Protein AF-0000000079856523 (afdb_homodimer)

Nearest PDB structures (foldseek):
  5llb-assembly1_A  TM=9.813E-01  e=6.167E-30  Francisella tularensis subsp. tularensis SCHU S4
  5llf-assembly2_C  TM=9.815E-01  e=6.923E-30  Francisella tularensis subsp. tularensis SCHU S4
  3czq-assembly1_A  TM=9.831E-01  e=1.255E-27  Sinorhizobium meliloti 1021
  4yeg-assembly1_A  TM=9.418E-01  e=3.550E-27  Francisella tularensis
  5lc9-assembly1_A  TM=9.599E-01  e=7.660E-18  Meiothermus ruber H328

Sequence (548 aa):
MSNEEKKENRKKEKKEKKKAYKKELKDLQVELLKMQYYVKKEGLKLLIIMEGRDAAGKGGTIKRITEHLNPRGCRVVALQKPSDIETTQWYFQRYVAHLPSAGEIVIFDRSWYNRAMVEPVMGFCTQEEHRDFLQEVPGFENLLSKSGIKIFKFFLSINKEAQAKRFKSRRTNPLKRFKISPVDDMAQDFWNKYSMAQGSMFLQTDTDINPWIVIDSNNKKQARLNTIKSILNKIDYEDKCSKDKLKVDTQKVRTAADELKVIEEAIKKIKVILMSNEEKKENRKKEKKEKKKAYKKELKDLQVELLKMQYYVKKEGLKLLIIMEGRDAAGKGGTIKRITEHLNPRGCRVVALQKPSDIETTQWYFQRYVAHLPSAGEIVIFDRSWYNRAMVEPVMGFCTQEEHRDFLQEVPGFENLLSKSGIKIFKFFLSINKEAQAKRFKSRRTNPLKRFKISPVDDMAQDFWNKYSMAQGSMFLQTDTDINPWIVIDSNNKKQARLNTIKSILNKIDYEDKCSKDKLKVDTQKVRTAADELKVIEEAIKKIKVIL

InterPro domains:
  IPR016898 Polyphosphate phosphotransferase [PIRSF028756] (5-252)
  IPR022486 Polyphosphate kinase 2, PA0141 [TIGR03707] (16-242)
  IPR022488 Polyphosphate kinase-2-related [PF03976] (17-240)
  IPR027417 P-loop containing nucleoside triphosphate hydrolase [G3DSA:3.40.50.300] (1-263)
  IPR027417 P-loop containing nucleoside triphosphate hydrolase [SSF52540] (47-235)

Foldseek 3Di:
DDPVVVVVVVVVVVVVVVVVLVVLLVVLLVLLQLQLVQQQVVQAFEEEEEAEAPPLQRVVLVCSSCVPHDCVAEDEDEDDDDDPVCVVDDLCVVVVVQGTTGSHHYYYPHHSCCLLAVCVLVVVDDPVSSVVCLQCVQVVVVVVVVVRYQYAAEYRDEDLVLLVVSLVVLVVPPVNVVSDDPCSVVCSVSVLVRLVSLLSNQVRRADPRHWYKYFHRSPVSLSSLQVSLVVSVVDDGPPRDDNVSSDHDDVGIDTSVVVSVVSVVVVVVVVVVD/DDPVVVVVVVVVVVVVVVVVLVVLLVVLLVLLQLQLVQQQVVQAFEEEEEAEAPPLQRVVLVCSSCVPHDCVAEDEDEDDDDDPVCVVDDLCVVVVVQGGTGSHHYYYPHHSCCLLAVCVLVVVDDPVSSVVCLQCVQVVVVVVVVVRYHYAAEYRDEDLVLLVVSLVVLVVPPVNVVSDDPCSVVCSVSVLVRLVSLLSNQVRRADPRHWYKYFHRSPVSLSSLQVSLVVSVVDDGPPRDDNVSSDHDDVGIDTSVVVSVVSVVVVVVVVVVD

Solvent-accessible surface area (backbone atoms only — not comparable to full-atom values): 29392 Å² total; per-residue (Å²): 126,50,72,64,50,51,52,50,50,50,50,51,49,50,51,50,51,50,50,50,51,53,51,52,49,50,54,50,46,51,50,50,42,42,39,49,52,36,27,41,74,70,42,38,18,33,36,37,38,40,40,56,55,83,81,21,44,60,68,63,34,52,48,61,67,49,66,78,46,60,64,92,43,36,49,76,44,66,79,70,84,72,51,79,63,54,69,48,28,54,83,61,41,78,57,49,73,62,59,41,32,48,21,21,36,26,34,25,63,43,56,85,57,42,50,46,33,59,23,57,67,74,59,73,46,54,71,65,56,36,52,50,46,49,67,44,47,48,58,54,52,48,57,45,40,74,64,56,35,46,62,43,38,36,34,28,44,54,52,72,66,57,36,52,52,47,52,53,46,25,75,69,33,81,92,36,44,85,72,63,50,88,54,58,69,45,48,66,75,38,43,66,51,44,50,50,26,46,45,54,41,42,72,53,43,52,37,92,88,48,43,45,40,29,31,43,19,73,48,58,69,59,26,38,53,37,52,53,25,56,54,55,70,73,48,94,42,69,90,60,76,61,67,79,81,41,62,58,56,70,92,40,46,39,44,46,70,58,48,44,51,53,51,49,54,52,49,50,53,47,58,71,70,100,126,50,74,64,48,52,51,48,51,49,51,51,50,50,51,49,52,49,50,50,49,53,49,51,49,50,54,52,48,52,50,50,42,41,40,49,52,37,27,40,74,70,42,37,20,33,36,37,36,41,42,57,56,81,81,22,45,60,68,64,34,52,47,61,68,50,68,79,46,58,65,92,40,37,48,78,44,67,79,68,85,71,49,79,62,55,69,47,28,54,83,60,41,78,56,50,72,62,59,41,31,48,20,22,37,27,34,24,62,43,56,84,57,42,52,47,33,60,23,58,66,74,59,73,45,52,72,64,56,35,51,51,46,48,65,44,48,48,59,55,51,48,56,44,40,74,65,56,36,46,62,43,37,36,33,28,43,55,51,72,66,55,36,52,54,48,53,53,44,25,74,69,34,80,94,36,43,85,72,62,50,88,54,57,69,46,48,67,74,39,41,64,53,43,52,52,28,47,45,54,39,41,73,53,45,52,37,93,89,47,43,43,41,30,29,43,19,71,48,59,70,60,27,38,51,39,51,52,25,56,55,56,70,73,49,93,42,70,90,60,76,61,68,80,82,43,62,61,56,71,91,40,44,38,45,46,69,58,48,44,51,52,51,50,53,52,50,50,54,47,52,69,70,96

pLDDT: mean 92.97, std 8.6, range [42.06, 98.94]

Radius of gyration: 29.91 Å; Cα contacts (8 Å, |Δi|>4): 770; chains: 2; bounding box: 55×118×59 Å

Structure (mmCIF, N/CA/C/O backbone):
data_AF-0000000079856523-model_v1
#
loop_
_entity.id
_entity.type
_entity.pdbx_description
1 polymer 'ADP/GDP-polyphosphate phosphotransferase'
#
loop_
_atom_site.group_PDB
_atom_site.id
_atom_site.type_symbol
_atom_site.label_atom_id
_atom_site.label_alt_id
_atom_site.label_comp_id
_atom_site.label_asym_id
_atom_site.label_entity_id
_atom_site.label_seq_id
_atom_site.pdbx_PDB_ins_code
_atom_site.Cartn_x
_atom_site.Cartn_y
_atom_site.Cartn_z
_atom_site.occupancy
_atom_site.B_iso_or_equiv
_atom_site.auth_seq_id
_atom_site.auth_comp_id
_atom_site.auth_asym_id
_atom_site.auth_atom_id
_atom_site.pdbx_PDB_model_num
ATOM 1 N N . MET A 1 1 ? 3.135 58.5 28.203 1 67.12 1 MET A N 1
ATOM 2 C CA . MET A 1 1 ? 3.1 57.25 28.922 1 67.12 1 MET A CA 1
ATOM 3 C C . MET A 1 1 ? 4.504 56.812 29.328 1 67.12 1 MET A C 1
ATOM 5 O O . MET A 1 1 ? 5.41 56.781 28.5 1 67.12 1 MET A O 1
ATOM 9 N N . SER A 1 2 ? 4.789 56.625 30.469 1 81.38 2 SER A N 1
ATOM 10 C CA . SER A 1 2 ? 6.113 56.25 30.953 1 81.38 2 SER A CA 1
ATOM 11 C C . SER A 1 2 ? 6.535 54.875 30.391 1 81.38 2 SER A C 1
ATOM 13 O O . SER A 1 2 ? 5.699 54.125 29.922 1 81.38 2 SER A O 1
ATOM 15 N N . ASN A 1 3 ? 7.809 54.75 30.203 1 85.75 3 ASN A N 1
ATOM 16 C CA . ASN A 1 3 ? 8.359 53.469 29.781 1 85.75 3 ASN A CA 1
ATOM 17 C C . ASN A 1 3 ? 7.758 52.312 30.578 1 85.75 3 ASN A C 1
ATOM 19 O O . ASN A 1 3 ? 7.539 51.25 30.047 1 85.75 3 ASN A O 1
ATOM 23 N N . GLU A 1 4 ? 7.512 52.688 31.766 1 85.75 4 GLU A N 1
ATOM 24 C CA . GLU A 1 4 ? 6.945 51.688 32.656 1 85.75 4 GLU A CA 1
ATOM 25 C C . GLU A 1 4 ? 5.492 51.375 32.281 1 85.75 4 GLU A C 1
ATOM 27 O O . GLU A 1 4 ? 5.066 50.219 32.312 1 85.75 4 GLU A O 1
ATOM 32 N N . GLU A 1 5 ? 4.875 52.438 31.922 1 82.81 5 GLU A N 1
ATOM 33 C CA . GLU A 1 5 ? 3.48 52.25 31.531 1 82.81 5 GLU A CA 1
ATOM 34 C C . GLU A 1 5 ? 3.369 51.5 30.219 1 82.81 5 GLU A C 1
ATOM 36 O O . GLU A 1 5 ? 2.465 50.688 30.047 1 82.81 5 GLU A O 1
ATOM 41 N N . LYS A 1 6 ? 4.297 51.844 29.406 1 78.56 6 LYS A N 1
ATOM 42 C CA . LYS A 1 6 ? 4.324 51.156 28.109 1 78.56 6 LYS A CA 1
ATOM 43 C C . LYS A 1 6 ? 4.617 49.688 28.297 1 78.56 6 LYS A C 1
ATOM 45 O O . LYS A 1 6 ? 4.031 48.844 27.609 1 78.56 6 LYS A O 1
ATOM 50 N N . LYS A 1 7 ? 5.473 49.438 29.141 1 78.56 7 LYS A N 1
ATOM 51 C CA . LYS A 1 7 ? 5.832 48.062 29.469 1 78.56 7 LYS A CA 1
ATOM 52 C C . LYS A 1 7 ? 4.656 47.312 30.094 1 78.56 7 LYS A C 1
ATOM 54 O O . LYS A 1 7 ? 4.422 46.156 29.797 1 78.56 7 LYS A O 1
ATOM 59 N N . GLU A 1 8 ? 4.004 48 30.938 1 84.31 8 GLU A N 1
ATOM 60 C CA . GLU A 1 8 ? 2.85 47.406 31.625 1 84.31 8 GLU A CA 1
ATOM 61 C C . GLU A 1 8 ? 1.7 47.188 30.656 1 84.31 8 GLU A C 1
ATOM 63 O O . GLU A 1 8 ? 1.017 46.156 30.734 1 84.31 8 GLU A O 1
ATOM 68 N N . ASN A 1 9 ? 1.463 48 29.812 1 84.69 9 ASN A N 1
ATOM 69 C CA . ASN A 1 9 ? 0.423 47.844 28.797 1 84.69 9 ASN A CA 1
ATOM 70 C C . ASN A 1 9 ? 0.73 46.719 27.844 1 84.69 9 ASN A C 1
ATOM 72 O O . ASN A 1 9 ? -0.172 45.969 27.438 1 84.69 9 ASN A O 1
ATOM 76 N N . ARG A 1 10 ? 1.867 46.594 27.453 1 84.19 10 ARG A N 1
ATOM 77 C CA . ARG A 1 10 ? 2.277 45.5 26.578 1 84.19 10 ARG A CA 1
ATOM 78 C C . ARG A 1 10 ? 2.096 44.156 27.281 1 84.19 10 ARG A C 1
ATOM 80 O O . ARG A 1 10 ? 1.672 43.156 26.656 1 84.19 10 ARG A O 1
ATOM 87 N N . LYS A 1 11 ? 2.531 44.188 28.438 1 85.69 11 LYS A N 1
ATOM 88 C CA . LYS A 1 11 ? 2.34 42.969 29.219 1 85.69 11 LYS A CA 1
ATOM 89 C C . LYS A 1 11 ? 0.86 42.594 29.328 1 85.69 11 LYS A C 1
ATOM 91 O O . LYS A 1 11 ? 0.493 41.438 29.219 1 85.69 11 LYS A O 1
ATOM 96 N N . LYS A 1 12 ? 0.08 43.5 29.609 1 86.44 12 LYS A N 1
ATOM 97 C CA . LYS A 1 12 ? -1.36 43.281 29.703 1 86.44 12 LYS A CA 1
ATOM 98 C C . LYS A 1 12 ? -1.924 42.844 28.359 1 86.44 12 LYS A C 1
ATOM 100 O O . LYS A 1 12 ? -2.758 41.938 28.297 1 86.44 12 LYS A O 1
ATOM 105 N N . GLU A 1 13 ? -1.603 43.344 27.328 1 86.94 13 GLU A N 1
ATOM 106 C CA . GLU A 1 13 ? -2.037 42.969 25.984 1 86.94 13 GLU A CA 1
ATOM 107 C C . GLU A 1 13 ? -1.616 41.531 25.656 1 86.94 13 GLU A C 1
ATOM 109 O O . GLU A 1 13 ? -2.395 40.75 25.094 1 86.94 13 GLU A O 1
ATOM 114 N N . LYS A 1 14 ? -0.405 41.281 25.969 1 86.5 14 LYS A N 1
ATOM 115 C CA . LYS A 1 14 ? 0.097 39.938 25.766 1 86.5 14 LYS A CA 1
ATOM 116 C C . LYS A 1 14 ? -0.72 38.906 26.547 1 86.5 14 LYS A C 1
ATOM 118 O O . LYS A 1 14 ? -1.017 37.844 26.047 1 86.5 14 LYS A O 1
ATOM 123 N N . LYS A 1 15 ? -0.995 39.281 27.719 1 87.94 15 LYS A N 1
ATOM 124 C CA . LYS A 1 15 ? -1.796 38.406 28.562 1 87.94 15 LYS A CA 1
ATOM 125 C C . LYS A 1 15 ? -3.191 38.188 27.969 1 87.94 15 LYS A C 1
ATOM 127 O O . LYS A 1 15 ? -3.732 37.094 28.016 1 87.94 15 LYS A O 1
ATOM 132 N N . GLU A 1 16 ? -3.752 39.188 27.531 1 87.38 16 GLU A N 1
ATOM 133 C CA . GLU A 1 16 ? -5.078 39.125 26.938 1 87.38 16 GLU A CA 1
ATOM 134 C C . GLU A 1 16 ? -5.059 38.281 25.656 1 87.38 16 GLU A C 1
ATOM 136 O O . GLU A 1 16 ? -5.977 37.5 25.406 1 87.38 16 GLU A O 1
ATOM 141 N N . LYS A 1 17 ? -4.109 38.469 24.859 1 89.06 17 LYS A N 1
ATOM 142 C CA . LYS A 1 17 ? -3.967 37.688 23.641 1 89.06 17 LYS A CA 1
ATOM 143 C C . LYS A 1 17 ? -3.787 36.219 23.953 1 89.06 17 LYS A C 1
ATOM 145 O O . LYS A 1 17 ? -4.352 35.344 23.281 1 89.06 17 LYS A O 1
ATOM 150 N N . LYS A 1 18 ? -3.045 36 24.969 1 91.75 18 LYS A N 1
ATO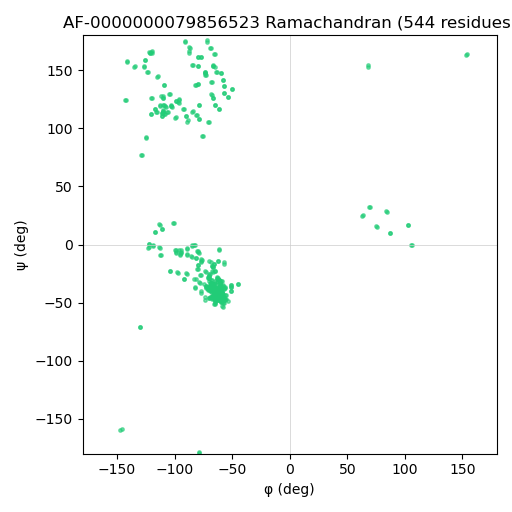M 151 C CA . LYS A 1 18 ? -2.836 34.625 25.391 1 91.75 18 LYS A CA 1
ATOM 152 C C . LYS A 1 18 ? -4.137 34 25.875 1 91.75 18 LYS A C 1
ATOM 154 O O . LYS A 1 18 ? -4.43 32.844 25.562 1 91.75 18 LYS A O 1
ATOM 159 N N . LYS A 1 19 ? -4.824 34.781 26.594 1 92.75 19 LYS A N 1
ATOM 160 C CA . LYS A 1 19 ? -6.113 34.281 27.078 1 92.75 19 LYS A CA 1
ATOM 161 C C . LYS A 1 19 ? -7.074 34.031 25.938 1 92.75 19 LYS A C 1
ATOM 163 O O . LYS A 1 19 ? -7.793 33 25.938 1 92.75 19 LYS A O 1
ATOM 168 N N . ALA A 1 20 ? -7.109 34.906 25 1 94.06 20 ALA A N 1
ATOM 169 C CA . ALA A 1 20 ? -7.969 34.719 23.828 1 94.06 20 ALA A CA 1
ATOM 170 C C . ALA A 1 20 ? -7.586 33.469 23.047 1 94.06 20 ALA A C 1
ATOM 172 O O . ALA A 1 20 ? -8.461 32.719 22.609 1 94.06 20 ALA A O 1
ATOM 173 N N . TYR A 1 21 ? -6.344 33.281 22.828 1 96.25 21 TYR A N 1
ATOM 174 C CA . TYR A 1 21 ? -5.852 32.094 22.141 1 96.25 21 TYR A CA 1
ATOM 175 C C . TYR A 1 21 ? -6.277 30.828 22.875 1 96.25 21 TYR A C 1
ATOM 177 O O . TYR A 1 21 ? -6.797 29.891 22.266 1 96.25 21 TYR A O 1
ATOM 185 N N . LYS A 1 22 ? -6.051 30.828 24.203 1 96.38 22 LYS A N 1
ATOM 186 C CA . LYS A 1 22 ? -6.375 29.656 24.984 1 96.38 22 LYS A CA 1
ATOM 187 C C . LYS A 1 22 ? -7.863 29.328 24.906 1 96.38 22 LYS A C 1
ATOM 189 O O . LYS A 1 22 ? -8.242 28.156 24.797 1 96.38 22 LYS A O 1
ATOM 194 N N . LYS A 1 23 ? -8.617 30.328 24.953 1 96.44 23 LYS A N 1
ATOM 195 C CA . LYS A 1 23 ? -10.062 30.141 24.859 1 96.44 23 LYS A CA 1
ATOM 196 C C . LYS A 1 23 ? -10.453 29.578 23.484 1 96.44 23 LYS A C 1
ATOM 198 O O . LYS A 1 23 ? -11.211 28.609 23.391 1 96.44 23 LYS A O 1
ATOM 203 N N . GLU A 1 24 ? -9.977 30.188 22.453 1 97.38 24 GLU A N 1
ATOM 204 C CA . GLU A 1 24 ? -10.289 29.734 21.109 1 97.38 24 GLU A CA 1
ATOM 205 C C . GLU A 1 24 ? -9.805 28.297 20.891 1 97.38 24 GLU A C 1
ATOM 207 O O . GLU A 1 24 ? -10.508 27.484 20.281 1 97.38 24 GLU A O 1
ATOM 212 N N . LEU A 1 25 ? -8.617 28.031 21.344 1 97.88 25 LEU A N 1
ATOM 213 C CA . LEU A 1 25 ? -8.07 26.688 21.219 1 97.88 25 LEU A CA 1
ATOM 214 C C . LEU A 1 25 ? -8.969 25.656 21.906 1 97.88 25 LEU A C 1
ATOM 216 O O . LEU A 1 25 ? -9.266 24.609 21.344 1 97.88 25 LEU A O 1
ATOM 220 N N . LYS A 1 26 ? -9.367 25.984 23.062 1 97.31 26 LYS A N 1
ATOM 221 C CA . LYS A 1 26 ? -10.234 25.078 23.812 1 97.31 26 LYS A CA 1
ATOM 222 C C . LYS A 1 26 ? -11.539 24.828 23.062 1 97.31 26 LYS A C 1
ATOM 224 O O . LYS A 1 26 ? -12.016 23.688 23 1 97.31 26 LYS A O 1
ATOM 229 N N . ASP A 1 27 ? -12.07 25.859 22.547 1 97.81 27 ASP A N 1
ATOM 230 C CA . ASP A 1 27 ? -13.297 25.734 21.781 1 97.81 27 ASP A CA 1
ATOM 231 C C . ASP A 1 27 ? -13.086 24.812 20.578 1 97.81 27 ASP A C 1
ATOM 233 O O . ASP A 1 27 ? -13.938 23.969 20.281 1 97.81 27 ASP A O 1
ATOM 237 N N . LEU A 1 28 ? -12.039 24.984 19.875 1 98.5 28 LEU A N 1
ATOM 238 C CA . LEU A 1 28 ? -11.727 24.172 18.703 1 98.5 28 LEU A CA 1
ATOM 239 C C . LEU A 1 28 ? -11.445 22.734 19.109 1 98.5 28 LEU A C 1
ATOM 241 O O . LEU A 1 28 ? -11.773 21.812 18.359 1 98.5 28 LEU A O 1
ATOM 245 N N . GLN A 1 29 ? -10.859 22.531 20.25 1 98.19 29 GLN A N 1
ATOM 246 C CA . GLN A 1 29 ? -10.57 21.188 20.719 1 98.19 29 GLN A CA 1
ATOM 247 C C . GLN A 1 29 ? -11.852 20.438 21.094 1 98.19 29 GLN A C 1
ATOM 249 O O . GLN A 1 29 ? -11.945 19.219 20.906 1 98.19 29 GLN A O 1
ATOM 254 N N . VAL A 1 30 ? -12.828 21.188 21.562 1 97.94 30 VAL A N 1
ATOM 255 C CA . VAL A 1 30 ? -14.148 20.594 21.766 1 97.94 30 VAL A CA 1
ATOM 256 C C . VAL A 1 30 ? -14.727 20.141 20.438 1 97.94 30 VAL A C 1
ATOM 258 O O . VAL A 1 30 ? -15.273 19.031 20.328 1 97.94 30 VAL A O 1
ATOM 261 N N . GLU A 1 31 ? -14.586 20.969 19.453 1 98.25 31 GLU A N 1
ATOM 262 C CA . GLU A 1 31 ? -15.055 20.609 18.109 1 98.25 31 GLU A CA 1
ATOM 263 C C . GLU A 1 31 ? -14.312 19.391 17.578 1 98.25 31 GLU A C 1
ATOM 265 O O . GLU A 1 31 ? -14.906 18.531 16.922 1 98.25 31 GLU A O 1
ATOM 270 N N . LEU A 1 32 ? -13.023 19.312 17.828 1 98.56 32 LEU A N 1
ATOM 271 C CA . LEU A 1 32 ? -12.25 18.156 17.422 1 98.56 32 LEU A CA 1
ATOM 272 C C . LEU A 1 32 ? -12.805 16.875 18.062 1 98.56 32 LEU A C 1
ATOM 274 O O . LEU A 1 32 ? -12.844 15.828 17.422 1 98.56 32 LEU A O 1
ATOM 278 N N . LEU A 1 33 ? -13.195 16.969 19.312 1 97.62 33 LEU A N 1
ATOM 279 C CA . LEU A 1 33 ? -13.773 15.82 20 1 97.62 33 LEU A CA 1
ATOM 280 C C . LEU A 1 33 ? -15.086 15.391 19.359 1 97.62 33 LEU A C 1
ATOM 282 O O . LEU A 1 33 ? -15.32 14.203 19.141 1 97.62 33 LEU A O 1
ATOM 286 N N . LYS A 1 34 ? -15.945 16.406 19.078 1 97.88 34 LYS A N 1
ATOM 287 C CA . LYS A 1 34 ? -17.188 16.109 18.359 1 97.88 34 LYS A CA 1
ATOM 288 C C . LYS A 1 34 ? -16.906 15.406 17.031 1 97.88 34 LYS A C 1
ATOM 290 O O . LYS A 1 34 ? -17.562 14.43 16.688 1 97.88 34 LYS A O 1
ATOM 295 N N . MET A 1 35 ? -15.922 15.898 16.344 1 98.44 35 MET A N 1
ATOM 296 C CA . MET A 1 35 ? -15.547 15.32 15.055 1 98.44 35 MET A CA 1
ATOM 297 C C . MET A 1 35 ? -15.078 13.875 15.227 1 98.44 35 MET A C 1
ATOM 299 O O . MET A 1 35 ? -15.453 13 14.445 1 98.44 35 MET A O 1
ATOM 303 N N . GLN A 1 36 ? -14.234 13.656 16.25 1 98.12 36 GLN A N 1
ATOM 304 C CA . GLN A 1 36 ? -13.742 12.297 16.484 1 98.12 36 GLN A CA 1
ATOM 305 C C . GLN A 1 36 ? -14.891 11.328 16.75 1 98.12 36 GLN A C 1
ATOM 307 O O . GLN A 1 36 ? -14.891 10.203 16.25 1 98.12 36 GLN A O 1
ATOM 312 N N . TYR A 1 37 ? -15.844 11.766 17.531 1 97.06 37 TYR A N 1
ATOM 313 C CA . TYR A 1 37 ? -17.016 10.938 17.797 1 97.06 37 TYR A CA 1
ATOM 314 C C . TYR A 1 37 ? -17.734 10.602 16.5 1 97.06 37 TYR A C 1
ATOM 316 O O . TYR A 1 37 ? -18.156 9.461 16.297 1 97.06 37 TYR A O 1
ATOM 324 N N . TYR A 1 38 ? -17.891 11.555 15.711 1 98.06 38 TYR A N 1
ATOM 325 C CA . TYR A 1 38 ? -18.562 11.367 14.43 1 98.06 38 TYR A CA 1
ATOM 326 C C . TYR A 1 38 ? -17.781 10.422 13.531 1 98.06 38 TYR A C 1
ATOM 328 O O . TYR A 1 38 ? -18.359 9.57 12.852 1 98.06 38 TYR A O 1
ATOM 336 N N . VAL A 1 39 ? -16.469 10.602 13.492 1 98.19 39 VAL A N 1
ATOM 337 C CA . VAL A 1 39 ? -15.594 9.734 12.719 1 98.19 39 VAL A CA 1
ATOM 338 C C . VAL A 1 39 ? -15.789 8.281 13.148 1 98.19 39 VAL A C 1
ATOM 340 O O . VAL A 1 39 ? -15.922 7.395 12.305 1 98.19 39 VAL A O 1
ATOM 343 N N . LYS A 1 40 ? -15.805 8.086 14.398 1 97.25 40 LYS A N 1
ATOM 344 C CA . LYS A 1 40 ? -16 6.746 14.93 1 97.25 40 LYS A CA 1
ATOM 345 C C . LYS A 1 40 ? -17.391 6.219 14.578 1 97.25 40 LYS A C 1
ATOM 347 O O . LYS A 1 40 ? -17.531 5.098 14.086 1 97.25 40 LYS A O 1
ATOM 352 N N . LYS A 1 41 ? -18.391 7.031 14.805 1 97.06 41 LYS A N 1
ATOM 353 C CA . LYS A 1 41 ? -19.781 6.648 14.586 1 97.06 41 LYS A CA 1
ATOM 354 C C . LYS A 1 41 ? -20.031 6.266 13.133 1 97.06 41 LYS A C 1
ATOM 356 O O . LYS A 1 41 ? -20.672 5.25 12.852 1 97.06 41 LYS A O 1
ATOM 361 N N . GLU A 1 42 ? -19.469 7.023 12.195 1 97.75 42 GLU A N 1
ATOM 362 C CA . GLU A 1 42 ? -19.766 6.855 10.773 1 97.75 42 GLU A CA 1
ATOM 363 C C . GLU A 1 42 ? -18.719 5.973 10.094 1 97.75 42 GLU A C 1
ATOM 365 O O . GLU A 1 42 ? -18.828 5.668 8.906 1 97.75 42 GLU A O 1
ATOM 370 N N . GLY A 1 43 ? -17.688 5.574 10.805 1 97.94 43 GLY A N 1
ATOM 371 C CA . GLY A 1 43 ? -16.641 4.746 10.242 1 97.94 43 GLY A CA 1
ATOM 372 C C . GLY A 1 43 ? -15.781 5.477 9.227 1 97.94 43 GLY A C 1
ATOM 373 O O . GLY A 1 43 ? -15.375 4.895 8.219 1 97.94 43 GLY A O 1
ATOM 374 N N . LEU A 1 44 ? -15.617 6.797 9.453 1 98.19 44 LEU A N 1
ATOM 375 C CA . LEU A 1 44 ? -14.766 7.562 8.547 1 98.19 44 LEU A CA 1
ATOM 376 C C . LEU A 1 44 ? -13.289 7.242 8.781 1 98.19 44 LEU A C 1
ATOM 378 O O . LEU A 1 44 ? -12.914 6.816 9.875 1 98.19 44 LEU A O 1
ATOM 382 N N . LYS A 1 45 ? -12.5 7.273 7.777 1 98.69 45 LYS A N 1
ATOM 383 C CA . LYS A 1 45 ? -11.055 7.109 7.848 1 98.69 45 LYS A CA 1
ATOM 384 C C . LYS A 1 45 ? -10.336 8.414 7.52 1 98.69 45 LYS A C 1
ATOM 386 O O . LYS A 1 45 ? -10.336 8.859 6.371 1 98.69 45 LYS A O 1
ATOM 391 N N . LEU A 1 46 ? -9.703 9.047 8.484 1 98.81 46 LEU A N 1
ATOM 392 C CA . LEU A 1 46 ? -9.016 10.32 8.266 1 98.81 46 LEU A CA 1
ATOM 393 C C . LEU A 1 46 ? -7.504 10.133 8.352 1 98.81 46 LEU A C 1
ATOM 395 O O . LEU A 1 46 ? -6.996 9.523 9.297 1 98.81 46 LEU A O 1
ATOM 399 N N . LEU A 1 47 ? -6.801 10.547 7.367 1 98.94 47 LEU A N 1
ATOM 400 C CA . LEU A 1 47 ? -5.344 10.578 7.324 1 98.94 47 LEU A CA 1
ATOM 401 C C . LEU A 1 47 ? -4.832 12.008 7.227 1 98.94 47 LEU A C 1
ATOM 403 O O . LEU A 1 47 ? -5.082 12.695 6.23 1 98.94 47 LEU A O 1
ATOM 407 N N . ILE A 1 48 ? -4.164 12.477 8.234 1 98.88 48 ILE A N 1
ATOM 408 C CA . ILE A 1 48 ? -3.607 13.82 8.266 1 98.88 48 ILE A CA 1
ATOM 409 C C . ILE A 1 48 ? -2.09 13.758 8.125 1 98.88 48 ILE A C 1
ATOM 411 O O . ILE A 1 48 ? -1.407 13.156 8.961 1 98.88 48 ILE A O 1
ATOM 415 N N . ILE A 1 49 ? -1.59 14.336 7.098 1 98.88 49 ILE A N 1
ATOM 416 C CA . ILE A 1 49 ? -0.157 14.398 6.828 1 98.88 49 ILE A CA 1
ATOM 417 C C . ILE A 1 49 ? 0.376 15.781 7.195 1 98.88 49 ILE A C 1
ATOM 419 O O . ILE A 1 49 ? -0.079 16.797 6.66 1 98.88 49 ILE A O 1
ATOM 423 N N . MET A 1 50 ? 1.289 15.812 8.141 1 98.69 50 MET A N 1
ATOM 424 C CA . MET A 1 50 ? 1.906 17.062 8.586 1 98.69 50 MET A CA 1
ATOM 425 C C . MET A 1 50 ? 3.336 17.172 8.062 1 98.69 50 MET A C 1
ATOM 427 O O . MET A 1 50 ? 4.203 16.375 8.445 1 98.69 50 MET A O 1
ATOM 431 N N . GLU A 1 51 ? 3.537 18.125 7.199 1 98.38 51 GLU A N 1
ATOM 432 C CA . GLU A 1 51 ? 4.855 18.375 6.629 1 98.38 51 GLU A CA 1
ATOM 433 C C . GLU A 1 51 ? 5.316 19.812 6.918 1 98.38 51 GLU A C 1
ATOM 435 O O . GLU A 1 51 ? 4.508 20.672 7.262 1 98.38 51 GLU A O 1
ATOM 440 N N . GLY A 1 52 ? 6.562 20.078 6.742 1 96.81 52 GLY A N 1
ATOM 441 C CA . GLY A 1 52 ? 7.203 21.359 6.973 1 96.81 52 GLY A CA 1
ATOM 442 C C . GLY A 1 52 ? 8.68 21.234 7.293 1 96.81 52 GLY A C 1
ATOM 443 O O . GLY A 1 52 ? 9.164 20.156 7.621 1 96.81 52 GLY A O 1
ATOM 444 N N . ARG A 1 53 ? 9.312 22.344 7.168 1 92.88 53 ARG A N 1
ATOM 445 C CA . ARG A 1 53 ? 10.727 22.375 7.523 1 92.88 53 ARG A CA 1
ATOM 446 C C . ARG A 1 53 ? 10.922 22.125 9.016 1 92.88 53 ARG A C 1
ATOM 448 O O . ARG A 1 53 ? 9.969 22.172 9.789 1 92.88 53 ARG A O 1
ATOM 455 N N . ASP A 1 54 ? 12.18 21.812 9.297 1 90.81 54 ASP A N 1
ATOM 456 C CA . ASP A 1 54 ? 12.5 21.703 10.719 1 90.81 54 ASP A CA 1
ATOM 457 C C . ASP A 1 54 ? 12.172 23 11.461 1 90.81 54 ASP A C 1
ATOM 459 O O . ASP A 1 54 ? 12.406 24.094 10.945 1 90.81 54 ASP A O 1
ATOM 463 N N . ALA A 1 55 ? 11.562 22.766 12.617 1 92.81 55 ALA A N 1
ATOM 464 C CA . ALA A 1 55 ? 11.203 23.859 13.516 1 92.81 55 ALA A CA 1
ATOM 465 C C . ALA A 1 55 ? 9.984 24.625 12.992 1 92.81 55 ALA A C 1
ATOM 467 O O . ALA A 1 55 ? 9.656 25.703 13.484 1 92.81 55 ALA A O 1
ATOM 468 N N . ALA A 1 56 ? 9.266 24.016 12.039 1 95.94 56 ALA A N 1
ATOM 469 C CA . ALA A 1 56 ? 8.109 24.688 11.469 1 95.94 56 ALA A CA 1
ATOM 470 C C . ALA A 1 56 ? 6.922 24.641 12.422 1 95.94 56 ALA A C 1
ATOM 472 O O . ALA A 1 56 ? 5.949 25.391 12.25 1 95.94 56 ALA A O 1
ATOM 473 N N . GLY A 1 57 ? 7.012 23.828 13.422 1 96.38 57 GLY A N 1
ATOM 474 C CA . GLY A 1 57 ? 5.945 23.797 14.406 1 96.38 57 GLY A CA 1
ATOM 475 C C . GLY A 1 57 ? 5.023 22.609 14.25 1 96.38 57 GLY A C 1
ATOM 476 O O . GLY A 1 57 ? 3.924 22.594 14.812 1 96.38 57 GLY A O 1
ATOM 477 N N . LYS A 1 58 ? 5.402 21.578 13.523 1 96.81 58 LYS A N 1
ATOM 478 C CA . LYS A 1 58 ? 4.598 20.391 13.289 1 96.81 58 LYS A CA 1
ATOM 479 C C . LYS A 1 58 ? 4.23 19.703 14.609 1 96.81 58 LYS A C 1
ATOM 481 O O . LYS A 1 58 ? 3.047 19.531 14.906 1 96.81 58 LYS A O 1
ATOM 486 N N . GLY A 1 59 ? 5.238 19.438 15.398 1 94.94 59 GLY A N 1
ATOM 487 C CA . GLY A 1 59 ? 5.012 18.719 16.656 1 94.94 59 GLY A CA 1
ATOM 488 C C . GLY A 1 59 ? 4.078 19.469 17.594 1 94.94 59 GLY A C 1
ATOM 489 O O . GLY A 1 59 ? 3.189 18.859 18.188 1 94.94 59 GLY A O 1
ATOM 490 N N . GLY A 1 60 ? 4.293 20.781 17.719 1 96.12 60 GLY A N 1
ATOM 491 C CA . GLY A 1 60 ? 3.424 21.578 18.562 1 96.12 60 GLY A CA 1
ATOM 492 C C . GLY A 1 60 ? 1.981 21.594 18.094 1 96.12 60 GLY A C 1
ATOM 493 O O . GLY A 1 60 ? 1.058 21.562 18.906 1 96.12 60 GLY A O 1
ATOM 494 N N . THR A 1 61 ? 1.851 21.641 16.781 1 98.44 61 THR A N 1
ATOM 495 C CA . THR A 1 61 ? 0.51 21.641 16.203 1 98.44 61 THR A CA 1
ATOM 496 C C . THR A 1 61 ? -0.181 20.297 16.453 1 98.44 61 THR A C 1
ATOM 498 O O . THR A 1 61 ? -1.327 20.25 16.906 1 98.44 61 THR A O 1
ATOM 501 N N . ILE A 1 62 ? 0.517 19.172 16.219 1 98.56 62 ILE A N 1
ATOM 502 C CA . ILE A 1 62 ? -0.02 17.844 16.406 1 98.56 62 ILE A CA 1
ATOM 503 C C . ILE A 1 62 ? -0.421 17.656 17.875 1 98.56 62 ILE A C 1
ATOM 505 O O . ILE A 1 62 ? -1.49 17.109 18.172 1 98.56 62 ILE A O 1
ATOM 509 N N . LYS A 1 63 ? 0.387 18.156 18.766 1 97 63 LYS A N 1
ATOM 510 C CA . LYS A 1 63 ? 0.116 18.047 20.188 1 97 63 LYS A CA 1
ATOM 511 C C . LYS A 1 63 ? -1.196 18.75 20.547 1 97 63 LYS A C 1
ATOM 513 O O . LYS A 1 63 ? -1.979 18.219 21.344 1 97 63 LYS A O 1
ATOM 518 N N . ARG A 1 64 ? -1.422 19.891 20.016 1 98.12 64 ARG A N 1
ATOM 519 C CA . ARG A 1 64 ? -2.646 20.625 20.312 1 98.12 64 ARG A CA 1
ATOM 520 C C . ARG A 1 64 ? -3.863 19.938 19.719 1 98.12 64 ARG A C 1
ATOM 522 O O . ARG A 1 64 ? -4.953 19.969 20.297 1 98.12 64 ARG A O 1
ATOM 529 N N . ILE A 1 65 ? -3.691 19.359 18.531 1 98.56 65 ILE A N 1
ATOM 530 C CA . ILE A 1 65 ? -4.785 18.641 17.891 1 98.56 65 ILE A CA 1
ATOM 531 C C . ILE A 1 65 ? -5.18 17.438 18.734 1 98.56 65 ILE A C 1
ATOM 533 O O . ILE A 1 65 ? -6.367 17.188 18.953 1 98.56 65 ILE A O 1
ATOM 537 N N . THR A 1 66 ? -4.215 16.703 19.281 1 98.31 66 THR A N 1
ATOM 538 C CA . THR A 1 66 ? -4.477 15.398 19.891 1 98.31 66 THR A CA 1
ATOM 539 C C . THR A 1 66 ? -4.695 15.531 21.391 1 98.31 66 THR A C 1
ATOM 541 O O . THR A 1 66 ? -5.141 14.586 22.047 1 98.31 66 THR A O 1
ATOM 544 N N . GLU A 1 67 ? -4.492 16.672 21.922 1 96.56 67 GLU A N 1
ATOM 545 C CA . GLU A 1 67 ? -4.402 16.938 23.344 1 96.56 67 GLU A CA 1
ATOM 546 C C . GLU A 1 67 ? -5.598 16.359 24.094 1 96.56 67 GLU A C 1
ATOM 548 O O . GLU A 1 67 ? -5.445 15.812 25.188 1 96.56 67 GLU A O 1
ATOM 553 N N . HIS A 1 68 ? -6.762 16.391 23.531 1 94.94 68 HIS A N 1
ATOM 554 C CA . HIS A 1 68 ? -7.953 15.969 24.266 1 94.94 68 HIS A CA 1
ATOM 555 C C . HIS A 1 68 ? -8.672 14.836 23.531 1 94.94 68 HIS A C 1
ATOM 557 O O . HIS A 1 68 ? -9.75 14.406 23.953 1 94.94 68 HIS A O 1
ATOM 563 N N . LEU A 1 69 ? -8.141 14.414 22.406 1 97.44 69 LEU A N 1
ATOM 564 C CA . LEU A 1 69 ? -8.758 13.336 21.656 1 97.44 69 LEU A CA 1
ATOM 565 C C . LEU A 1 69 ? -8.539 11.984 22.328 1 97.44 69 LEU A C 1
ATOM 567 O O . LEU A 1 69 ? -7.543 11.805 23.047 1 97.44 69 LEU A O 1
ATOM 571 N N . ASN A 1 70 ? -9.5 11.07 22.172 1 94.44 70 ASN A N 1
ATOM 572 C CA . ASN A 1 70 ? -9.336 9.695 22.641 1 94.44 70 ASN A CA 1
ATOM 573 C C . ASN A 1 70 ? -8.227 8.977 21.875 1 94.44 70 ASN A C 1
ATOM 575 O O . ASN A 1 70 ? -8.297 8.844 20.656 1 94.44 70 ASN A O 1
ATOM 579 N N . PRO A 1 71 ? -7.254 8.539 22.562 1 93.94 71 PRO A N 1
ATOM 580 C CA . PRO A 1 71 ? -6.109 7.914 21.891 1 93.94 71 PRO A CA 1
ATOM 581 C C . PRO A 1 71 ? -6.477 6.609 21.188 1 93.94 71 PRO A C 1
ATOM 583 O O . PRO A 1 71 ? -5.734 6.141 20.328 1 93.94 71 PRO A O 1
ATOM 586 N N . ARG A 1 72 ? -7.582 6.035 21.516 1 91 72 ARG A N 1
ATOM 587 C CA . ARG A 1 72 ? -8.016 4.805 20.859 1 91 72 ARG A CA 1
ATOM 588 C C . ARG A 1 72 ? -8.5 5.078 19.438 1 91 72 ARG A C 1
ATOM 590 O O . ARG A 1 72 ? -8.5 4.18 18.594 1 91 72 ARG A O 1
ATOM 597 N N . GLY A 1 73 ? -8.906 6.324 19.203 1 96 73 GLY A N 1
ATOM 598 C CA . GLY A 1 73 ? -9.453 6.66 17.906 1 96 73 GLY A CA 1
ATOM 599 C C . GLY A 1 73 ? -8.586 7.621 17.125 1 96 73 GLY A C 1
ATOM 600 O O . GLY A 1 73 ? -8.953 8.047 16.016 1 96 73 GLY A O 1
ATOM 601 N N . CYS A 1 74 ? -7.508 8.031 17.734 1 98 74 CYS A N 1
ATOM 602 C CA . CYS A 1 74 ? -6.566 8.938 17.078 1 98 74 CYS A CA 1
ATOM 603 C C . CYS A 1 74 ? -5.129 8.594 17.469 1 98 74 CYS A C 1
ATOM 605 O O . CYS A 1 74 ? -4.793 8.523 18.641 1 98 74 CYS A O 1
ATOM 607 N N . ARG A 1 75 ? -4.301 8.352 16.484 1 97.56 75 ARG A N 1
ATOM 608 C CA . ARG A 1 75 ? -2.908 8.055 16.797 1 97.56 75 ARG A CA 1
ATOM 609 C C . ARG A 1 75 ? -1.959 8.828 15.898 1 97.56 75 ARG A C 1
ATOM 611 O O . ARG A 1 75 ? -2.32 9.195 14.773 1 97.56 75 ARG A O 1
ATOM 618 N N . VAL A 1 76 ? -0.794 9.055 16.422 1 98.25 76 VAL A N 1
ATOM 619 C CA . VAL A 1 76 ? 0.267 9.766 15.711 1 98.25 76 VAL A CA 1
ATOM 620 C C . VAL A 1 76 ? 1.328 8.773 15.242 1 98.25 76 VAL A C 1
ATOM 622 O O . VAL A 1 76 ? 1.732 7.887 16 1 98.25 76 VAL A O 1
ATOM 625 N N . VAL A 1 77 ? 1.661 8.852 13.992 1 98.25 77 VAL A N 1
ATOM 626 C CA . VAL A 1 77 ? 2.703 8.016 13.398 1 98.25 77 VAL A CA 1
ATOM 627 C C . VAL A 1 77 ? 3.924 8.875 13.062 1 98.25 77 VAL A C 1
ATOM 629 O O . VAL A 1 77 ? 3.84 9.789 12.242 1 98.25 77 VAL A O 1
ATOM 632 N N . ALA A 1 78 ? 4.957 8.672 13.68 1 96.56 78 ALA A N 1
ATOM 633 C CA . ALA A 1 78 ? 6.254 9.305 13.453 1 96.56 78 ALA A CA 1
ATOM 634 C C . ALA A 1 78 ? 7.34 8.258 13.219 1 96.56 78 ALA A C 1
ATOM 636 O O . ALA A 1 78 ? 7.984 7.805 14.172 1 96.56 78 ALA A O 1
ATOM 637 N N . LEU A 1 79 ? 7.566 7.906 11.953 1 95.38 79 LEU A N 1
ATOM 638 C CA . LEU A 1 79 ? 8.484 6.812 11.641 1 95.38 79 LEU A CA 1
ATOM 639 C C . LEU A 1 79 ? 9.93 7.293 11.664 1 95.38 79 LEU A C 1
ATOM 641 O O . LEU A 1 79 ? 10.234 8.391 11.188 1 95.38 79 LEU A O 1
ATOM 645 N N . GLN A 1 80 ? 10.742 6.562 12.195 1 92.5 80 GLN A N 1
ATOM 646 C CA . GLN A 1 80 ? 12.172 6.844 12.195 1 92.5 80 GLN A CA 1
ATOM 647 C C . GLN A 1 80 ? 12.812 6.465 10.859 1 92.5 80 GLN A C 1
ATOM 649 O O . GLN A 1 80 ? 12.117 6.051 9.93 1 92.5 80 GLN A O 1
ATOM 654 N N . LYS A 1 81 ? 14.102 6.68 10.828 1 91.75 81 LYS A N 1
ATOM 655 C CA . LYS A 1 81 ? 14.859 6.246 9.656 1 91.75 81 LYS A CA 1
ATOM 656 C C . LYS A 1 81 ? 14.555 4.793 9.312 1 91.75 81 LYS A C 1
ATOM 658 O O . LYS A 1 81 ? 14.477 3.941 10.203 1 91.75 81 LYS A O 1
ATOM 663 N N . PRO A 1 82 ? 14.328 4.527 8.094 1 94.62 82 PRO A N 1
ATOM 664 C CA . PRO A 1 82 ? 14.031 3.141 7.715 1 94.62 82 PRO A CA 1
ATOM 665 C C . PRO A 1 82 ? 15.164 2.182 8.07 1 94.62 82 PRO A C 1
ATOM 667 O O . PRO A 1 82 ? 16.328 2.576 8.078 1 94.62 82 PRO A O 1
ATOM 670 N N . SER A 1 83 ? 14.797 0.975 8.398 1 94.88 83 SER A N 1
ATOM 671 C CA . SER A 1 83 ? 15.773 -0.095 8.57 1 94.88 83 SER A CA 1
ATOM 672 C C . SER A 1 83 ? 16.406 -0.485 7.238 1 94.88 83 SER A C 1
ATOM 674 O O . SER A 1 83 ? 15.938 -0.076 6.176 1 94.88 83 SER A O 1
ATOM 676 N N . ASP A 1 84 ? 17.453 -1.292 7.352 1 93.31 84 ASP A N 1
ATOM 677 C CA . ASP A 1 84 ? 18.109 -1.771 6.145 1 93.31 84 ASP A CA 1
ATOM 678 C C . ASP A 1 84 ? 17.141 -2.564 5.266 1 93.31 84 ASP A C 1
ATOM 680 O O . ASP A 1 84 ? 17.141 -2.418 4.043 1 93.31 84 ASP A O 1
ATOM 684 N N . ILE A 1 85 ? 16.328 -3.328 5.832 1 93.94 85 ILE A N 1
ATOM 685 C CA . ILE A 1 85 ? 15.352 -4.121 5.086 1 93.94 85 ILE A CA 1
ATOM 686 C C . ILE A 1 85 ? 14.312 -3.203 4.449 1 93.94 85 ILE A C 1
ATOM 688 O O . ILE A 1 85 ? 13.992 -3.342 3.266 1 93.94 85 ILE A O 1
ATOM 692 N N . GLU A 1 86 ? 13.797 -2.229 5.199 1 94.69 86 GLU A N 1
ATOM 693 C CA . GLU A 1 86 ? 12.773 -1.316 4.703 1 94.69 86 GLU A CA 1
ATOM 694 C C . GLU A 1 86 ? 13.273 -0.523 3.5 1 94.69 86 GLU A C 1
ATOM 696 O O . GLU A 1 86 ? 12.5 -0.208 2.594 1 94.69 86 GLU A O 1
ATOM 701 N N . THR A 1 87 ? 14.547 -0.248 3.5 1 95.06 87 THR A N 1
ATOM 702 C CA . THR A 1 87 ? 15.109 0.551 2.416 1 95.06 87 THR A CA 1
ATOM 703 C C . THR A 1 87 ? 15.062 -0.219 1.099 1 95.06 87 THR A C 1
ATOM 705 O O . THR A 1 87 ? 15.219 0.366 0.026 1 95.06 87 THR A O 1
ATOM 708 N N . THR A 1 88 ? 14.906 -1.533 1.165 1 95.31 88 THR A N 1
ATOM 709 C CA . THR A 1 88 ? 14.914 -2.348 -0.045 1 95.31 88 THR A CA 1
ATOM 710 C C . THR A 1 88 ? 13.492 -2.662 -0.495 1 95.31 88 THR A C 1
ATOM 712 O O . THR A 1 88 ? 13.289 -3.271 -1.547 1 95.31 88 THR A O 1
ATOM 715 N N . GLN A 1 89 ? 12.492 -2.309 0.29 1 97 89 GLN A N 1
ATOM 716 C CA . GLN A 1 89 ? 11.086 -2.576 0.021 1 97 89 GLN A CA 1
ATOM 717 C C . GLN A 1 89 ? 10.469 -1.474 -0.839 1 97 89 GLN A C 1
ATOM 719 O O . GLN A 1 89 ? 11.133 -0.482 -1.151 1 97 89 GLN A O 1
ATOM 724 N N . TRP A 1 90 ? 9.211 -1.814 -1.302 1 97.06 90 TRP A N 1
ATOM 725 C CA . TRP A 1 90 ? 8.43 -0.734 -1.9 1 97.06 90 TRP A CA 1
ATOM 726 C C . TRP A 1 90 ? 8.336 0.458 -0.955 1 97.06 90 TRP A C 1
ATOM 728 O O . TRP A 1 90 ? 8.008 0.301 0.224 1 97.06 90 TRP A O 1
ATOM 738 N N . TYR A 1 91 ? 8.711 1.679 -1.442 1 97.69 91 TYR A N 1
ATOM 739 C CA . TYR A 1 91 ? 8.922 2.865 -0.62 1 97.69 91 TYR A CA 1
ATOM 740 C C . TYR A 1 91 ? 7.73 3.107 0.299 1 97.69 91 TYR A C 1
ATOM 742 O O . TYR A 1 91 ? 7.902 3.451 1.471 1 97.69 91 TYR A O 1
ATOM 750 N N . PHE A 1 92 ? 6.469 2.896 -0.203 1 98.12 92 PHE A N 1
ATOM 751 C CA . PHE A 1 92 ? 5.258 3.23 0.538 1 98.12 92 PHE A CA 1
ATOM 752 C C . PHE A 1 92 ? 4.918 2.133 1.539 1 98.12 92 PHE A C 1
ATOM 754 O O . PHE A 1 92 ? 4.059 2.32 2.402 1 98.12 92 PHE A O 1
ATOM 761 N N . GLN A 1 93 ? 5.586 0.993 1.412 1 97.38 93 GLN A N 1
ATOM 762 C CA . GLN A 1 93 ? 5.207 -0.215 2.139 1 97.38 93 GLN A CA 1
ATOM 763 C C . GLN A 1 93 ? 5.203 0.026 3.645 1 97.38 93 GLN A C 1
ATOM 765 O O . GLN A 1 93 ? 4.246 -0.33 4.336 1 97.38 93 GLN A O 1
ATOM 770 N N . ARG A 1 94 ? 6.211 0.685 4.23 1 97.06 94 ARG A N 1
ATOM 771 C CA . ARG A 1 94 ? 6.312 0.912 5.668 1 97.06 94 ARG A CA 1
ATOM 772 C C . ARG A 1 94 ? 5.254 1.897 6.145 1 97.06 94 ARG A C 1
ATOM 774 O O . ARG A 1 94 ? 4.871 1.889 7.316 1 97.06 94 ARG A O 1
ATOM 781 N N . TYR A 1 95 ? 4.797 2.746 5.281 1 98.25 95 TYR A N 1
ATOM 782 C CA . TYR A 1 95 ? 3.779 3.725 5.645 1 98.25 95 TYR A CA 1
ATOM 783 C C . TYR A 1 95 ? 2.387 3.107 5.594 1 98.25 95 TYR A C 1
ATOM 785 O O . TYR A 1 95 ? 1.535 3.41 6.434 1 98.25 95 TYR A O 1
ATOM 793 N N . VAL A 1 96 ? 2.162 2.207 4.598 1 98.19 96 VAL A N 1
ATOM 794 C CA . VAL A 1 96 ? 0.859 1.591 4.367 1 98.19 96 VAL A CA 1
ATOM 795 C C . VAL A 1 96 ? 0.423 0.823 5.613 1 98.19 96 VAL A C 1
ATOM 797 O O . VAL A 1 96 ? -0.764 0.791 5.945 1 98.19 96 VAL A O 1
ATOM 800 N N . ALA A 1 97 ? 1.348 0.318 6.316 1 95.69 97 ALA A N 1
ATOM 801 C CA . ALA A 1 97 ? 1.071 -0.449 7.527 1 95.69 97 ALA A CA 1
ATOM 802 C C . ALA A 1 97 ? 0.38 0.416 8.578 1 95.69 97 ALA A C 1
ATOM 804 O O . ALA A 1 97 ? -0.204 -0.104 9.531 1 95.69 97 ALA A O 1
ATOM 805 N N . HIS A 1 98 ? 0.388 1.729 8.391 1 97.81 98 HIS A N 1
ATOM 806 C CA . HIS A 1 98 ? -0.088 2.625 9.438 1 97.81 98 HIS A CA 1
ATOM 807 C C . HIS A 1 98 ? -1.312 3.41 8.977 1 97.81 98 HIS A C 1
ATOM 809 O O . HIS A 1 98 ? -1.761 4.328 9.664 1 97.81 98 HIS A O 1
ATOM 815 N N . LEU A 1 99 ? -1.883 3.045 7.852 1 98.56 99 LEU A N 1
ATOM 816 C CA . LEU A 1 99 ? -3.061 3.744 7.348 1 98.56 99 LEU A CA 1
ATOM 817 C C . LEU A 1 99 ? -4.258 3.527 8.266 1 98.56 99 LEU A C 1
ATOM 819 O O . LEU A 1 99 ? -4.309 2.537 9 1 98.56 99 LEU A O 1
ATOM 823 N N . PRO A 1 100 ? -5.203 4.457 8.289 1 98.62 100 PRO A N 1
ATOM 824 C CA . PRO A 1 100 ? -6.328 4.371 9.227 1 98.62 100 PRO A CA 1
ATOM 825 C C . PRO A 1 100 ? -7.332 3.287 8.852 1 98.62 100 PRO A C 1
ATOM 827 O O . PRO A 1 100 ? -7.551 3.031 7.664 1 98.62 100 PRO A O 1
ATOM 830 N N . SER A 1 101 ? -7.938 2.654 9.82 1 98.06 101 SER A N 1
ATOM 831 C CA . SER A 1 101 ? -9.148 1.843 9.703 1 98.06 101 SER A CA 1
ATOM 832 C C . SER A 1 101 ? -10.398 2.68 9.938 1 98.06 101 SER A C 1
ATOM 834 O O . SER A 1 101 ? -10.312 3.852 10.305 1 98.06 101 SER A O 1
ATOM 836 N N . ALA A 1 102 ? -11.539 2.078 9.75 1 98 102 ALA A N 1
ATOM 837 C CA . ALA A 1 102 ? -12.797 2.793 9.977 1 98 102 ALA A CA 1
ATOM 838 C C . ALA A 1 102 ? -12.859 3.334 11.406 1 98 102 ALA A C 1
ATOM 840 O O . ALA A 1 102 ? -12.547 2.623 12.359 1 98 102 ALA A O 1
ATOM 841 N N . GLY A 1 103 ? -13.195 4.633 11.492 1 98.25 103 GLY A N 1
ATOM 842 C CA . GLY A 1 103 ? -13.383 5.266 12.789 1 98.25 103 GLY A CA 1
ATOM 843 C C . GLY A 1 103 ? -12.102 5.812 13.375 1 98.25 103 GLY A C 1
ATOM 844 O O . GLY A 1 103 ? -12.07 6.25 14.531 1 98.25 103 GLY A O 1
ATOM 845 N N . GLU A 1 104 ? -11.062 5.812 12.516 1 98.38 104 GLU A N 1
ATOM 846 C CA . GLU A 1 104 ? -9.75 6.191 13.039 1 98.38 104 GLU A CA 1
ATOM 847 C C . GLU A 1 104 ? -9.25 7.48 12.398 1 98.38 104 GLU A C 1
ATOM 849 O O . GLU A 1 104 ? -9.547 7.758 11.234 1 98.38 104 GLU A O 1
ATOM 854 N N . ILE A 1 105 ? -8.57 8.273 13.172 1 98.75 105 ILE A N 1
ATOM 855 C CA . ILE A 1 105 ? -7.793 9.414 12.719 1 98.75 105 ILE A CA 1
ATOM 856 C C . ILE A 1 105 ? -6.305 9.125 12.891 1 98.75 105 ILE A C 1
ATOM 858 O O . ILE A 1 105 ? -5.836 8.883 14 1 98.75 105 ILE A O 1
ATOM 862 N N . VAL A 1 106 ? -5.594 9.047 11.797 1 98.88 106 VAL A N 1
ATOM 863 C CA . VAL A 1 106 ? -4.152 8.836 11.859 1 98.88 106 VAL A CA 1
ATOM 864 C C . VAL A 1 106 ? -3.42 10.102 11.414 1 98.88 106 VAL A C 1
ATOM 866 O O . VAL A 1 106 ? -3.74 10.672 10.367 1 98.88 106 VAL A O 1
ATOM 869 N N . ILE A 1 107 ? -2.482 10.586 12.219 1 98.88 107 ILE A N 1
ATOM 870 C CA . ILE A 1 107 ? -1.695 11.773 11.914 1 98.88 107 ILE A CA 1
ATOM 871 C C . ILE A 1 107 ? -0.237 11.383 11.688 1 98.88 107 ILE A C 1
ATOM 873 O O . ILE A 1 107 ? 0.405 10.812 12.57 1 98.88 107 ILE A O 1
ATOM 877 N N . PHE A 1 108 ? 0.265 11.641 10.516 1 98.81 108 PHE A N 1
ATOM 878 C CA . PHE A 1 108 ? 1.674 11.414 10.219 1 98.81 108 PHE A CA 1
ATOM 879 C C . PHE A 1 108 ? 2.5 12.656 10.531 1 98.81 108 PHE A C 1
ATOM 881 O O . PHE A 1 108 ? 2.279 13.719 9.945 1 98.81 108 PHE A O 1
ATOM 888 N N . ASP A 1 109 ? 3.334 12.609 11.57 1 97.94 109 ASP A N 1
ATOM 889 C CA . ASP A 1 109 ? 4.398 13.594 11.727 1 97.94 109 ASP A CA 1
ATOM 890 C C . ASP A 1 109 ? 5.551 13.312 10.766 1 97.94 109 ASP A C 1
ATOM 892 O O . ASP A 1 109 ? 6.539 12.68 11.148 1 97.94 109 ASP A O 1
ATOM 896 N N . ARG A 1 110 ? 5.523 13.883 9.703 1 95.69 110 ARG A N 1
ATOM 897 C CA . ARG A 1 110 ? 6.242 13.508 8.492 1 95.69 110 ARG A CA 1
ATOM 898 C C . ARG A 1 110 ? 5.695 12.203 7.918 1 95.69 110 ARG A C 1
ATOM 900 O O . ARG A 1 110 ? 4.957 11.484 8.594 1 95.69 110 ARG A O 1
ATOM 907 N N . SER A 1 111 ? 5.836 12.031 6.738 1 98 111 SER A N 1
ATOM 908 C CA . SER A 1 111 ? 5.227 10.938 5.984 1 98 111 SER A CA 1
ATOM 909 C C . SER A 1 111 ? 6.125 10.492 4.836 1 98 111 SER A C 1
ATOM 911 O O . SER A 1 111 ? 7.34 10.68 4.879 1 98 111 SER A O 1
ATOM 913 N N . TRP A 1 112 ? 5.477 9.82 3.85 1 98.5 112 TRP A N 1
ATOM 914 C CA . TRP A 1 112 ? 6.207 9.422 2.648 1 98.5 112 TRP A CA 1
ATOM 915 C C . TRP A 1 112 ? 6.734 10.648 1.905 1 98.5 112 TRP A C 1
ATOM 917 O O . TRP A 1 112 ? 7.598 10.523 1.034 1 98.5 112 TRP A O 1
ATOM 927 N N . TYR A 1 113 ? 6.418 11.797 2.359 1 98.5 113 TYR A N 1
ATOM 928 C CA . TYR A 1 113 ? 6.891 13.008 1.697 1 98.5 113 TYR A CA 1
ATOM 929 C C . TYR A 1 113 ? 8.305 13.359 2.146 1 98.5 113 TYR A C 1
ATOM 931 O O . TYR A 1 113 ? 8.906 14.312 1.646 1 98.5 113 TYR A O 1
ATOM 939 N N . ASN A 1 114 ? 8.867 12.539 3.051 1 96.81 114 ASN A N 1
ATOM 940 C CA . ASN A 1 114 ? 10.305 12.633 3.289 1 96.81 114 ASN A CA 1
ATOM 941 C C . ASN A 1 114 ? 11.094 12.57 1.985 1 96.81 114 ASN A C 1
ATOM 943 O O . ASN A 1 114 ? 12.102 13.266 1.831 1 96.81 114 ASN A O 1
ATOM 947 N N . ARG A 1 115 ? 10.594 11.805 1.067 1 97.38 115 ARG A N 1
ATOM 948 C CA . ARG A 1 115 ? 11.305 11.625 -0.197 1 97.38 115 ARG A CA 1
ATOM 949 C C . ARG A 1 115 ? 11.062 12.812 -1.13 1 97.38 115 ARG A C 1
ATOM 951 O O . ARG A 1 115 ? 11.703 12.914 -2.178 1 97.38 115 ARG A O 1
ATOM 958 N N . ALA A 1 116 ? 10.188 13.719 -0.746 1 97.62 116 ALA A N 1
ATOM 959 C CA . ALA A 1 116 ? 9.977 14.922 -1.536 1 97.62 116 ALA A CA 1
ATOM 960 C C . ALA A 1 116 ? 10.914 16.047 -1.09 1 97.62 116 ALA A C 1
ATOM 962 O O . ALA A 1 116 ? 11.242 16.938 -1.871 1 97.62 116 ALA A O 1
ATOM 963 N N . MET A 1 117 ? 11.367 15.984 0.179 1 95 117 MET A N 1
ATOM 964 C CA . MET A 1 117 ? 12.039 17.172 0.696 1 95 117 MET A CA 1
ATOM 965 C C . MET A 1 117 ? 13.383 16.812 1.33 1 95 117 MET A C 1
ATOM 967 O O . MET A 1 117 ? 14.43 16.984 0.709 1 95 117 MET A O 1
ATOM 971 N N . VAL A 1 118 ? 13.359 16.156 2.465 1 92.81 118 VAL A N 1
ATOM 972 C CA . VAL A 1 118 ? 14.562 15.969 3.268 1 92.81 118 VAL A CA 1
ATOM 973 C C . VAL A 1 118 ? 15.516 15.016 2.551 1 92.81 118 VAL A C 1
ATOM 975 O O . VAL A 1 118 ? 16.734 15.234 2.551 1 92.81 118 VAL A O 1
ATOM 978 N N . GLU A 1 119 ? 15 14 1.899 1 95.06 119 GLU A N 1
ATOM 979 C CA . GLU A 1 119 ? 15.867 12.969 1.339 1 95.06 119 GLU A CA 1
ATOM 980 C C . GLU A 1 119 ? 16.656 13.5 0.151 1 95.06 119 GLU A C 1
ATOM 982 O O . GLU A 1 119 ? 17.875 13.312 0.073 1 95.06 119 GLU A O 1
ATOM 987 N N . PRO A 1 120 ? 16.016 14.203 -0.771 1 94.75 120 PRO A N 1
ATOM 988 C CA . PRO A 1 120 ? 16.828 14.734 -1.872 1 94.75 120 PRO A CA 1
ATOM 989 C C . PRO A 1 120 ? 17.781 15.828 -1.423 1 94.75 120 PRO A C 1
ATOM 991 O O . PRO A 1 120 ? 18.875 15.969 -1.98 1 94.75 120 PRO A O 1
ATOM 994 N N . VAL A 1 121 ? 17.438 16.656 -0.463 1 92.5 121 VAL A N 1
ATOM 995 C CA . VAL A 1 121 ? 18.25 17.766 0 1 92.5 121 VAL A CA 1
ATOM 996 C C . VAL A 1 121 ? 19.484 17.25 0.731 1 92.5 121 VAL A C 1
ATOM 998 O O . VAL A 1 121 ? 20.594 17.766 0.552 1 92.5 121 VAL A O 1
ATOM 1001 N N . MET A 1 122 ? 19.344 16.141 1.496 1 91.56 122 MET A N 1
ATOM 1002 C CA . MET A 1 122 ? 20.422 15.609 2.316 1 91.56 122 MET A CA 1
ATOM 1003 C C . MET A 1 122 ? 21.172 14.5 1.575 1 91.56 122 MET A C 1
ATOM 1005 O O . MET A 1 122 ? 22.141 13.953 2.09 1 91.56 122 MET A O 1
ATOM 1009 N N . GLY A 1 123 ? 20.594 14.148 0.468 1 92.25 123 GLY A N 1
ATOM 1010 C CA . GLY A 1 123 ? 21.25 13.133 -0.333 1 92.25 123 GLY A CA 1
ATOM 1011 C C . GLY A 1 123 ? 20.938 11.719 0.108 1 92.25 123 GLY A C 1
ATOM 1012 O O . GLY A 1 123 ? 21.75 10.812 -0.047 1 92.25 123 GLY A O 1
ATOM 1013 N N . PHE A 1 124 ? 19.75 11.523 0.696 1 93.19 124 PHE A N 1
ATOM 1014 C CA . PHE A 1 124 ? 19.359 10.203 1.188 1 93.19 124 PHE A CA 1
ATOM 1015 C C . PHE A 1 124 ? 18.641 9.406 0.098 1 93.19 124 PHE A C 1
ATOM 1017 O O . PHE A 1 124 ? 18.281 8.25 0.305 1 93.19 124 PHE A O 1
ATOM 1024 N N . CYS A 1 125 ? 18.406 9.977 -1.062 1 95.62 125 CYS A N 1
ATOM 1025 C CA . CYS A 1 125 ? 17.859 9.281 -2.219 1 95.62 125 CYS A CA 1
ATOM 1026 C C . CYS A 1 125 ? 18.516 9.766 -3.508 1 95.62 125 CYS A C 1
ATOM 1028 O O . CYS A 1 125 ? 19.094 10.844 -3.545 1 95.62 125 CYS A O 1
ATOM 1030 N N . THR A 1 126 ? 18.453 8.938 -4.504 1 95.5 126 THR A N 1
ATOM 1031 C CA . THR A 1 126 ? 18.969 9.344 -5.809 1 95.5 126 THR A CA 1
ATOM 1032 C C . THR A 1 126 ? 18 10.281 -6.512 1 95.5 126 THR A C 1
ATOM 1034 O O . THR A 1 126 ? 16.844 10.398 -6.105 1 95.5 126 THR A O 1
ATOM 1037 N N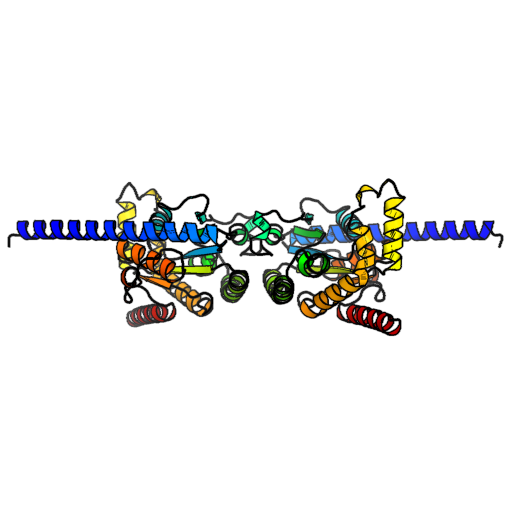 . GLN A 1 127 ? 18.484 11.016 -7.492 1 94.81 127 GLN A N 1
ATOM 1038 C CA . GLN A 1 127 ? 17.625 11.867 -8.297 1 94.81 127 GLN A CA 1
ATOM 1039 C C . GLN A 1 127 ? 16.5 11.055 -8.953 1 94.81 127 GLN A C 1
ATOM 1041 O O . GLN A 1 127 ? 15.375 11.531 -9.07 1 94.81 127 GLN A O 1
ATOM 1046 N N . GLU A 1 128 ? 16.844 9.883 -9.359 1 94.94 128 GLU A N 1
ATOM 1047 C CA . GLU A 1 128 ? 15.852 9 -9.984 1 94.94 128 GLU A CA 1
ATOM 1048 C C . GLU A 1 128 ? 14.766 8.602 -8.992 1 94.94 128 GLU A C 1
ATOM 1050 O O . GLU A 1 128 ? 13.578 8.641 -9.312 1 94.94 128 GLU A O 1
ATOM 1055 N N . GLU A 1 129 ? 15.164 8.25 -7.805 1 95.38 129 GLU A N 1
ATOM 1056 C CA . GLU A 1 129 ? 14.203 7.906 -6.762 1 95.38 129 GLU A CA 1
ATOM 1057 C C . GLU A 1 129 ? 13.273 9.078 -6.457 1 95.38 129 GLU A C 1
ATOM 1059 O O . GLU A 1 129 ? 12.07 8.883 -6.277 1 95.38 129 GLU A O 1
ATOM 1064 N N . HIS A 1 130 ? 13.852 10.25 -6.379 1 96.69 130 HIS A N 1
ATOM 1065 C CA . HIS A 1 130 ? 13.078 11.453 -6.109 1 96.69 130 HIS A CA 1
ATOM 1066 C C . HIS A 1 130 ? 12.07 11.719 -7.219 1 96.69 130 HIS A C 1
ATOM 1068 O O . HIS A 1 130 ? 10.891 11.938 -6.949 1 96.69 130 HIS A O 1
ATOM 1074 N N . ARG A 1 131 ? 12.547 11.641 -8.438 1 96 131 ARG A N 1
ATOM 1075 C CA . ARG A 1 131 ? 11.688 11.859 -9.594 1 96 131 ARG A CA 1
ATOM 1076 C C . ARG A 1 131 ? 10.547 10.844 -9.633 1 96 131 ARG A C 1
ATOM 1078 O O . ARG A 1 131 ? 9.383 11.211 -9.805 1 96 131 ARG A O 1
ATOM 1085 N N . ASP A 1 132 ? 10.898 9.625 -9.438 1 95.75 132 ASP A N 1
ATOM 1086 C CA . ASP A 1 132 ? 9.898 8.562 -9.469 1 95.75 132 ASP A CA 1
ATOM 1087 C C . ASP A 1 132 ? 8.859 8.758 -8.367 1 95.75 132 ASP A C 1
ATOM 1089 O O . ASP A 1 132 ? 7.664 8.578 -8.594 1 95.75 132 ASP A O 1
ATOM 1093 N N . PHE A 1 133 ? 9.305 9.109 -7.199 1 97.56 133 PHE A N 1
ATOM 1094 C CA . PHE A 1 133 ? 8.391 9.352 -6.09 1 97.56 133 PHE A CA 1
ATOM 1095 C C . PHE A 1 133 ? 7.371 10.422 -6.445 1 97.56 133 PHE A C 1
ATOM 1097 O O . PHE A 1 133 ? 6.168 10.234 -6.273 1 97.56 133 PHE A O 1
ATOM 1104 N N . LEU A 1 134 ? 7.883 11.531 -6.941 1 97.19 134 LEU A N 1
ATOM 1105 C CA . LEU A 1 134 ? 7.023 12.672 -7.238 1 97.19 134 LEU A CA 1
ATOM 1106 C C . LEU A 1 134 ? 5.988 12.312 -8.297 1 97.19 134 LEU A C 1
ATOM 1108 O O . LEU A 1 134 ? 4.863 12.812 -8.273 1 97.19 134 LEU A O 1
ATOM 1112 N N . GLN A 1 135 ? 6.355 11.438 -9.141 1 95.19 135 GLN A N 1
ATOM 1113 C CA . GLN A 1 135 ? 5.453 11.023 -10.203 1 95.19 135 GLN A CA 1
ATOM 1114 C C . GLN A 1 135 ? 4.414 10.031 -9.68 1 95.19 135 GLN A C 1
ATOM 1116 O O . GLN A 1 135 ? 3.268 10.031 -10.133 1 95.19 135 GLN A O 1
ATOM 1121 N N . GLU A 1 136 ? 4.77 9.242 -8.742 1 95.69 136 GLU A N 1
ATOM 1122 C CA . GLU A 1 136 ? 3.965 8.094 -8.336 1 95.69 136 GLU A CA 1
ATOM 1123 C C . GLU A 1 136 ? 3.004 8.469 -7.207 1 95.69 136 GLU A C 1
ATOM 1125 O O . GLU A 1 136 ? 1.914 7.898 -7.102 1 95.69 136 GLU A O 1
ATOM 1130 N N . VAL A 1 137 ? 3.355 9.422 -6.375 1 97.69 137 VAL A N 1
ATOM 1131 C CA . VAL A 1 137 ? 2.662 9.656 -5.113 1 97.69 137 VAL A CA 1
ATOM 1132 C C . VAL A 1 137 ? 1.224 10.094 -5.391 1 97.69 137 VAL A C 1
ATOM 1134 O O . VAL A 1 137 ? 0.297 9.664 -4.699 1 97.69 137 VAL A O 1
ATOM 1137 N N . PRO A 1 138 ? 0.919 10.969 -6.406 1 97.19 138 PRO A N 1
ATOM 1138 C CA . PRO A 1 138 ? -0.482 11.32 -6.648 1 97.19 138 PRO A CA 1
ATOM 1139 C C . PRO A 1 138 ? -1.345 10.102 -6.977 1 97.19 138 PRO A C 1
ATOM 1141 O O . PRO A 1 138 ? -2.494 10.016 -6.535 1 97.19 138 PRO A O 1
ATOM 1144 N N . GLY A 1 139 ? -0.816 9.156 -7.754 1 95.31 139 GLY A N 1
ATOM 1145 C CA . GLY A 1 139 ? -1.534 7.926 -8.039 1 95.31 139 GLY A CA 1
ATOM 1146 C C . GLY A 1 139 ? -1.789 7.078 -6.809 1 95.31 139 GLY A C 1
ATOM 1147 O O . GLY A 1 139 ? -2.891 6.559 -6.625 1 95.31 139 GLY A O 1
ATOM 1148 N N . PHE A 1 140 ? -0.76 6.953 -5.992 1 97.81 140 PHE A N 1
ATOM 1149 C CA . PHE A 1 140 ? -0.882 6.211 -4.742 1 97.81 140 PHE A CA 1
ATOM 1150 C C . PHE A 1 140 ? -1.955 6.824 -3.85 1 97.81 140 PHE A C 1
ATOM 1152 O O . PHE A 1 140 ? -2.84 6.121 -3.361 1 97.81 140 PHE A O 1
ATOM 1159 N N . GLU A 1 141 ? -1.926 8.156 -3.703 1 98.38 141 GLU A N 1
ATOM 1160 C CA . GLU A 1 141 ? -2.877 8.844 -2.836 1 98.38 141 GLU A CA 1
ATOM 1161 C C . GLU A 1 141 ? -4.293 8.781 -3.404 1 98.38 141 GLU A C 1
ATOM 1163 O O . GLU A 1 141 ? -5.266 8.711 -2.652 1 98.38 141 GLU A O 1
ATOM 1168 N N . ASN A 1 142 ? -4.418 8.781 -4.711 1 96.62 142 ASN A N 1
ATOM 1169 C CA . ASN A 1 142 ? -5.727 8.625 -5.332 1 96.62 142 ASN A CA 1
ATOM 1170 C C . ASN A 1 142 ? -6.344 7.27 -5.008 1 96.62 142 ASN A C 1
ATOM 1172 O O . ASN A 1 142 ? -7.547 7.172 -4.762 1 96.62 142 ASN A O 1
ATOM 1176 N N . LEU A 1 143 ? -5.504 6.215 -5.02 1 95.94 143 LEU A N 1
ATOM 1177 C CA . LEU A 1 143 ? -5.984 4.895 -4.629 1 95.94 143 LEU A CA 1
ATOM 1178 C C . LEU A 1 143 ? -6.531 4.914 -3.205 1 95.94 143 LEU A C 1
ATOM 1180 O O . LEU A 1 143 ? -7.594 4.348 -2.936 1 95.94 143 LEU A O 1
ATOM 1184 N N . LEU A 1 144 ? -5.824 5.594 -2.35 1 97.75 144 LEU A N 1
ATOM 1185 C CA . LEU A 1 144 ? -6.234 5.668 -0.952 1 97.75 144 LEU A CA 1
ATOM 1186 C C . LEU A 1 144 ? -7.535 6.453 -0.81 1 97.75 144 LEU A C 1
ATOM 1188 O O . LEU A 1 144 ? -8.461 6.012 -0.122 1 97.75 144 LEU A O 1
ATOM 1192 N N . SER A 1 145 ? -7.621 7.594 -1.498 1 97.62 145 SER A N 1
ATOM 1193 C CA . SER A 1 145 ? -8.789 8.453 -1.389 1 97.62 145 SER A CA 1
ATOM 1194 C C . SER A 1 145 ? -10.031 7.781 -1.966 1 97.62 145 SER A C 1
ATOM 1196 O O . SER A 1 145 ? -11.133 7.922 -1.425 1 97.62 145 SER A O 1
ATOM 1198 N N . LYS A 1 146 ? -9.867 7.035 -3.021 1 94.25 146 LYS A N 1
ATOM 1199 C CA . LYS A 1 146 ? -10.984 6.336 -3.648 1 94.25 146 LYS A CA 1
ATOM 1200 C C . LYS A 1 146 ? -11.523 5.238 -2.738 1 94.25 146 LYS A C 1
ATOM 1202 O O . LYS A 1 146 ? -12.688 4.844 -2.855 1 94.25 146 LYS A O 1
ATOM 1207 N N . SER A 1 147 ? -10.648 4.832 -1.873 1 93.69 147 SER A N 1
ATOM 1208 C CA . SER A 1 147 ? -11.07 3.779 -0.952 1 93.69 147 SER A CA 1
ATOM 1209 C C . SER A 1 147 ? -11.789 4.363 0.262 1 93.69 147 SER A C 1
ATOM 1211 O O . SER A 1 147 ? -12.164 3.627 1.178 1 93.69 147 SER A O 1
ATOM 1213 N N . GLY A 1 148 ? -11.906 5.664 0.322 1 96.06 148 GLY A N 1
ATOM 1214 C CA . GLY A 1 148 ? -12.672 6.289 1.385 1 96.06 148 GLY A CA 1
ATOM 1215 C C . GLY A 1 148 ? -11.805 6.965 2.432 1 96.06 148 GLY A C 1
ATOM 1216 O O . GLY A 1 148 ? -12.32 7.516 3.408 1 96.06 148 GLY A O 1
ATOM 1217 N N . ILE A 1 149 ? -10.5 6.914 2.295 1 98.38 149 ILE A N 1
ATOM 1218 C CA . ILE A 1 149 ? -9.625 7.621 3.217 1 98.38 149 ILE A CA 1
ATOM 1219 C C . ILE A 1 149 ? -9.586 9.102 2.859 1 98.38 149 ILE A C 1
ATOM 1221 O O . ILE A 1 149 ? -9.25 9.469 1.729 1 98.38 149 ILE A O 1
ATOM 1225 N N . LYS A 1 150 ? -9.969 9.953 3.754 1 98.5 150 LYS A N 1
ATOM 1226 C CA . LYS A 1 150 ? -9.852 11.391 3.557 1 98.5 150 LYS A CA 1
ATOM 1227 C C . LYS A 1 150 ? -8.453 11.883 3.945 1 98.5 150 LYS A C 1
ATOM 1229 O O . LYS A 1 150 ? -8.086 11.844 5.121 1 98.5 150 LYS A O 1
ATOM 1234 N N . ILE A 1 151 ? -7.734 12.344 2.963 1 98.75 151 ILE A N 1
ATOM 1235 C CA . ILE A 1 151 ? -6.352 12.742 3.193 1 98.75 151 ILE A CA 1
ATOM 1236 C C . ILE A 1 151 ? -6.27 14.258 3.369 1 98.75 151 ILE A C 1
ATOM 1238 O O . ILE A 1 151 ? -6.781 15.016 2.541 1 98.75 151 ILE A O 1
ATOM 1242 N N . PHE A 1 152 ? -5.738 14.711 4.449 1 98.75 152 PHE A N 1
ATOM 1243 C CA . PHE A 1 152 ? -5.352 16.094 4.676 1 98.75 152 PHE A CA 1
ATOM 1244 C C . PHE A 1 152 ? -3.842 16.266 4.547 1 98.75 152 PHE A C 1
ATOM 1246 O O . PHE A 1 152 ? -3.076 15.633 5.27 1 98.75 152 PHE A O 1
ATOM 1253 N N . LYS A 1 153 ? -3.424 17.062 3.643 1 98.75 153 LYS A N 1
ATOM 1254 C CA . LYS A 1 153 ? -1.999 17.359 3.508 1 98.75 153 LYS A CA 1
ATOM 1255 C C . LYS A 1 153 ? -1.682 18.781 3.965 1 98.75 153 LYS A C 1
ATOM 1257 O O . LYS A 1 153 ? -2.07 19.75 3.309 1 98.75 153 LYS A O 1
ATOM 1262 N N . PHE A 1 154 ? -0.984 18.859 5.031 1 98.88 154 PHE A N 1
ATOM 1263 C CA . PHE A 1 154 ? -0.602 20.172 5.547 1 98.88 154 PHE A CA 1
ATOM 1264 C C . PHE A 1 154 ? 0.891 20.406 5.359 1 98.88 154 PHE A C 1
ATOM 1266 O O . PHE A 1 154 ? 1.702 19.5 5.562 1 98.88 154 PHE A O 1
ATOM 1273 N N . PHE A 1 155 ? 1.208 21.578 4.953 1 98.81 155 PHE A N 1
ATOM 1274 C CA . PHE A 1 155 ? 2.584 22.062 4.969 1 98.81 155 PHE A CA 1
ATOM 1275 C C . PHE A 1 155 ? 2.711 23.312 5.832 1 98.81 155 PHE A C 1
ATOM 1277 O O . PHE A 1 155 ? 2.119 24.344 5.527 1 98.81 155 PHE A O 1
ATOM 1284 N N . LEU A 1 156 ? 3.373 23.219 6.906 1 98.56 156 LEU A N 1
ATOM 1285 C CA . LEU A 1 156 ? 3.629 24.375 7.754 1 98.56 156 LEU A CA 1
ATOM 1286 C C . LEU A 1 156 ? 4.801 25.188 7.215 1 98.56 156 LEU A C 1
ATOM 1288 O O . LEU A 1 156 ? 5.953 24.75 7.289 1 98.56 156 LEU A O 1
ATOM 1292 N N . SER A 1 157 ? 4.496 26.375 6.738 1 97.12 157 SER A N 1
ATOM 1293 C CA . SER A 1 157 ? 5.461 27.234 6.074 1 97.12 157 SER A CA 1
ATOM 1294 C C . SER A 1 157 ? 6.043 28.266 7.039 1 97.12 157 SER A C 1
ATOM 1296 O O . SER A 1 157 ? 5.305 29.047 7.641 1 97.12 157 SER A O 1
ATOM 1298 N N . ILE A 1 158 ? 7.312 28.25 7.152 1 96.06 158 ILE A N 1
ATOM 1299 C CA . ILE A 1 158 ? 8.023 29.188 8.016 1 96.06 158 ILE A CA 1
ATOM 1300 C C . ILE A 1 158 ? 9.062 29.938 7.207 1 96.06 158 ILE A C 1
ATOM 1302 O O . ILE A 1 158 ? 9.555 29.453 6.188 1 96.06 158 ILE A O 1
ATOM 1306 N N . ASN A 1 159 ? 9.336 31.156 7.566 1 93.56 159 ASN A N 1
ATOM 1307 C CA . ASN A 1 159 ? 10.406 31.875 6.871 1 93.56 159 ASN A CA 1
ATOM 1308 C C . ASN A 1 159 ? 11.766 31.609 7.508 1 93.56 159 ASN A C 1
ATOM 1310 O O . ASN A 1 159 ? 11.844 31.031 8.594 1 93.56 159 ASN A O 1
ATOM 1314 N N . LYS A 1 160 ? 12.805 31.953 6.785 1 92.12 160 LYS A N 1
ATOM 1315 C CA . LYS A 1 160 ? 14.172 31.641 7.184 1 92.12 160 LYS A CA 1
ATOM 1316 C C . LYS A 1 160 ? 14.516 32.281 8.523 1 92.12 160 LYS A C 1
ATOM 1318 O O . LYS A 1 160 ? 15.148 31.641 9.375 1 92.12 160 LYS A O 1
ATOM 1323 N N . GLU A 1 161 ? 14.109 33.469 8.75 1 93.81 161 GLU A N 1
ATOM 1324 C CA . GLU A 1 161 ? 14.398 34.219 9.977 1 93.81 161 GLU A CA 1
ATOM 1325 C C . GLU A 1 161 ? 13.734 33.562 11.18 1 93.81 161 GLU A C 1
ATOM 1327 O O . GLU A 1 161 ? 14.359 33.375 12.234 1 93.81 161 GLU A O 1
ATOM 1332 N N . ALA A 1 162 ? 12.492 33.25 10.953 1 94.56 162 ALA A N 1
ATOM 1333 C CA . ALA A 1 162 ? 11.758 32.594 12.031 1 94.56 162 ALA A CA 1
ATOM 1334 C C . ALA A 1 162 ? 12.398 31.25 12.391 1 94.56 162 ALA A C 1
ATOM 1336 O O . ALA A 1 162 ? 12.492 30.891 13.57 1 94.56 162 ALA A O 1
ATOM 1337 N N . GLN A 1 163 ? 12.797 30.484 11.391 1 94.06 163 GLN A N 1
ATOM 1338 C CA . GLN A 1 163 ? 13.461 29.203 11.633 1 94.06 163 GLN A CA 1
ATOM 1339 C C . GLN A 1 163 ? 14.727 29.391 12.461 1 94.06 163 GLN A C 1
ATOM 1341 O O . GLN A 1 163 ? 14.953 28.672 13.438 1 94.06 163 GLN A O 1
ATOM 1346 N N . ALA A 1 164 ? 15.547 30.359 12.078 1 92.12 164 ALA A N 1
ATOM 1347 C CA . ALA A 1 164 ? 16.797 30.641 12.789 1 92.12 164 ALA A CA 1
ATOM 1348 C C . ALA A 1 164 ? 16.531 31 14.25 1 92.12 164 ALA A C 1
ATOM 1350 O O . ALA A 1 164 ? 17.234 30.547 15.148 1 92.12 164 ALA A O 1
ATOM 1351 N N . LYS A 1 165 ? 15.539 31.828 14.445 1 93.38 165 LYS A N 1
ATOM 1352 C CA . LYS A 1 165 ? 15.172 32.219 15.805 1 93.38 165 LYS A CA 1
ATOM 1353 C C . LYS A 1 165 ? 14.773 31.016 16.641 1 93.38 165 LYS A C 1
ATOM 1355 O O . LYS A 1 165 ? 15.125 30.938 17.828 1 93.38 165 LYS A O 1
ATOM 1360 N N . ARG A 1 166 ? 14.07 30.109 16.062 1 92.94 166 ARG A N 1
ATOM 1361 C CA . ARG A 1 166 ? 13.609 28.938 16.781 1 92.94 166 ARG A CA 1
ATOM 1362 C C . ARG A 1 166 ? 14.758 27.969 17.062 1 92.94 166 ARG A C 1
ATOM 1364 O O . ARG A 1 166 ? 14.781 27.312 18.109 1 92.94 166 ARG A O 1
ATOM 1371 N N . PHE A 1 167 ? 15.664 27.875 16.141 1 90.5 167 PHE A N 1
ATOM 1372 C CA . PHE A 1 167 ? 16.859 27.094 16.406 1 90.5 167 PHE A CA 1
ATOM 1373 C C . PHE A 1 167 ? 17.641 27.656 17.594 1 90.5 167 PHE A C 1
ATOM 1375 O O . PHE A 1 167 ? 18.109 26.922 18.453 1 90.5 167 PHE A O 1
ATOM 1382 N N . LYS A 1 168 ? 17.734 28.984 17.625 1 88.25 168 LYS A N 1
ATOM 1383 C CA . LYS A 1 168 ? 18.422 29.625 18.734 1 88.25 168 LYS A CA 1
ATOM 1384 C C . LYS A 1 168 ? 17.703 29.359 20.047 1 88.25 168 LYS A C 1
ATOM 1386 O O . LYS A 1 168 ? 18.359 29.094 21.078 1 88.25 168 LYS A O 1
ATOM 1391 N N . SER A 1 169 ? 16.422 29.406 19.953 1 89.75 169 SER A N 1
ATOM 1392 C CA . SER A 1 169 ? 15.625 29.125 21.141 1 89.75 169 SER A CA 1
ATOM 1393 C C . SER A 1 169 ? 15.828 27.703 21.625 1 89.75 169 SER A C 1
ATOM 1395 O O . SER A 1 169 ? 15.82 27.438 22.844 1 89.75 169 SER A O 1
ATOM 1397 N N . ARG A 1 170 ? 15.945 26.688 20.688 1 86 170 ARG A N 1
ATOM 1398 C CA . ARG A 1 170 ? 16.203 25.297 21.047 1 86 170 ARG A CA 1
ATOM 1399 C C . ARG A 1 170 ? 17.5 25.172 21.844 1 86 170 ARG A C 1
ATOM 1401 O O . ARG A 1 170 ? 17.594 24.359 22.766 1 86 170 ARG A O 1
ATOM 1408 N N . ARG A 1 171 ? 18.391 25.938 21.516 1 82.19 171 ARG A N 1
ATOM 1409 C CA . ARG A 1 171 ? 19.719 25.859 22.125 1 82.19 171 ARG A CA 1
ATOM 1410 C C . ARG A 1 171 ? 19.719 26.484 23.516 1 82.19 171 ARG A C 1
ATOM 1412 O O . ARG A 1 171 ? 20.469 26.047 24.391 1 82.19 171 ARG A O 1
ATOM 1419 N N . THR A 1 172 ? 18.828 27.406 23.734 1 86.19 172 THR A N 1
ATOM 1420 C CA . THR A 1 172 ? 18.891 28.172 24.969 1 86.19 172 THR A CA 1
ATOM 1421 C C . THR A 1 172 ? 17.828 27.703 25.953 1 86.19 172 THR A C 1
ATOM 1423 O O . THR A 1 172 ? 17.969 27.938 27.156 1 86.19 172 THR A O 1
ATOM 1426 N N . ASN A 1 173 ? 16.875 27.125 25.422 1 84.25 173 ASN A N 1
ATOM 1427 C CA . ASN A 1 173 ? 15.797 26.641 26.281 1 84.25 173 ASN A CA 1
ATOM 1428 C C . ASN A 1 173 ? 16.031 25.203 26.719 1 84.25 173 ASN A C 1
ATOM 1430 O O . ASN A 1 173 ? 16.016 24.297 25.875 1 84.25 173 ASN A O 1
ATOM 1434 N N . PRO A 1 174 ? 16.188 24.938 27.953 1 79.62 174 PRO A N 1
ATOM 1435 C CA . PRO A 1 174 ? 16.5 23.594 28.422 1 79.62 174 PRO A CA 1
ATOM 1436 C C . PRO A 1 174 ? 15.391 22.594 28.109 1 79.62 174 PRO A C 1
ATOM 1438 O O . PRO A 1 174 ? 15.656 21.391 27.953 1 79.62 174 PRO A O 1
ATOM 1441 N N . LEU A 1 175 ? 14.195 23.031 28.016 1 78.75 175 LEU A N 1
ATOM 1442 C CA . LEU A 1 175 ? 13.062 22.141 27.766 1 78.75 175 LEU A CA 1
ATOM 1443 C C . LEU A 1 175 ? 12.953 21.797 26.297 1 78.75 175 LEU A C 1
ATOM 1445 O O . LEU A 1 175 ? 12.133 20.969 25.906 1 78.75 175 LEU A O 1
ATOM 1449 N N . LYS A 1 176 ? 13.789 22.422 25.469 1 80.5 176 LYS A N 1
ATOM 1450 C CA . LYS A 1 176 ? 13.719 22.203 24.031 1 80.5 176 LYS A CA 1
ATOM 1451 C C . LYS A 1 176 ? 15.023 21.609 23.516 1 80.5 176 LYS A C 1
ATOM 1453 O O . LYS A 1 176 ? 15.141 21.297 22.328 1 80.5 176 LYS A O 1
ATOM 1458 N N . ARG A 1 177 ? 15.984 21.375 24.297 1 73.56 177 ARG A N 1
ATOM 1459 C CA . ARG A 1 177 ? 17.328 20.969 23.906 1 73.56 177 ARG A CA 1
ATOM 1460 C C . ARG A 1 177 ? 17.297 19.609 23.203 1 73.56 177 ARG A C 1
ATOM 1462 O O . ARG A 1 177 ? 18.109 19.328 22.328 1 73.56 177 ARG A O 1
ATOM 1469 N N . PHE A 1 178 ? 16.312 18.812 23.594 1 74.81 178 PHE A N 1
ATOM 1470 C CA . PHE A 1 178 ? 16.25 17.469 23.047 1 74.81 178 PHE A CA 1
ATOM 1471 C C . PHE A 1 178 ? 15.875 17.5 21.578 1 74.81 178 PHE A C 1
ATOM 1473 O O . PHE A 1 178 ? 16.047 16.516 20.859 1 74.81 178 PHE A O 1
ATOM 1480 N N . LYS A 1 179 ? 15.406 18.609 21.141 1 80.88 179 LYS A N 1
ATOM 1481 C CA . LYS A 1 179 ? 14.961 18.766 19.75 1 80.88 179 LYS A CA 1
ATOM 1482 C C . LYS A 1 179 ? 16.125 19.109 18.828 1 80.88 179 LYS A C 1
ATOM 1484 O O . LYS A 1 179 ? 15.977 19.125 17.609 1 80.88 179 LYS A O 1
ATOM 1489 N N . ILE A 1 180 ? 17.219 19.406 19.422 1 78.56 180 ILE A N 1
ATOM 1490 C CA . ILE A 1 180 ? 18.375 19.812 18.641 1 78.56 180 ILE A CA 1
ATOM 1491 C C . ILE A 1 180 ? 18.891 18.641 17.812 1 78.56 180 ILE A C 1
ATOM 1493 O O . ILE A 1 180 ? 18.984 17.516 18.312 1 78.56 180 ILE A O 1
ATOM 1497 N N . SER A 1 181 ? 19.062 18.891 16.562 1 75.06 181 SER A N 1
ATOM 1498 C CA . SER A 1 181 ? 19.656 17.875 15.703 1 75.06 181 SER A CA 1
ATOM 1499 C C . SER A 1 181 ? 20.859 18.438 14.938 1 75.06 181 SER A C 1
ATOM 1501 O O . SER A 1 181 ? 20.969 19.641 14.758 1 75.06 181 SER A O 1
ATOM 1503 N N . PRO A 1 182 ? 21.734 17.547 14.602 1 71.5 182 PRO A N 1
ATOM 1504 C CA . PRO A 1 182 ? 22.891 18 13.828 1 71.5 182 PRO A CA 1
ATOM 1505 C C . PRO A 1 182 ? 22.484 18.688 12.523 1 71.5 182 PRO A C 1
ATOM 1507 O O . PRO A 1 182 ? 23.266 19.484 11.977 1 71.5 182 PRO A O 1
ATOM 1510 N N . VAL A 1 183 ? 21.344 18.453 12.211 1 69.38 183 VAL A N 1
ATOM 1511 C CA . VAL A 1 183 ? 20.922 18.953 10.906 1 69.38 183 VAL A CA 1
ATOM 1512 C C . VAL A 1 183 ? 20.375 20.375 11.039 1 69.38 183 VAL A C 1
ATOM 1514 O O . VAL A 1 183 ? 20.234 21.078 10.047 1 69.38 183 VAL A O 1
ATOM 1517 N N . ASP A 1 184 ? 20.219 20.844 12.289 1 75.31 184 ASP A N 1
ATOM 1518 C CA . ASP A 1 184 ? 19.656 22.188 12.492 1 75.31 184 ASP A CA 1
ATOM 1519 C C . ASP A 1 184 ? 20.5 23.25 11.82 1 75.31 184 ASP A C 1
ATOM 1521 O O . ASP A 1 184 ? 19.984 24.141 11.148 1 75.31 184 ASP A O 1
ATOM 1525 N N . ASP A 1 185 ? 21.766 23.094 11.977 1 73.81 185 ASP A N 1
ATOM 1526 C CA . ASP A 1 185 ? 22.656 24.062 11.352 1 73.81 185 ASP A CA 1
ATOM 1527 C C . ASP A 1 185 ? 22.656 23.922 9.836 1 73.81 185 ASP A C 1
ATOM 1529 O O . ASP A 1 185 ? 22.75 24.906 9.109 1 73.81 185 ASP A O 1
ATOM 1533 N N . MET A 1 186 ? 22.391 22.797 9.438 1 82.44 186 MET A N 1
ATOM 1534 C CA . MET A 1 186 ? 22.406 22.531 8 1 82.44 186 MET A CA 1
ATOM 1535 C C . MET A 1 186 ? 21.109 23 7.352 1 82.44 186 MET A C 1
ATOM 1537 O O . MET A 1 186 ? 21.094 23.344 6.168 1 82.44 186 MET A O 1
ATOM 1541 N N . ALA A 1 187 ? 20.188 23.109 8.195 1 85 187 ALA A N 1
ATOM 1542 C CA . ALA A 1 187 ? 18.875 23.5 7.68 1 85 187 ALA A CA 1
ATOM 1543 C C . ALA A 1 187 ? 18.906 24.906 7.094 1 85 187 ALA A C 1
ATOM 1545 O O . ALA A 1 187 ? 18.312 25.172 6.051 1 85 187 ALA A O 1
ATOM 1546 N N . GLN A 1 188 ? 19.672 25.766 7.723 1 86.88 188 GLN A N 1
ATOM 1547 C CA . GLN A 1 188 ? 19.797 27.125 7.238 1 86.88 188 GLN A CA 1
ATOM 1548 C C . GLN A 1 188 ? 20.625 27.188 5.961 1 86.88 188 GLN A C 1
ATOM 1550 O O . GLN A 1 188 ? 20.297 27.922 5.027 1 86.88 188 GLN A O 1
ATOM 1555 N N . ASP A 1 189 ? 21.625 26.344 5.961 1 89.06 189 ASP A N 1
ATOM 1556 C CA . ASP A 1 189 ? 22.516 26.312 4.805 1 89.06 189 ASP A CA 1
ATOM 1557 C C . ASP A 1 189 ? 21.812 25.734 3.582 1 89.06 189 ASP A C 1
ATOM 1559 O O . ASP A 1 189 ? 22.094 26.141 2.449 1 89.06 189 ASP A O 1
ATOM 1563 N N . PHE A 1 190 ? 20.891 24.906 3.836 1 91 190 PHE A N 1
ATOM 1564 C CA . PHE A 1 190 ? 20.219 24.219 2.744 1 91 190 PHE A CA 1
ATOM 1565 C C . PHE A 1 190 ? 18.875 24.859 2.445 1 91 190 PHE A C 1
ATOM 1567 O O . PHE A 1 190 ? 18.016 24.25 1.813 1 91 190 PHE A O 1
ATOM 1574 N N . TRP A 1 191 ? 18.688 26.078 2.885 1 91.75 191 TRP A N 1
ATOM 1575 C CA . TRP A 1 191 ? 17.391 26.734 2.779 1 91.75 191 TRP A CA 1
ATOM 1576 C C . TRP A 1 191 ? 16.906 26.734 1.338 1 91.75 191 TRP A C 1
ATOM 1578 O O . TRP A 1 191 ? 15.758 26.359 1.07 1 91.75 191 TRP A O 1
ATOM 1588 N N . ASN A 1 192 ? 17.766 27.094 0.428 1 90 192 ASN A N 1
ATOM 1589 C CA . ASN A 1 192 ? 17.375 27.203 -0.973 1 90 192 ASN A CA 1
ATOM 1590 C C . ASN A 1 192 ? 17.078 25.828 -1.573 1 90 192 ASN A C 1
ATOM 1592 O O . ASN A 1 192 ? 16.156 25.672 -2.377 1 90 192 ASN A O 1
ATOM 1596 N N . LYS A 1 193 ? 17.875 24.891 -1.201 1 91.38 193 LYS A N 1
ATOM 1597 C CA . LYS A 1 193 ? 17.641 23.531 -1.684 1 91.38 193 LYS A CA 1
ATOM 1598 C C . LYS A 1 193 ? 16.281 23 -1.214 1 91.38 193 LYS A C 1
ATOM 1600 O O . LYS A 1 193 ? 15.555 22.375 -1.982 1 91.38 193 LYS A O 1
ATOM 1605 N N . TYR A 1 194 ? 15.984 23.312 -0.026 1 93.44 194 TYR A N 1
ATOM 1606 C CA . TYR A 1 194 ? 14.688 22.922 0.507 1 93.44 194 TYR A CA 1
ATOM 1607 C C . TYR A 1 194 ? 13.555 23.641 -0.215 1 93.44 194 TYR A C 1
ATOM 1609 O O . TYR A 1 194 ? 12.5 23.062 -0.475 1 93.44 194 TYR A O 1
ATOM 1617 N N . SER A 1 195 ? 13.758 24.906 -0.479 1 93.56 195 SER A N 1
ATOM 1618 C CA . SER A 1 195 ? 12.75 25.672 -1.195 1 93.56 195 SER A CA 1
ATOM 1619 C C . SER A 1 195 ? 12.477 25.078 -2.574 1 93.56 195 SER A C 1
ATOM 1621 O O . SER A 1 195 ? 11.32 24.984 -3 1 93.56 195 SER A O 1
ATOM 1623 N N . MET A 1 196 ? 13.562 24.672 -3.209 1 92.06 196 MET A N 1
ATOM 1624 C CA . MET A 1 196 ? 13.422 24.062 -4.531 1 92.06 196 MET A CA 1
ATOM 1625 C C . MET A 1 196 ? 12.68 22.734 -4.438 1 92.06 196 MET A C 1
ATOM 1627 O O . MET A 1 196 ? 11.789 22.453 -5.25 1 92.06 196 MET A O 1
ATOM 1631 N N . ALA A 1 197 ? 13.055 21.922 -3.463 1 95.19 197 ALA A N 1
ATOM 1632 C CA . ALA A 1 197 ? 12.391 20.641 -3.26 1 95.19 197 ALA A CA 1
ATOM 1633 C C . ALA A 1 197 ? 10.906 20.828 -2.951 1 95.19 197 ALA A C 1
ATOM 1635 O O . ALA A 1 197 ? 10.062 20.109 -3.471 1 95.19 197 ALA A O 1
ATOM 1636 N N . GLN A 1 198 ? 10.633 21.828 -2.145 1 95.81 198 GLN A N 1
ATOM 1637 C CA . GLN A 1 198 ? 9.25 22.156 -1.797 1 95.81 198 GLN A CA 1
ATOM 1638 C C . GLN A 1 198 ? 8.453 22.547 -3.037 1 95.81 198 GLN A C 1
ATOM 1640 O O . GLN A 1 198 ? 7.301 22.125 -3.193 1 95.81 198 GLN A O 1
ATOM 1645 N N . GLY A 1 199 ? 9.039 23.359 -3.834 1 94.75 199 GLY A N 1
ATOM 1646 C CA . GLY A 1 199 ? 8.383 23.75 -5.074 1 94.75 199 GLY A CA 1
ATOM 1647 C C . GLY A 1 199 ? 8.039 22.562 -5.957 1 94.75 199 GLY A C 1
ATOM 1648 O O . GLY A 1 199 ? 6.918 22.453 -6.445 1 94.75 199 GLY A O 1
ATOM 1649 N N . SER A 1 200 ? 9.008 21.641 -6.133 1 95.25 200 SER A N 1
ATOM 1650 C CA . SER A 1 200 ? 8.781 20.438 -6.93 1 95.25 200 SER A CA 1
ATOM 1651 C C . SER A 1 200 ? 7.68 19.562 -6.328 1 95.25 200 SER A C 1
ATOM 1653 O O . SER A 1 200 ? 6.855 19.016 -7.055 1 95.25 200 SER A O 1
ATOM 1655 N N . MET A 1 201 ? 7.672 19.484 -5.035 1 97.94 201 MET A N 1
ATOM 1656 C CA . MET A 1 201 ? 6.652 18.719 -4.324 1 97.94 201 MET A CA 1
ATOM 1657 C C . MET A 1 201 ? 5.258 19.266 -4.629 1 97.94 201 MET A C 1
ATOM 1659 O O . MET A 1 201 ? 4.371 18.516 -5.035 1 97.94 201 MET A O 1
ATOM 1663 N N . PHE A 1 202 ? 5.117 20.594 -4.488 1 97.5 202 PHE A N 1
ATOM 1664 C CA . PHE A 1 202 ? 3.812 21.203 -4.711 1 97.5 202 PHE A CA 1
ATOM 1665 C C . PHE A 1 202 ? 3.379 21.047 -6.164 1 97.5 202 PHE A C 1
ATOM 1667 O O . PHE A 1 202 ? 2.232 20.688 -6.441 1 97.5 202 PHE A O 1
ATOM 1674 N N . LEU A 1 203 ? 4.273 21.266 -7.051 1 95.56 203 LEU A N 1
ATOM 1675 C CA . LEU A 1 203 ? 3.953 21.234 -8.477 1 95.56 203 LEU A CA 1
ATOM 1676 C C . LEU A 1 203 ? 3.443 19.844 -8.875 1 95.56 203 LEU A C 1
ATOM 1678 O O . LEU A 1 203 ? 2.533 19.734 -9.703 1 95.56 203 LEU A O 1
ATOM 1682 N N . GLN A 1 204 ? 3.986 18.859 -8.281 1 96.62 204 GLN A N 1
ATOM 1683 C CA . GLN A 1 204 ? 3.721 17.516 -8.766 1 96.62 204 GLN A CA 1
ATOM 1684 C C . GLN A 1 204 ? 2.617 16.844 -7.953 1 96.62 204 GLN A C 1
ATOM 1686 O O . GLN A 1 204 ? 1.915 15.961 -8.461 1 96.62 204 GLN A O 1
ATOM 1691 N N . THR A 1 205 ? 2.406 17.266 -6.699 1 98.25 205 THR A N 1
ATOM 1692 C CA . THR A 1 205 ? 1.613 16.406 -5.836 1 98.25 205 THR A CA 1
ATOM 1693 C C . THR A 1 205 ? 0.392 17.156 -5.301 1 98.25 205 THR A C 1
ATOM 1695 O O . THR A 1 205 ? -0.405 16.578 -4.547 1 98.25 205 THR A O 1
ATOM 1698 N N . ASP A 1 206 ? 0.256 18.469 -5.648 1 98 206 ASP A N 1
ATOM 1699 C CA . ASP A 1 206 ? -0.982 19.172 -5.359 1 98 206 ASP A CA 1
ATOM 1700 C C . ASP A 1 206 ? -2.07 18.828 -6.371 1 98 206 ASP A C 1
ATOM 1702 O O . ASP A 1 206 ? -1.995 19.234 -7.535 1 98 206 ASP A O 1
ATOM 1706 N N . THR A 1 207 ? -3.045 18.078 -5.941 1 97.44 207 THR A N 1
ATOM 1707 C CA . THR A 1 207 ? -4.125 17.656 -6.836 1 97.44 207 THR A CA 1
ATOM 1708 C C . THR A 1 207 ? -5.473 18.141 -6.312 1 97.44 207 THR A C 1
ATOM 1710 O O . THR A 1 207 ? -5.602 18.484 -5.133 1 97.44 207 THR A O 1
ATOM 1713 N N . ASP A 1 208 ? -6.516 18.094 -7.141 1 95.69 208 ASP A N 1
ATOM 1714 C CA . ASP A 1 208 ? -7.859 18.516 -6.738 1 95.69 208 ASP A CA 1
ATOM 1715 C C . ASP A 1 208 ? -8.43 17.578 -5.676 1 95.69 208 ASP A C 1
ATOM 1717 O O . ASP A 1 208 ? -9.133 18.016 -4.766 1 95.69 208 ASP A O 1
ATOM 1721 N N . ILE A 1 209 ? -8.062 16.312 -5.812 1 95.94 209 ILE A N 1
ATOM 1722 C CA . ILE A 1 209 ? -8.602 15.305 -4.902 1 95.94 209 ILE A CA 1
ATOM 1723 C C . ILE A 1 209 ? -7.887 15.398 -3.555 1 95.94 209 ILE A C 1
ATOM 1725 O O . ILE A 1 209 ? -8.516 15.258 -2.502 1 95.94 209 ILE A O 1
ATOM 1729 N N . ASN A 1 210 ? -6.621 15.586 -3.629 1 98.06 210 ASN A N 1
ATOM 1730 C CA . ASN A 1 210 ? -5.793 15.664 -2.43 1 98.06 210 ASN A CA 1
ATOM 1731 C C . ASN A 1 210 ? -4.926 16.922 -2.432 1 98.06 210 ASN A C 1
ATOM 1733 O O . ASN A 1 210 ? -3.709 16.844 -2.602 1 98.06 210 ASN A O 1
ATOM 1737 N N . PRO A 1 211 ? -5.508 18.062 -2.139 1 98.44 211 PRO A N 1
ATOM 1738 C CA . PRO A 1 211 ? -4.766 19.312 -2.219 1 98.44 211 PRO A CA 1
ATOM 1739 C C . PRO A 1 211 ? -3.873 19.562 -1.003 1 98.44 211 PRO A C 1
ATOM 1741 O O . PRO A 1 211 ? -4.148 19.031 0.081 1 98.44 211 PRO A O 1
ATOM 1744 N N . TRP A 1 212 ? -2.838 20.312 -1.225 1 98.69 212 TRP A N 1
ATOM 1745 C CA . TRP A 1 212 ? -2.035 20.812 -0.116 1 98.69 212 TRP A CA 1
ATOM 1746 C C . TRP A 1 212 ? -2.707 22.016 0.54 1 98.69 212 TRP A C 1
ATOM 1748 O O . TRP A 1 212 ? -3.268 22.875 -0.148 1 98.69 212 TRP A O 1
ATOM 1758 N N . ILE A 1 213 ? -2.662 22.016 1.783 1 98.69 213 ILE A N 1
ATOM 1759 C CA . ILE A 1 213 ? -3.039 23.188 2.58 1 98.69 213 ILE A CA 1
ATOM 1760 C C . ILE A 1 213 ? -1.801 23.781 3.248 1 98.69 213 ILE A C 1
ATOM 1762 O O . ILE A 1 213 ? -1.214 23.156 4.141 1 98.69 213 ILE A O 1
ATOM 1766 N N . VAL A 1 214 ? -1.439 24.938 2.855 1 98.62 214 VAL A N 1
ATOM 1767 C CA . VAL A 1 214 ? -0.232 25.578 3.373 1 98.62 214 VAL A CA 1
ATOM 1768 C C . VAL A 1 214 ? -0.595 26.516 4.512 1 98.62 214 VAL A C 1
ATOM 1770 O O . VAL A 1 214 ? -1.449 27.391 4.352 1 98.62 214 VAL A O 1
ATOM 1773 N N . ILE A 1 215 ? 0.008 26.312 5.625 1 98.69 215 ILE A N 1
ATOM 1774 C CA . ILE A 1 215 ? -0.248 27.109 6.82 1 98.69 215 ILE A CA 1
ATOM 1775 C C . ILE A 1 215 ? 0.961 27.984 7.121 1 98.69 215 ILE A C 1
ATOM 1777 O O . ILE A 1 215 ? 2.078 27.484 7.277 1 98.69 215 ILE A O 1
ATOM 1781 N N . ASP A 1 216 ? 0.746 29.312 7.125 1 97.69 216 ASP A N 1
ATOM 1782 C CA . ASP A 1 216 ? 1.796 30.188 7.641 1 97.69 216 ASP A CA 1
ATOM 1783 C C . ASP A 1 216 ? 2.082 29.891 9.109 1 97.69 216 ASP A C 1
ATOM 1785 O O . ASP A 1 216 ? 1.212 30.062 9.969 1 97.69 216 ASP A O 1
ATOM 1789 N N . SER A 1 217 ? 3.281 29.453 9.375 1 98 217 SER A N 1
ATOM 1790 C CA . SER A 1 217 ? 3.562 28.969 10.719 1 98 217 SER A CA 1
ATOM 1791 C C . SER A 1 217 ? 4.555 29.891 11.438 1 98 217 SER A C 1
ATOM 1793 O O . SER A 1 217 ? 5.195 29.469 12.406 1 98 217 SER A O 1
ATOM 1795 N N . ASN A 1 218 ? 4.734 31.094 10.938 1 97 218 ASN A N 1
ATOM 1796 C CA . ASN A 1 218 ? 5.609 32.062 11.617 1 97 218 ASN A CA 1
ATOM 1797 C C . ASN A 1 218 ? 5.082 32.406 13 1 97 218 ASN A C 1
ATOM 1799 O O . ASN A 1 218 ? 5.863 32.688 13.914 1 97 218 ASN A O 1
ATOM 1803 N N . ASN A 1 219 ? 3.83 32.5 13.125 1 96.88 219 ASN A N 1
ATOM 1804 C CA . ASN A 1 219 ? 3.164 32.562 14.422 1 96.88 219 ASN A CA 1
ATOM 1805 C C . ASN A 1 219 ? 2.592 31.188 14.812 1 96.88 219 ASN A C 1
ATOM 1807 O O . ASN A 1 219 ? 1.575 30.766 14.258 1 96.88 219 ASN A O 1
ATOM 1811 N N . LYS A 1 220 ? 3.186 30.531 15.805 1 96.81 220 LYS A N 1
ATOM 1812 C CA . LYS A 1 220 ? 2.85 29.156 16.156 1 96.81 220 LYS A CA 1
ATOM 1813 C C . LYS A 1 220 ? 1.389 29.031 16.594 1 96.81 220 LYS A C 1
ATOM 1815 O O . LYS A 1 220 ? 0.681 28.125 16.156 1 96.81 220 LYS A O 1
ATOM 1820 N N . LYS A 1 221 ? 0.988 29.953 17.422 1 97.12 221 LYS A N 1
ATOM 1821 C CA . LYS A 1 221 ? -0.368 29.906 17.953 1 97.12 221 LYS A CA 1
ATOM 1822 C C . LYS A 1 221 ? -1.406 30.016 16.844 1 97.12 221 LYS A C 1
ATOM 1824 O O . LYS A 1 221 ? -2.355 29.234 16.797 1 97.12 221 LYS A O 1
ATOM 1829 N N . GLN A 1 222 ? -1.179 30.938 15.992 1 97.5 222 GLN A N 1
ATOM 1830 C CA . GLN A 1 222 ? -2.104 31.125 14.883 1 97.5 222 GLN A CA 1
ATOM 1831 C C . GLN A 1 222 ? -2.09 29.922 13.945 1 97.5 222 GLN A C 1
ATOM 1833 O O . GLN A 1 222 ? -3.131 29.531 13.406 1 97.5 222 GLN A O 1
ATOM 1838 N N . ALA A 1 223 ? -0.922 29.359 13.703 1 98.56 223 ALA A N 1
ATOM 1839 C CA . ALA A 1 223 ? -0.796 28.188 12.844 1 98.56 223 ALA A CA 1
ATOM 1840 C C . ALA A 1 223 ? -1.604 27.016 13.406 1 98.56 223 ALA A C 1
ATOM 1842 O O . ALA A 1 223 ? -2.283 26.312 12.656 1 98.56 223 ALA A O 1
ATOM 1843 N N . ARG A 1 224 ? -1.559 26.828 14.703 1 98.69 224 ARG A N 1
ATOM 1844 C CA . ARG A 1 224 ? -2.314 25.781 15.367 1 98.69 224 ARG A CA 1
ATOM 1845 C C . ARG A 1 224 ? -3.812 25.938 15.125 1 98.69 224 ARG A C 1
ATOM 1847 O O . ARG A 1 224 ? -4.484 24.984 14.719 1 98.69 224 ARG A O 1
ATOM 1854 N N . LEU A 1 225 ? -4.281 27.156 15.328 1 98.69 225 LEU A N 1
ATOM 1855 C CA . LEU A 1 225 ? -5.703 27.438 15.164 1 98.69 225 LEU A CA 1
ATOM 1856 C C . LEU A 1 225 ? -6.133 27.234 13.719 1 98.69 225 LEU A C 1
ATOM 1858 O O . LEU A 1 225 ? -7.141 26.562 13.453 1 98.69 225 LEU A O 1
ATOM 1862 N N . ASN A 1 226 ? -5.348 27.75 12.812 1 98.75 226 ASN A N 1
ATOM 1863 C CA . ASN A 1 226 ? -5.68 27.641 11.398 1 98.75 226 ASN A CA 1
ATOM 1864 C C . ASN A 1 226 ? -5.676 26.188 10.93 1 98.75 226 ASN A C 1
ATOM 1866 O O . ASN A 1 226 ? -6.5 25.797 10.102 1 98.75 226 ASN A O 1
ATOM 1870 N N . THR A 1 227 ? -4.758 25.391 11.406 1 98.88 227 THR A N 1
ATOM 1871 C CA . THR A 1 227 ? -4.703 23.984 11.039 1 98.88 227 THR A CA 1
ATOM 1872 C C . THR A 1 227 ? -5.957 23.25 11.508 1 98.88 227 THR A C 1
ATOM 1874 O O . THR A 1 227 ? -6.602 22.547 10.727 1 98.88 227 THR A O 1
ATOM 1877 N N . ILE A 1 228 ? -6.328 23.453 12.758 1 98.81 228 ILE A N 1
ATOM 1878 C CA . ILE A 1 228 ? -7.496 22.797 13.328 1 98.81 228 ILE A CA 1
ATOM 1879 C C . ILE A 1 228 ? -8.75 23.219 12.562 1 98.81 228 ILE A C 1
ATOM 1881 O O . ILE A 1 228 ? -9.57 22.375 12.188 1 98.81 228 ILE A O 1
ATOM 1885 N N . LYS A 1 229 ? -8.859 24.516 12.344 1 98.75 229 LYS A N 1
ATOM 1886 C CA . LYS A 1 229 ? -10.016 25.016 11.609 1 98.75 229 LYS A CA 1
ATOM 1887 C C . LYS A 1 229 ? -10.086 24.406 10.211 1 98.75 229 LYS A C 1
ATOM 1889 O O . LYS A 1 229 ? -11.164 24.078 9.727 1 98.75 229 LYS A O 1
ATOM 1894 N N . SER A 1 230 ? -8.938 24.266 9.562 1 98.62 230 SER A N 1
ATOM 1895 C CA . SER A 1 230 ? -8.891 23.688 8.219 1 98.62 230 SER A CA 1
ATOM 1896 C C . SER A 1 230 ? -9.383 22.25 8.219 1 98.62 230 SER A C 1
ATOM 1898 O O . SER A 1 230 ? -10.023 21.812 7.258 1 98.62 230 SER A O 1
ATOM 1900 N N . ILE A 1 231 ? -9.039 21.484 9.234 1 98.69 231 ILE A N 1
ATOM 1901 C CA . ILE A 1 231 ? -9.516 20.109 9.359 1 98.69 231 ILE A CA 1
ATOM 1902 C C . ILE A 1 231 ? -11.031 20.109 9.547 1 98.69 231 ILE A C 1
ATOM 1904 O O . ILE A 1 231 ? -11.75 19.422 8.812 1 98.69 231 ILE A O 1
ATOM 1908 N N . LEU A 1 232 ? -11.516 20.906 10.516 1 98.69 232 LEU A N 1
ATOM 1909 C CA . LEU A 1 232 ? -12.922 20.922 10.906 1 98.69 232 LEU A CA 1
ATOM 1910 C C . LEU A 1 232 ? -13.805 21.391 9.75 1 98.69 232 LEU A C 1
ATOM 1912 O O . LEU A 1 232 ? -14.93 20.906 9.586 1 98.69 232 LEU A O 1
ATOM 1916 N N . ASN A 1 233 ? -13.281 22.281 8.977 1 97.62 233 ASN A N 1
ATOM 1917 C CA . ASN A 1 233 ? -14.031 22.828 7.852 1 97.62 233 ASN A CA 1
ATOM 1918 C C . ASN A 1 233 ? -14.32 21.75 6.797 1 97.62 233 ASN A C 1
ATOM 1920 O O . ASN A 1 233 ? -15.328 21.828 6.09 1 97.62 233 ASN A O 1
ATOM 1924 N N . LYS A 1 234 ? -13.547 20.719 6.773 1 96.44 234 LYS A N 1
ATOM 1925 C CA . LYS A 1 234 ? -13.625 19.766 5.668 1 96.44 234 LYS A CA 1
ATOM 1926 C C . LYS A 1 234 ? -14.445 18.547 6.059 1 96.44 234 LYS A C 1
ATOM 1928 O O . LYS A 1 234 ? -14.68 17.656 5.23 1 96.44 234 LYS A O 1
ATOM 1933 N N . ILE A 1 235 ? -14.836 18.5 7.262 1 97.06 235 ILE A N 1
ATOM 1934 C CA . ILE A 1 235 ? -15.641 17.359 7.727 1 97.06 235 ILE A CA 1
ATOM 1935 C C . ILE A 1 235 ? -16.984 17.875 8.242 1 97.06 235 ILE A C 1
ATOM 1937 O O . ILE A 1 235 ? -17.047 18.797 9.047 1 97.06 235 ILE A O 1
ATOM 1941 N N . ASP A 1 236 ? -18.031 17.344 7.727 1 96.38 236 ASP A N 1
ATOM 1942 C CA . ASP A 1 236 ? -19.359 17.625 8.266 1 96.38 236 ASP A CA 1
ATOM 1943 C C . ASP A 1 236 ? -19.719 16.641 9.383 1 96.38 236 ASP A C 1
ATOM 1945 O O . ASP A 1 236 ? -19.891 15.445 9.133 1 96.38 236 ASP A O 1
ATOM 1949 N N . TYR A 1 237 ? -19.703 17.109 10.594 1 97 237 TYR A N 1
ATOM 1950 C CA . TYR A 1 237 ? -19.984 16.234 11.734 1 97 237 TYR A CA 1
ATOM 1951 C C . TYR A 1 237 ? -21.172 16.766 12.531 1 97 237 TYR A C 1
ATOM 1953 O O . TYR A 1 237 ? -21.578 17.922 12.367 1 97 237 TYR A O 1
ATOM 1961 N N . GLU A 1 238 ? -21.703 15.961 13.367 1 95.25 238 GLU A N 1
ATOM 1962 C CA . GLU A 1 238 ? -22.875 16.281 14.156 1 95.25 238 GLU A CA 1
ATOM 1963 C C . GLU A 1 238 ? -22.562 17.359 15.188 1 95.25 238 GLU A C 1
ATOM 1965 O O . GLU A 1 238 ? -21.5 17.359 15.805 1 95.25 238 GLU A O 1
ATOM 1970 N N . ASP A 1 239 ? -23.5 18.297 15.383 1 95 239 ASP A N 1
ATOM 1971 C CA . ASP A 1 239 ? -23.422 19.375 16.375 1 95 239 ASP A CA 1
ATOM 1972 C C . ASP A 1 239 ? -22.25 20.312 16.094 1 95 239 ASP A C 1
ATOM 1974 O O . ASP A 1 239 ? -21.625 20.828 17.016 1 95 239 ASP A O 1
ATOM 1978 N N . LYS A 1 240 ? -21.844 20.359 14.891 1 97.38 240 LYS A N 1
ATOM 1979 C CA . LYS A 1 240 ? -20.781 21.266 14.453 1 97.38 240 LYS A CA 1
ATOM 1980 C C . LYS A 1 240 ? -21.141 22.719 14.75 1 97.38 240 LYS A C 1
ATOM 1982 O O . LYS A 1 240 ? -22.297 23.125 14.586 1 97.38 240 LYS A O 1
ATOM 1987 N N . CYS A 1 241 ? -20.188 23.547 15.164 1 96.44 241 CYS A N 1
ATOM 1988 C CA . CYS A 1 241 ? -20.422 24.969 15.453 1 96.44 241 CYS A CA 1
ATOM 1989 C C . CYS A 1 241 ? -20.641 25.766 14.172 1 96.44 241 CYS A C 1
ATOM 1991 O O . CYS A 1 241 ? -20.578 25.203 13.07 1 96.44 241 CYS A O 1
ATOM 1993 N N . SER A 1 242 ? -20.938 27 14.336 1 94.94 242 SER A N 1
ATOM 1994 C CA . SER A 1 242 ? -21.219 27.844 13.188 1 94.94 242 SER A CA 1
ATOM 1995 C C . SER A 1 242 ? -19.969 28.031 12.336 1 94.94 242 SER A C 1
ATOM 1997 O O . SER A 1 242 ? -18.844 28.031 12.852 1 94.94 242 SER A O 1
ATOM 1999 N N . LYS A 1 243 ? -20.203 28.281 11.125 1 94.38 243 LYS A N 1
ATOM 2000 C CA . LYS A 1 243 ? -19.109 28.469 10.164 1 94.38 243 LYS A CA 1
ATOM 2001 C C . LYS A 1 243 ? -18.266 29.688 10.531 1 94.38 243 LYS A C 1
ATOM 2003 O O . LYS A 1 243 ? -17.062 29.703 10.266 1 94.38 243 LYS A O 1
ATOM 2008 N N . ASP A 1 244 ? -18.859 30.578 11.133 1 93.88 244 ASP A N 1
ATOM 2009 C CA . ASP A 1 244 ? -18.156 31.812 11.5 1 93.88 244 ASP A CA 1
ATOM 2010 C C . ASP A 1 244 ? -17.047 31.531 12.5 1 93.88 244 ASP A C 1
ATOM 2012 O O . ASP A 1 244 ? -16 32.188 12.492 1 93.88 244 ASP A O 1
ATOM 2016 N N . LYS A 1 245 ? -17.219 30.578 13.312 1 94.94 245 LYS A N 1
ATOM 2017 C CA . LYS A 1 245 ? -16.25 30.203 14.336 1 94.94 245 LYS A CA 1
ATOM 2018 C C . LYS A 1 245 ? -15.086 29.422 13.742 1 94.94 245 LYS A C 1
ATOM 2020 O O . LYS A 1 245 ? -14.039 29.266 14.375 1 94.94 245 LYS A O 1
ATOM 2025 N N . LEU A 1 246 ? -15.289 28.938 12.492 1 97.44 246 LEU A N 1
ATOM 2026 C CA . LEU A 1 246 ? -14.281 28.094 11.867 1 97.44 246 LEU A CA 1
ATOM 2027 C C . LEU A 1 246 ? -13.602 28.812 10.711 1 97.44 246 LEU A C 1
ATOM 2029 O O . LEU A 1 246 ? -12.891 28.188 9.922 1 97.44 246 LEU A O 1
ATOM 2033 N N . LYS A 1 247 ? -13.797 30.078 10.609 1 96.5 247 LYS A N 1
ATOM 2034 C CA . LYS A 1 247 ? -13.148 30.844 9.555 1 96.5 247 LYS A CA 1
ATOM 2035 C C . LYS A 1 247 ? -11.633 30.891 9.75 1 96.5 247 LYS A C 1
ATOM 2037 O O . LYS A 1 247 ? -11.156 31.203 10.844 1 96.5 247 LYS A O 1
ATOM 2042 N N . VAL A 1 248 ? -10.922 30.5 8.734 1 97.06 248 VAL A N 1
ATOM 2043 C CA . VAL A 1 248 ? -9.469 30.547 8.789 1 97.06 248 VAL A CA 1
ATOM 2044 C C . VAL A 1 248 ? -8.992 31.953 8.406 1 97.06 248 VAL A C 1
ATOM 2046 O O . VAL A 1 248 ? -9.742 32.719 7.812 1 97.06 248 VAL A O 1
ATOM 2049 N N . ASP A 1 249 ? -7.848 32.312 8.867 1 95.75 249 ASP A N 1
ATOM 2050 C CA . ASP A 1 249 ? -7.184 33.531 8.359 1 95.75 249 ASP A CA 1
ATOM 2051 C C . ASP A 1 249 ? -6.695 33.312 6.93 1 95.75 249 ASP A C 1
ATOM 2053 O O . ASP A 1 249 ? -5.668 32.656 6.707 1 95.75 249 ASP A O 1
ATOM 2057 N N . THR A 1 250 ? -7.312 33.844 5.961 1 94.06 250 THR A N 1
ATOM 2058 C CA . THR A 1 250 ? -7.07 33.562 4.547 1 94.06 250 THR A CA 1
ATOM 2059 C C . THR A 1 250 ? -5.688 34.062 4.133 1 94.06 250 THR A C 1
ATOM 2061 O O . THR A 1 250 ? -5.168 33.656 3.088 1 94.06 250 THR A O 1
ATOM 2064 N N . GLN A 1 251 ? -5.168 34.969 4.938 1 94.19 251 GLN A N 1
ATOM 2065 C CA . GLN A 1 251 ? -3.816 35.438 4.648 1 94.19 251 GLN A CA 1
ATOM 2066 C C . GLN A 1 251 ? -2.771 34.438 5.156 1 94.19 251 GLN A C 1
ATOM 2068 O O . GLN A 1 251 ? -1.603 34.5 4.773 1 94.19 251 GLN A O 1
ATOM 2073 N N . LYS A 1 252 ? -3.215 33.562 6.043 1 97.12 252 LYS A N 1
ATOM 2074 C CA . LYS A 1 252 ? -2.277 32.656 6.703 1 97.12 252 LYS A CA 1
ATOM 2075 C C . LYS A 1 252 ? -2.514 31.219 6.27 1 97.12 252 LYS A C 1
ATOM 2077 O O . LYS A 1 252 ? -1.741 30.328 6.621 1 97.12 252 LYS A O 1
ATOM 2082 N N . VAL A 1 253 ? -3.535 30.953 5.578 1 97.94 253 VAL A N 1
ATOM 2083 C CA . VAL A 1 253 ? -3.832 29.656 4.969 1 97.94 253 VAL A CA 1
ATOM 2084 C C . VAL A 1 253 ? -3.867 29.797 3.449 1 97.94 253 VAL A C 1
ATOM 2086 O O . VAL A 1 253 ? -4.688 30.547 2.908 1 97.94 253 VAL A O 1
ATOM 2089 N N . ARG A 1 254 ? -2.934 29.109 2.809 1 95.94 254 ARG A N 1
ATOM 2090 C CA . ARG A 1 254 ? -2.738 29.312 1.378 1 95.94 254 ARG A CA 1
ATOM 2091 C C . ARG A 1 254 ? -2.812 28 0.622 1 95.94 254 ARG A C 1
ATOM 2093 O O . ARG A 1 254 ? -2.68 26.922 1.218 1 95.94 254 ARG A O 1
ATOM 2100 N N . THR A 1 255 ? -3.084 28.141 -0.659 1 95.94 255 THR A N 1
ATOM 2101 C CA . THR A 1 255 ? -2.979 27 -1.547 1 95.94 255 THR A CA 1
ATOM 2102 C C . THR A 1 255 ? -1.524 26.734 -1.935 1 95.94 255 THR A C 1
ATOM 2104 O O . THR A 1 255 ? -0.668 27.609 -1.751 1 95.94 255 THR A O 1
ATOM 2107 N N . ALA A 1 256 ? -1.3 25.547 -2.389 1 95.94 256 ALA A N 1
ATOM 2108 C CA . ALA A 1 256 ? 0.03 25.234 -2.91 1 95.94 256 ALA A CA 1
ATOM 2109 C C . ALA A 1 256 ? 0.42 26.203 -4.023 1 95.94 256 ALA A C 1
ATOM 2111 O O . ALA A 1 256 ? 1.576 26.625 -4.117 1 95.94 256 ALA A O 1
ATOM 2112 N N . ALA A 1 257 ? -0.508 26.609 -4.844 1 93.5 257 ALA A N 1
ATOM 2113 C CA . ALA A 1 257 ? -0.259 27.531 -5.941 1 93.5 257 ALA A CA 1
ATOM 2114 C C . ALA A 1 257 ? 0.189 28.891 -5.418 1 93.5 257 ALA A C 1
ATOM 2116 O O . ALA A 1 257 ? 1.129 29.484 -5.949 1 93.5 257 ALA A O 1
ATOM 2117 N N . ASP A 1 258 ? -0.475 29.328 -4.418 1 93.62 258 ASP A N 1
ATOM 2118 C CA . ASP A 1 258 ? -0.109 30.609 -3.814 1 93.62 258 ASP A CA 1
ATOM 2119 C C . ASP A 1 258 ? 1.28 30.547 -3.184 1 93.62 258 ASP A C 1
ATOM 2121 O O . ASP A 1 258 ? 2.057 31.5 -3.275 1 93.62 258 ASP A O 1
ATOM 2125 N N . GLU A 1 259 ? 1.509 29.453 -2.557 1 93.19 259 GLU A N 1
ATOM 2126 C CA . GLU A 1 259 ? 2.814 29.266 -1.933 1 93.19 259 GLU A CA 1
ATOM 2127 C C . GLU A 1 259 ? 3.926 29.219 -2.979 1 93.19 259 GLU A C 1
ATOM 2129 O O . GLU A 1 259 ? 5.031 29.719 -2.738 1 93.19 259 GLU A O 1
ATOM 2134 N N . LEU A 1 260 ? 3.67 28.609 -4.078 1 92.25 260 LEU A N 1
ATOM 2135 C CA . LEU A 1 260 ? 4.641 28.531 -5.164 1 92.25 260 LEU A CA 1
ATOM 2136 C C . LEU A 1 260 ? 5.02 29.922 -5.656 1 92.25 260 LEU A C 1
ATOM 2138 O O . LEU A 1 260 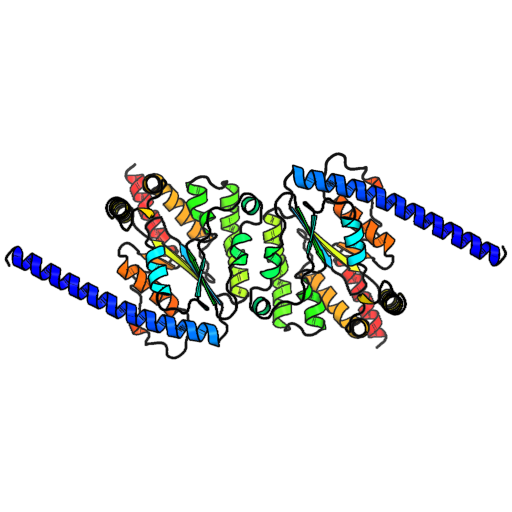? 6.184 30.172 -5.98 1 92.25 260 LEU A O 1
ATOM 2142 N N . LYS A 1 261 ? 4.066 30.781 -5.648 1 89.69 261 LYS A N 1
ATOM 2143 C CA . LYS A 1 261 ? 4.344 32.156 -6.027 1 89.69 261 LYS A CA 1
ATOM 2144 C C . LYS A 1 261 ? 5.281 32.844 -5.023 1 89.69 261 LYS A C 1
ATOM 2146 O O . LYS A 1 261 ? 6.176 33.594 -5.41 1 89.69 261 LYS A O 1
ATOM 2151 N N . VAL A 1 262 ? 5.031 32.531 -3.83 1 85.62 262 VAL A N 1
ATOM 2152 C CA . VAL A 1 262 ? 5.875 33.062 -2.771 1 85.62 262 VAL A CA 1
ATOM 2153 C C . VAL A 1 262 ? 7.305 32.562 -2.934 1 85.62 262 VAL A C 1
ATOM 2155 O O . VAL A 1 262 ? 8.258 33.312 -2.832 1 85.62 262 VAL A O 1
ATOM 2158 N N . ILE A 1 263 ? 7.418 31.266 -3.219 1 85.44 263 ILE A N 1
ATOM 2159 C CA . ILE A 1 263 ? 8.727 30.641 -3.373 1 85.44 263 ILE A CA 1
ATOM 2160 C C . ILE A 1 263 ? 9.445 31.234 -4.578 1 85.44 263 ILE A C 1
ATOM 2162 O O . ILE A 1 263 ? 10.641 31.531 -4.508 1 85.44 263 ILE A O 1
ATOM 2166 N N . GLU A 1 264 ? 8.75 31.406 -5.609 1 83.44 264 GLU A N 1
ATOM 2167 C CA . GLU A 1 264 ? 9.32 31.953 -6.836 1 83.44 264 GLU A CA 1
ATOM 2168 C C . GLU A 1 264 ? 9.836 33.375 -6.621 1 83.44 264 GLU A C 1
ATOM 2170 O O . GLU A 1 264 ? 10.922 33.719 -7.086 1 83.44 264 GLU A O 1
ATOM 2175 N N . GLU A 1 265 ? 9.07 34.125 -5.934 1 82.75 265 GLU A N 1
ATOM 2176 C CA . GLU A 1 265 ? 9.453 35.5 -5.656 1 82.75 265 GLU A CA 1
ATOM 2177 C C . GLU A 1 265 ? 10.688 35.562 -4.766 1 82.75 265 GLU A C 1
ATOM 2179 O O . GLU A 1 265 ? 11.555 36.438 -4.953 1 82.75 265 GLU A O 1
ATOM 2184 N N . ALA A 1 266 ? 10.711 34.625 -3.904 1 78.44 266 ALA A N 1
ATOM 2185 C CA . ALA A 1 266 ? 11.859 34.562 -2.996 1 78.44 266 ALA A CA 1
ATOM 2186 C C . ALA A 1 266 ? 13.125 34.156 -3.738 1 78.44 266 ALA A C 1
ATOM 2188 O O . ALA A 1 266 ? 14.211 34.688 -3.471 1 78.44 266 ALA A O 1
ATOM 2189 N N . ILE A 1 267 ? 12.992 33.281 -4.652 1 74.94 267 ILE A N 1
ATOM 2190 C CA . ILE A 1 267 ? 14.133 32.812 -5.418 1 74.94 267 ILE A CA 1
ATOM 2191 C C . ILE A 1 267 ? 14.625 33.906 -6.371 1 74.94 267 ILE A C 1
ATOM 2193 O O . ILE A 1 267 ? 15.828 34.094 -6.543 1 74.94 267 ILE A O 1
ATOM 2197 N N . LYS A 1 268 ? 13.688 34.562 -6.898 1 74.75 268 LYS A N 1
ATOM 2198 C CA . LYS A 1 268 ? 14.031 35.656 -7.797 1 74.75 268 LYS A CA 1
ATOM 2199 C C . LYS A 1 268 ? 14.82 36.75 -7.062 1 74.75 268 LYS A C 1
ATOM 2201 O O . LYS A 1 268 ? 15.766 37.312 -7.613 1 74.75 268 LYS A O 1
ATOM 2206 N N . LYS A 1 269 ? 14.438 36.969 -5.918 1 68.94 269 LYS A N 1
ATOM 2207 C CA . LYS A 1 269 ? 15.102 38 -5.129 1 68.94 269 LYS A CA 1
ATOM 2208 C C . LYS A 1 269 ? 16.531 37.594 -4.781 1 68.94 269 LYS A C 1
ATOM 2210 O O . LYS A 1 269 ? 17.422 38.438 -4.719 1 68.94 269 LYS A O 1
ATOM 2215 N N . ILE A 1 270 ? 16.719 36.344 -4.652 1 61.03 270 ILE A N 1
ATOM 2216 C CA . ILE A 1 270 ? 18.047 35.812 -4.34 1 61.03 270 ILE A CA 1
ATOM 2217 C C . ILE A 1 270 ? 18.938 35.906 -5.578 1 61.03 270 ILE A C 1
ATOM 2219 O O . ILE A 1 270 ? 20.125 36.25 -5.477 1 61.03 270 ILE A O 1
ATOM 2223 N N . LYS A 1 271 ? 18.359 35.469 -6.637 1 56.31 271 LYS A N 1
ATOM 2224 C CA . LYS A 1 271 ? 19.141 35.562 -7.867 1 56.31 271 LYS A CA 1
ATOM 2225 C C . LYS A 1 271 ? 19.5 37 -8.195 1 56.31 271 LYS A C 1
ATOM 2227 O O . LYS A 1 271 ? 20.594 37.25 -8.727 1 56.31 271 LYS A O 1
ATOM 2232 N N . VAL A 1 272 ? 18.656 37.906 -7.879 1 50.84 272 VAL A N 1
ATOM 2233 C CA . VAL A 1 272 ? 18.953 39.312 -8.148 1 50.84 272 VAL A CA 1
ATOM 2234 C C . VAL A 1 272 ? 20.047 39.781 -7.191 1 50.84 272 VAL A C 1
ATOM 2236 O O . VAL A 1 272 ? 20.875 40.625 -7.555 1 50.84 272 VAL A O 1
ATOM 2239 N N . ILE A 1 273 ? 20.047 39.188 -6.133 1 46.88 273 ILE A N 1
ATOM 2240 C CA . ILE A 1 273 ? 21.062 39.562 -5.168 1 46.88 273 ILE A CA 1
ATOM 2241 C C . ILE A 1 273 ? 22.391 38.875 -5.5 1 46.88 273 ILE A C 1
ATOM 2243 O O . ILE A 1 273 ? 23.469 39.406 -5.215 1 46.88 273 ILE A O 1
ATOM 2247 N N . LEU A 1 274 ? 22.328 37.719 -6.09 1 42.47 274 LEU A N 1
ATOM 2248 C CA . LEU A 1 274 ? 23.578 37.094 -6.5 1 42.47 274 LEU A CA 1
ATOM 2249 C C . LEU A 1 274 ? 24.078 37.656 -7.824 1 42.47 274 LEU A C 1
ATOM 2251 O O . LEU A 1 274 ? 25.031 37.156 -8.398 1 42.47 274 LEU A O 1
ATOM 2255 N N . MET B 1 1 ? -2.43 -59.625 -26.891 1 67.38 1 MET B N 1
ATOM 2256 C CA . MET B 1 1 ? -1.891 -59.344 -25.562 1 67.38 1 MET B CA 1
ATOM 2257 C C . MET B 1 1 ? -2.928 -59.625 -24.469 1 67.38 1 MET B C 1
ATOM 2259 O O . MET B 1 1 ? -4.066 -59.156 -24.562 1 67.38 1 MET B O 1
ATOM 2263 N N . SER B 1 2 ? -2.713 -60.375 -23.578 1 82.19 2 SER B N 1
ATOM 2264 C CA . SER B 1 2 ? -3.648 -60.719 -22.516 1 82.19 2 SER B CA 1
ATOM 2265 C C . SER B 1 2 ? -3.99 -59.5 -21.656 1 82.19 2 SER B C 1
ATOM 2267 O O . SER B 1 2 ? -3.277 -58.5 -21.688 1 82.19 2 SER B O 1
ATOM 2269 N N . ASN B 1 3 ? -5.207 -59.531 -21.172 1 85.56 3 ASN B N 1
ATOM 2270 C CA . ASN B 1 3 ? -5.621 -58.5 -20.25 1 85.56 3 ASN B CA 1
ATOM 2271 C C . ASN B 1 3 ? -4.555 -58.219 -19.188 1 85.56 3 ASN B C 1
ATOM 2273 O O . ASN B 1 3 ? -4.355 -57.094 -18.766 1 85.56 3 ASN B O 1
ATOM 2277 N N . GLU B 1 4 ? -3.941 -59.312 -18.906 1 85.62 4 GLU B N 1
ATOM 2278 C CA . GLU B 1 4 ? -2.9 -59.188 -17.891 1 85.62 4 GLU B CA 1
ATOM 2279 C C . GLU B 1 4 ? -1.672 -58.469 -18.438 1 85.62 4 GLU B C 1
ATOM 2281 O O . GLU B 1 4 ? -1.058 -57.656 -17.734 1 85.62 4 GLU B O 1
ATOM 2286 N N . GLU B 1 5 ? -1.449 -58.781 -19.672 1 82.75 5 GLU B N 1
ATOM 2287 C CA . GLU B 1 5 ? -0.305 -58.125 -20.297 1 82.75 5 GLU B CA 1
ATOM 2288 C C . GLU B 1 5 ? -0.566 -56.656 -20.484 1 82.75 5 GLU B C 1
ATOM 2290 O O . GLU B 1 5 ? 0.338 -55.812 -20.328 1 82.75 5 GLU B O 1
ATOM 2295 N N . LYS B 1 6 ? -1.789 -56.469 -20.859 1 78.19 6 LYS B N 1
ATOM 2296 C CA . LYS B 1 6 ? -2.18 -55.062 -21.047 1 78.19 6 LYS B CA 1
ATOM 2297 C C . LYS B 1 6 ? -2.096 -54.281 -19.734 1 78.19 6 LYS B C 1
ATOM 2299 O O . LYS B 1 6 ? -1.677 -53.125 -19.719 1 78.19 6 LYS B O 1
ATOM 2304 N N . LYS B 1 7 ? -2.498 -54.906 -18.766 1 78.25 7 LYS B N 1
ATOM 2305 C CA . LYS B 1 7 ? -2.443 -54.312 -17.438 1 78.25 7 LYS B CA 1
ATOM 2306 C C . LYS B 1 7 ? -1.002 -54.094 -17 1 78.25 7 LYS B C 1
ATOM 2308 O O . LYS B 1 7 ? -0.688 -53.062 -16.391 1 78.25 7 LYS B O 1
ATOM 2313 N N . GLU B 1 8 ? -0.201 -55.031 -17.266 1 84.19 8 GLU B N 1
ATOM 2314 C CA . GLU B 1 8 ? 1.212 -54.938 -16.906 1 84.19 8 GLU B CA 1
ATOM 2315 C C . GLU B 1 8 ? 1.922 -53.844 -17.719 1 84.19 8 GLU B C 1
ATOM 2317 O O . GLU B 1 8 ? 2.764 -53.125 -17.188 1 84.19 8 GLU B O 1
ATOM 2322 N N . ASN B 1 9 ? 1.664 -53.75 -18.891 1 84.62 9 ASN B N 1
ATOM 2323 C CA . ASN B 1 9 ? 2.242 -52.719 -19.734 1 84.62 9 ASN B CA 1
ATOM 2324 C C . ASN B 1 9 ? 1.81 -51.312 -19.297 1 84.62 9 ASN B C 1
ATOM 2326 O O . ASN B 1 9 ? 2.609 -50.375 -19.328 1 84.62 9 ASN B O 1
ATOM 2330 N N . ARG B 1 10 ? 0.646 -51.156 -18.984 1 83.88 10 ARG B N 1
ATOM 2331 C CA . ARG B 1 10 ? 0.147 -49.875 -18.484 1 83.88 10 ARG B CA 1
ATOM 2332 C C . ARG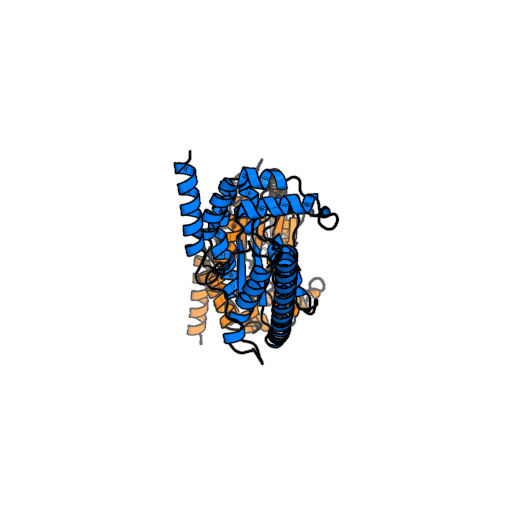 B 1 10 ? 0.832 -49.469 -17.188 1 83.88 10 ARG B C 1
ATOM 2334 O O . ARG B 1 10 ? 1.157 -48.312 -16.969 1 83.88 10 ARG B O 1
ATOM 2341 N N . LYS B 1 11 ? 0.875 -50.438 -16.406 1 85.62 11 LYS B N 1
ATOM 2342 C CA . LYS B 1 11 ? 1.576 -50.219 -15.156 1 85.62 11 LYS B CA 1
ATOM 2343 C C . LYS B 1 11 ? 3.02 -49.781 -15.398 1 85.62 11 LYS B C 1
ATOM 2345 O O . LYS B 1 11 ? 3.531 -48.875 -14.734 1 85.62 11 LYS B O 1
ATOM 2350 N N . LYS B 1 12 ? 3.676 -50.438 -16.219 1 86.12 12 LYS B N 1
ATOM 2351 C CA . LYS B 1 12 ? 5.051 -50.094 -16.562 1 86.12 12 LYS B CA 1
ATOM 2352 C C . LYS B 1 12 ? 5.129 -48.688 -17.188 1 86.12 12 LYS B C 1
ATOM 2354 O O . LYS B 1 12 ? 6.027 -47.906 -16.875 1 86.12 12 LYS B O 1
ATOM 2359 N N . GLU B 1 13 ? 4.352 -48.312 -18 1 86.88 13 GLU B N 1
ATOM 2360 C CA . GLU B 1 13 ? 4.297 -47 -18.625 1 86.88 13 GLU B CA 1
ATOM 2361 C C . GLU B 1 13 ? 4.059 -45.906 -17.578 1 86.88 13 GLU B C 1
ATOM 2363 O O . GLU B 1 13 ? 4.68 -44.844 -17.625 1 86.88 13 GLU B O 1
ATOM 2368 N N . LYS B 1 14 ? 3.127 -46.188 -16.766 1 86.5 14 LYS B N 1
ATOM 2369 C CA . LYS B 1 14 ? 2.846 -45.25 -15.688 1 86.5 14 LYS B CA 1
ATOM 2370 C C . LYS B 1 14 ? 4.078 -45.031 -14.812 1 86.5 14 LYS B C 1
ATOM 2372 O O . LYS B 1 14 ? 4.359 -43.906 -14.398 1 86.5 14 LYS B O 1
ATOM 2377 N N . LYS B 1 15 ? 4.715 -46.062 -14.555 1 87.75 15 LYS B N 1
ATOM 2378 C CA . LYS B 1 15 ? 5.93 -45.969 -13.75 1 87.75 15 LYS B CA 1
ATOM 2379 C C . LYS B 1 15 ? 7 -45.156 -14.461 1 87.75 15 LYS B C 1
ATOM 2381 O O . LYS B 1 15 ? 7.707 -44.375 -13.836 1 87.75 15 LYS B O 1
ATOM 2386 N N . GLU B 1 16 ? 7.156 -45.375 -15.656 1 87.25 16 GLU B N 1
ATOM 2387 C CA . GLU B 1 16 ? 8.141 -44.656 -16.438 1 87.25 16 GLU B CA 1
ATOM 2388 C C . GLU B 1 16 ? 7.785 -43.156 -16.516 1 87.25 16 GLU B C 1
ATOM 2390 O O . GLU B 1 16 ? 8.664 -42.312 -16.422 1 87.25 16 GLU B O 1
ATOM 2395 N N . LYS B 1 17 ? 6.582 -42.875 -16.734 1 89 17 LYS B N 1
ATOM 2396 C CA . LYS B 1 17 ? 6.125 -41.469 -16.766 1 89 17 LYS B CA 1
ATOM 2397 C C . LYS B 1 17 ? 6.367 -40.781 -15.422 1 89 17 LYS B C 1
ATOM 2399 O O . LYS B 1 17 ? 6.77 -39.625 -15.375 1 89 17 LYS B O 1
ATOM 2404 N N . LYS B 1 18 ? 6.121 -41.562 -14.43 1 91.56 18 LYS B N 1
ATOM 2405 C CA . LYS B 1 18 ? 6.355 -41 -13.094 1 91.56 18 LYS B CA 1
ATOM 2406 C C . LYS B 1 18 ? 7.836 -40.719 -12.867 1 91.56 18 LYS B C 1
ATOM 2408 O O . LYS B 1 18 ? 8.188 -39.688 -12.297 1 91.56 18 LYS B O 1
ATOM 2413 N N . LYS B 1 19 ? 8.594 -41.625 -13.32 1 92.62 19 LYS B N 1
ATOM 2414 C CA . LYS B 1 19 ? 10.039 -41.438 -13.188 1 92.62 19 LYS B CA 1
ATOM 2415 C C . LYS B 1 19 ? 10.508 -40.25 -13.992 1 92.62 19 LYS B C 1
ATOM 2417 O O . LYS B 1 19 ? 11.336 -39.469 -13.516 1 92.62 19 LYS B O 1
ATOM 2422 N N . ALA B 1 20 ? 10.016 -40.094 -15.172 1 94 20 ALA B N 1
ATOM 2423 C CA . ALA B 1 20 ? 10.367 -38.969 -16.016 1 94 20 ALA B CA 1
ATOM 2424 C C . ALA B 1 20 ? 9.953 -37.656 -15.383 1 94 20 ALA B C 1
ATOM 2426 O O . ALA B 1 20 ? 10.711 -36.688 -15.391 1 94 20 ALA B O 1
ATOM 2427 N N . TYR B 1 21 ? 8.781 -37.594 -14.859 1 96.25 21 TYR B N 1
ATOM 2428 C CA . TYR B 1 21 ? 8.297 -36.406 -14.164 1 96.25 21 TYR B CA 1
ATOM 2429 C C . TYR B 1 21 ? 9.203 -36.062 -12.984 1 96.25 21 TYR B C 1
ATOM 2431 O O . TYR B 1 21 ? 9.609 -34.906 -12.828 1 96.25 21 TYR B O 1
ATOM 2439 N N . LYS B 1 22 ? 9.508 -37.094 -12.172 1 96.31 22 LYS B N 1
ATOM 2440 C CA . LYS B 1 22 ? 10.328 -36.844 -10.992 1 96.31 22 LYS B CA 1
ATOM 2441 C C . LYS B 1 22 ? 11.695 -36.281 -11.375 1 96.31 22 LYS B C 1
ATOM 2443 O O . LYS B 1 22 ? 12.219 -35.406 -10.711 1 96.31 22 LYS B O 1
ATOM 2448 N N . LYS B 1 23 ? 12.203 -36.844 -12.391 1 96.38 23 LYS B N 1
ATOM 2449 C CA . LYS B 1 23 ? 13.508 -36.375 -12.859 1 96.38 23 LYS B CA 1
ATOM 2450 C C . LYS B 1 23 ? 13.438 -34.938 -13.352 1 96.38 23 LYS B C 1
ATOM 2452 O O . LYS B 1 23 ? 14.266 -34.094 -12.969 1 96.38 23 LYS B O 1
ATOM 2457 N N . GLU B 1 24 ? 12.5 -34.656 -14.18 1 97.31 24 GLU B N 1
ATOM 2458 C CA . GLU B 1 24 ? 12.352 -33.281 -14.703 1 97.31 24 GLU B CA 1
ATOM 2459 C C . GLU B 1 24 ? 12.086 -32.281 -13.586 1 97.31 24 GLU B C 1
ATOM 2461 O O . GLU B 1 24 ? 12.641 -31.188 -13.578 1 97.31 24 GLU B O 1
ATOM 2466 N N . LEU B 1 25 ? 11.25 -32.688 -12.672 1 97.81 25 LEU B N 1
ATOM 2467 C CA . LEU B 1 25 ? 10.945 -31.828 -11.531 1 97.81 25 LEU B CA 1
ATOM 2468 C C . LEU B 1 25 ? 12.211 -31.5 -10.742 1 97.81 25 LEU B C 1
ATOM 2470 O O . LEU B 1 25 ? 12.469 -30.344 -10.398 1 97.81 25 LEU B O 1
ATOM 2474 N N . LYS B 1 26 ? 12.977 -32.5 -10.5 1 97.25 26 LYS B N 1
ATOM 2475 C CA . LYS B 1 26 ? 14.219 -32.312 -9.758 1 97.25 26 LYS B CA 1
ATOM 2476 C C . LYS B 1 26 ? 15.148 -31.344 -10.484 1 97.25 26 LYS B C 1
ATOM 2478 O O . LYS B 1 26 ? 15.758 -30.469 -9.867 1 97.25 26 LYS B O 1
ATOM 2483 N N . ASP B 1 27 ? 15.242 -31.531 -11.734 1 97.81 27 ASP B N 1
ATOM 2484 C CA . ASP B 1 27 ? 16.078 -30.641 -12.539 1 97.81 27 ASP B CA 1
ATOM 2485 C C . ASP B 1 27 ? 15.586 -29.203 -12.438 1 97.81 27 ASP B C 1
ATOM 2487 O O . ASP B 1 27 ? 16.391 -28.281 -12.297 1 97.81 27 ASP B O 1
ATOM 2491 N N . LEU B 1 28 ? 14.328 -28.984 -12.547 1 98.5 28 LEU B N 1
ATOM 2492 C CA . LEU B 1 28 ? 13.75 -27.656 -12.469 1 98.5 28 LEU B CA 1
ATOM 2493 C C . LEU B 1 28 ? 13.914 -27.062 -11.07 1 98.5 28 LEU B C 1
ATOM 2495 O O . LEU B 1 28 ? 14.109 -25.859 -10.914 1 98.5 28 LEU B O 1
ATOM 2499 N N . GLN B 1 29 ? 13.867 -27.891 -10.07 1 98.12 29 GLN B N 1
ATOM 2500 C CA . GLN B 1 29 ? 14.039 -27.438 -8.695 1 98.12 29 GLN B CA 1
ATOM 2501 C C . GLN B 1 29 ? 15.477 -26.984 -8.445 1 98.12 29 GLN B C 1
ATOM 2503 O O . GLN B 1 29 ? 15.719 -26.062 -7.672 1 98.12 29 GLN B O 1
ATOM 2508 N N . VAL B 1 30 ? 16.406 -27.625 -9.102 1 97.88 30 VAL B N 1
ATOM 2509 C CA . VAL B 1 30 ? 17.781 -27.156 -9.062 1 97.88 30 VAL B CA 1
ATOM 2510 C C . VAL B 1 30 ? 17.875 -25.766 -9.68 1 97.88 30 VAL B C 1
ATOM 2512 O O . VAL B 1 30 ? 18.531 -24.875 -9.133 1 97.88 30 VAL B O 1
ATOM 2515 N N . GLU B 1 31 ? 17.219 -25.594 -10.789 1 98.25 31 GLU B N 1
ATOM 2516 C CA . GLU B 1 31 ? 17.203 -24.297 -11.438 1 98.25 31 GLU B CA 1
ATOM 2517 C C . GLU B 1 31 ? 16.547 -23.25 -10.539 1 98.25 31 GLU B C 1
ATOM 2519 O O . GLU B 1 31 ? 16.984 -22.094 -10.492 1 98.25 31 GLU B O 1
ATOM 2524 N N . LEU B 1 32 ? 15.492 -23.625 -9.852 1 98.56 32 LEU B N 1
ATOM 2525 C CA . LEU B 1 32 ? 14.844 -22.719 -8.914 1 98.56 32 LEU B CA 1
ATOM 2526 C C . LEU B 1 32 ? 15.828 -22.281 -7.832 1 98.56 32 LEU B C 1
ATOM 2528 O O . LEU B 1 32 ? 15.82 -21.109 -7.422 1 98.56 32 LEU B O 1
ATOM 2532 N N . LEU B 1 33 ? 16.656 -23.172 -7.363 1 97.62 33 LEU B N 1
ATOM 2533 C CA . LEU B 1 33 ? 17.656 -22.844 -6.355 1 97.62 33 LEU B CA 1
ATOM 2534 C C . LEU B 1 33 ? 18.672 -21.844 -6.902 1 97.62 33 LEU B C 1
ATOM 2536 O O . LEU B 1 33 ? 19.016 -20.875 -6.227 1 97.62 33 LEU B O 1
ATOM 2540 N N . LYS B 1 34 ? 19.156 -22.141 -8.133 1 97.81 34 LYS B N 1
ATOM 2541 C CA . LYS B 1 34 ? 20.047 -21.188 -8.781 1 97.81 34 LYS B CA 1
ATOM 2542 C C . LYS B 1 34 ? 19.406 -19.797 -8.883 1 97.81 34 LYS B C 1
ATOM 2544 O O . LYS B 1 34 ? 20.062 -18.797 -8.602 1 97.81 34 LYS B O 1
ATOM 2549 N N . MET B 1 35 ? 18.156 -19.781 -9.25 1 98.38 35 MET B N 1
ATOM 2550 C CA . MET B 1 35 ? 17.438 -18.531 -9.375 1 98.38 35 MET B CA 1
ATOM 2551 C C . MET B 1 35 ? 17.344 -17.812 -8.031 1 98.38 35 MET B C 1
ATOM 2553 O O . MET B 1 35 ? 17.547 -16.594 -7.953 1 98.38 35 MET B O 1
ATOM 2557 N N . GLN B 1 36 ? 17.031 -18.594 -6.98 1 98.12 36 GLN B N 1
ATOM 2558 C CA . GLN B 1 36 ? 16.922 -17.969 -5.66 1 98.12 36 GLN B CA 1
ATOM 2559 C C . GLN B 1 36 ? 18.234 -17.328 -5.246 1 98.12 36 GLN B C 1
ATOM 2561 O O . GLN B 1 36 ? 18.25 -16.234 -4.684 1 98.12 36 GLN B O 1
ATOM 2566 N N . TYR B 1 37 ? 19.328 -18.016 -5.504 1 96.94 37 TYR B N 1
ATOM 2567 C CA . TYR B 1 37 ? 20.641 -17.453 -5.199 1 96.94 37 TYR B CA 1
ATOM 2568 C C . TYR B 1 37 ? 20.859 -16.141 -5.941 1 96.94 37 TYR B C 1
ATOM 2570 O O . TYR B 1 37 ? 21.359 -15.18 -5.371 1 96.94 37 TYR B O 1
ATOM 2578 N N . TYR B 1 38 ? 20.516 -16.141 -7.145 1 98 38 TYR B N 1
ATOM 2579 C CA . TYR B 1 38 ? 20.656 -14.945 -7.969 1 98 38 TYR B CA 1
ATOM 2580 C C . TYR B 1 38 ? 19.766 -13.82 -7.453 1 98 38 TYR B C 1
ATOM 2582 O O . TYR B 1 38 ? 20.188 -12.664 -7.414 1 98 38 TYR B O 1
ATOM 2590 N N . VAL B 1 39 ? 18.547 -14.148 -7.09 1 98.19 39 VAL B N 1
ATOM 2591 C CA . VAL B 1 39 ? 17.609 -13.188 -6.531 1 98.19 39 VAL B CA 1
ATOM 2592 C C . VAL B 1 39 ? 18.234 -12.523 -5.297 1 98.19 39 VAL B C 1
ATOM 2594 O O . VAL B 1 39 ? 18.188 -11.305 -5.148 1 98.19 39 VAL B O 1
ATOM 2597 N N . LYS B 1 40 ? 18.766 -13.32 -4.473 1 97.19 40 LYS B N 1
ATOM 2598 C CA . LYS B 1 40 ? 19.406 -12.805 -3.264 1 97.19 40 LYS B CA 1
ATOM 2599 C C . LYS B 1 40 ? 20.625 -11.945 -3.607 1 97.19 40 LYS B C 1
ATOM 2601 O O . LYS B 1 40 ? 20.766 -10.836 -3.102 1 97.19 40 LYS B O 1
ATOM 2606 N N . LYS B 1 41 ? 21.453 -12.461 -4.473 1 97 41 LYS B N 1
ATOM 2607 C CA . LYS B 1 41 ? 22.688 -11.797 -4.848 1 97 41 LYS B CA 1
ATOM 2608 C C . LYS B 1 41 ? 22.422 -10.422 -5.457 1 97 41 LYS B C 1
ATOM 2610 O O . LYS B 1 41 ? 23.078 -9.445 -5.109 1 97 41 LYS B O 1
ATOM 2615 N N . GLU B 1 42 ? 21.422 -10.32 -6.316 1 97.69 42 GLU B N 1
ATOM 2616 C CA . GLU B 1 42 ? 21.156 -9.102 -7.082 1 97.69 42 GLU B CA 1
ATOM 2617 C C . GLU B 1 42 ? 20.125 -8.227 -6.395 1 97.69 42 GLU B C 1
ATOM 2619 O O . GLU B 1 42 ? 19.812 -7.125 -6.863 1 97.69 42 GLU B O 1
ATOM 2624 N N . GLY B 1 43 ? 19.547 -8.68 -5.32 1 97.94 43 GLY B N 1
ATOM 2625 C CA . GLY B 1 43 ? 18.531 -7.93 -4.602 1 97.94 43 GLY B CA 1
ATOM 2626 C C . GLY B 1 43 ? 17.219 -7.805 -5.375 1 97.94 43 GLY B C 1
ATOM 2627 O O . GLY B 1 43 ? 16.578 -6.762 -5.332 1 97.94 43 GLY B O 1
ATOM 2628 N N . LEU B 1 44 ? 16.922 -8.859 -6.16 1 98.19 44 LEU B N 1
ATOM 2629 C CA . LEU B 1 44 ? 15.656 -8.836 -6.895 1 98.19 44 LEU B CA 1
ATOM 2630 C C . LEU B 1 44 ? 14.477 -9.078 -5.957 1 98.19 44 LEU B C 1
ATOM 2632 O O . LEU B 1 44 ? 14.633 -9.68 -4.898 1 98.19 44 LEU B O 1
ATOM 2636 N N . LYS B 1 45 ? 13.367 -8.5 -6.23 1 98.69 45 LYS B N 1
ATOM 2637 C CA . LYS B 1 45 ? 12.117 -8.711 -5.508 1 98.69 45 LYS B CA 1
ATOM 2638 C C . LYS B 1 45 ? 11.094 -9.445 -6.375 1 98.69 45 LYS B C 1
ATOM 2640 O O . LYS B 1 45 ? 10.57 -8.875 -7.332 1 98.69 45 LYS B O 1
ATOM 2645 N N . LEU B 1 46 ? 10.781 -10.688 -6.066 1 98.81 46 LEU B N 1
ATOM 2646 C CA . LEU B 1 46 ? 9.844 -11.469 -6.859 1 98.81 46 LEU B CA 1
ATOM 2647 C C . LEU B 1 46 ? 8.539 -11.695 -6.094 1 98.81 46 LEU B C 1
ATOM 2649 O O . LEU B 1 46 ? 8.562 -12.094 -4.93 1 98.81 46 LEU B O 1
ATOM 2653 N N . LEU B 1 47 ? 7.453 -11.359 -6.672 1 98.94 47 LEU B N 1
ATOM 2654 C CA . LEU B 1 47 ? 6.109 -11.617 -6.156 1 98.94 47 LEU B CA 1
ATOM 2655 C C . LEU B 1 47 ? 5.348 -12.562 -7.074 1 98.94 47 LEU B C 1
ATOM 2657 O O . LEU B 1 47 ? 5.062 -12.227 -8.227 1 98.94 47 LEU B O 1
ATOM 2661 N N . ILE B 1 48 ? 5.047 -13.727 -6.598 1 98.88 48 ILE B N 1
ATOM 2662 C CA . ILE B 1 48 ? 4.305 -14.727 -7.367 1 98.88 48 ILE B CA 1
ATOM 2663 C C . ILE B 1 48 ? 2.891 -14.859 -6.809 1 98.88 48 ILE B C 1
ATOM 2665 O O . ILE B 1 48 ? 2.709 -15.219 -5.641 1 98.88 48 ILE B O 1
ATOM 2669 N N . ILE B 1 49 ? 1.94 -14.578 -7.613 1 98.88 49 ILE B N 1
ATOM 2670 C CA . ILE B 1 49 ? 0.53 -14.688 -7.254 1 98.88 49 ILE B CA 1
ATOM 2671 C C . ILE B 1 49 ? -0.065 -15.953 -7.871 1 98.88 49 ILE B C 1
ATOM 2673 O O . ILE B 1 49 ? -0.049 -16.125 -9.094 1 98.88 49 ILE B O 1
ATOM 2677 N N . MET B 1 50 ? -0.537 -16.828 -7.016 1 98.69 50 MET B N 1
ATOM 2678 C CA . MET B 1 50 ? -1.157 -18.078 -7.461 1 98.69 50 MET B CA 1
ATOM 2679 C C . MET B 1 50 ? -2.67 -18.031 -7.273 1 98.69 50 MET B C 1
ATOM 2681 O O . MET B 1 50 ? -3.158 -17.953 -6.145 1 98.69 50 MET B O 1
ATOM 2685 N N . GLU B 1 51 ? -3.361 -18.047 -8.375 1 98.38 51 GLU B N 1
ATOM 2686 C CA . GLU B 1 51 ? -4.82 -18.031 -8.367 1 98.38 51 GLU B CA 1
ATOM 2687 C C . GLU B 1 51 ? -5.391 -19.25 -9.086 1 98.38 51 GLU B C 1
ATOM 2689 O O . GLU B 1 51 ? -4.684 -19.922 -9.844 1 98.38 51 GLU B O 1
ATOM 2694 N N . GLY B 1 52 ? -6.637 -19.516 -8.898 1 96.81 52 GLY B N 1
ATOM 2695 C CA . GLY B 1 52 ? -7.367 -20.641 -9.469 1 96.81 52 GLY B CA 1
ATOM 2696 C C . GLY B 1 52 ? -8.555 -21.078 -8.633 1 96.81 52 GLY B C 1
ATOM 2697 O O . GLY B 1 52 ? -8.664 -20.703 -7.461 1 96.81 52 GLY B O 1
ATOM 2698 N N . ARG B 1 53 ? -9.375 -21.812 -9.281 1 92.81 53 ARG B N 1
ATOM 2699 C CA . ARG B 1 53 ? -10.523 -22.359 -8.555 1 92.81 53 ARG B CA 1
ATOM 2700 C C . ARG B 1 53 ? -10.078 -23.344 -7.48 1 92.81 53 ARG B C 1
ATOM 2702 O O . ARG B 1 53 ? -8.922 -23.781 -7.473 1 92.81 53 ARG B O 1
ATOM 2709 N N . ASP B 1 54 ? -11.055 -23.578 -6.613 1 90.81 54 ASP B N 1
ATOM 2710 C CA . ASP B 1 54 ? -10.766 -24.625 -5.629 1 90.81 54 ASP B CA 1
ATOM 2711 C C . ASP B 1 54 ? -10.422 -25.953 -6.312 1 90.81 54 ASP B C 1
ATOM 2713 O O . ASP B 1 54 ? -11.039 -26.312 -7.312 1 90.81 54 ASP B O 1
ATOM 2717 N N . ALA B 1 55 ? -9.391 -26.547 -5.742 1 92.81 55 ALA B N 1
ATOM 2718 C CA . ALA B 1 55 ? -8.922 -27.859 -6.207 1 92.81 55 ALA B CA 1
ATOM 2719 C C . ALA B 1 55 ? -8.156 -27.734 -7.52 1 92.81 55 ALA B C 1
ATOM 2721 O O . ALA B 1 55 ? -7.879 -28.734 -8.188 1 92.81 55 ALA B O 1
ATOM 2722 N N . ALA B 1 56 ? -7.766 -26.5 -7.859 1 95.94 56 ALA B N 1
ATOM 2723 C CA . ALA B 1 56 ? -7.07 -26.297 -9.125 1 95.94 56 ALA B CA 1
ATOM 2724 C C . ALA B 1 56 ? -5.617 -26.75 -9.031 1 95.94 56 ALA B C 1
ATOM 2726 O O . ALA B 1 56 ? -4.941 -26.922 -10.055 1 95.94 56 ALA B O 1
ATOM 2727 N N . GLY B 1 57 ? -5.164 -26.984 -7.84 1 96.44 57 GLY B N 1
ATOM 2728 C CA . GLY B 1 57 ? -3.811 -27.5 -7.691 1 96.44 57 GLY B CA 1
ATOM 2729 C C . GLY B 1 57 ? -2.816 -26.438 -7.25 1 96.44 57 GLY B C 1
ATOM 2730 O O . GLY B 1 57 ? -1.604 -26.625 -7.359 1 96.44 57 GLY B O 1
ATOM 2731 N N . LYS B 1 58 ? -3.248 -25.312 -6.742 1 96.81 58 LYS B N 1
ATOM 2732 C CA . LYS B 1 58 ? -2.389 -24.219 -6.297 1 96.81 58 LYS B CA 1
ATOM 2733 C C . LYS B 1 58 ? -1.422 -24.688 -5.215 1 96.81 58 LYS B C 1
ATOM 2735 O O . LYS B 1 58 ? -0.204 -24.578 -5.371 1 96.81 58 LYS B O 1
ATOM 2740 N N . GLY B 1 59 ? -1.977 -25.281 -4.191 1 95.06 59 GLY B N 1
ATOM 2741 C CA . GLY B 1 59 ? -1.156 -25.703 -3.068 1 95.06 59 GLY B CA 1
ATOM 2742 C C . GLY B 1 59 ? -0.086 -26.703 -3.461 1 95.06 59 GLY B C 1
ATOM 2743 O O . GLY B 1 59 ? 1.064 -26.594 -3.029 1 95.06 59 GLY B O 1
ATOM 2744 N N . GLY B 1 60 ? -0.478 -27.703 -4.277 1 96.12 60 GLY B N 1
ATOM 2745 C CA . GLY B 1 60 ? 0.486 -28.672 -4.75 1 96.12 60 GLY B CA 1
ATOM 2746 C C . GLY B 1 60 ? 1.604 -28.062 -5.574 1 96.12 60 GLY B C 1
ATOM 2747 O O . GLY B 1 60 ? 2.762 -28.469 -5.453 1 96.12 60 GLY B O 1
ATOM 2748 N N . THR B 1 61 ? 1.218 -27.109 -6.375 1 98.44 61 THR B N 1
ATOM 2749 C CA . THR B 1 61 ? 2.205 -26.438 -7.207 1 98.44 61 THR B CA 1
ATOM 2750 C C . THR B 1 61 ? 3.172 -25.625 -6.348 1 98.44 61 THR B C 1
ATOM 2752 O O . THR B 1 61 ? 4.391 -25.719 -6.516 1 98.44 61 THR B O 1
ATOM 2755 N N . ILE B 1 62 ? 2.648 -24.844 -5.383 1 98.56 62 ILE B N 1
ATOM 2756 C CA . ILE B 1 62 ? 3.459 -24.031 -4.488 1 98.56 62 ILE B CA 1
ATOM 2757 C C . ILE B 1 62 ? 4.422 -24.922 -3.705 1 98.56 62 ILE B C 1
ATOM 2759 O O . ILE B 1 62 ? 5.602 -24.594 -3.557 1 98.56 62 ILE B O 1
ATOM 2763 N N . LYS B 1 63 ? 3.941 -26.047 -3.279 1 97 63 LYS B N 1
ATOM 2764 C CA . LYS B 1 63 ? 4.758 -27 -2.521 1 97 63 LYS B CA 1
ATOM 2765 C C . LYS B 1 63 ? 5.957 -27.469 -3.342 1 97 63 LYS B C 1
ATOM 2767 O O . LYS B 1 63 ? 7.07 -27.562 -2.822 1 97 63 LYS B O 1
ATOM 2772 N N . ARG B 1 64 ? 5.746 -27.766 -4.578 1 98.12 64 ARG B N 1
ATOM 2773 C CA . ARG B 1 64 ? 6.832 -28.234 -5.426 1 98.12 64 ARG B CA 1
ATOM 2774 C C . ARG B 1 64 ? 7.824 -27.109 -5.723 1 98.12 64 ARG B C 1
ATOM 2776 O O . ARG B 1 64 ? 9.023 -27.359 -5.844 1 98.12 64 ARG B O 1
ATOM 2783 N N . ILE B 1 65 ? 7.324 -25.906 -5.871 1 98.56 65 ILE B N 1
ATOM 2784 C CA . ILE B 1 65 ? 8.195 -24.766 -6.117 1 98.56 65 ILE B CA 1
ATOM 2785 C C . ILE B 1 65 ? 9.102 -24.531 -4.91 1 98.56 65 ILE B C 1
ATOM 2787 O O . ILE B 1 65 ? 10.312 -24.328 -5.062 1 98.56 65 ILE B O 1
ATOM 2791 N N . THR B 1 66 ? 8.57 -24.641 -3.691 1 98.31 66 THR B N 1
ATOM 2792 C CA . THR B 1 66 ? 9.289 -24.203 -2.498 1 98.31 66 THR B CA 1
ATOM 2793 C C . THR B 1 66 ? 10.039 -25.359 -1.856 1 98.31 66 THR B C 1
ATOM 2795 O O . THR B 1 66 ? 10.875 -25.156 -0.97 1 98.31 66 THR B O 1
ATOM 2798 N N . GLU B 1 67 ? 9.844 -26.531 -2.34 1 96.44 67 GLU B N 1
ATOM 2799 C CA . GLU B 1 67 ? 10.266 -27.781 -1.72 1 96.44 67 GLU B CA 1
ATOM 2800 C C . GLU B 1 67 ? 11.75 -27.734 -1.344 1 96.44 67 GLU B C 1
ATOM 2802 O O . GLU B 1 67 ? 12.141 -28.219 -0.281 1 96.44 67 GLU B O 1
ATOM 2807 N N . HIS B 1 68 ? 12.586 -27.125 -2.117 1 94.94 68 HIS B N 1
ATOM 2808 C CA . HIS B 1 68 ? 14.023 -27.172 -1.872 1 94.94 68 HIS B CA 1
ATOM 2809 C C . HIS B 1 68 ? 14.594 -25.766 -1.713 1 94.94 68 HIS B C 1
ATOM 2811 O O . HIS B 1 68 ? 15.812 -25.594 -1.587 1 94.94 68 HIS B O 1
ATOM 2817 N N . LEU B 1 69 ? 13.766 -24.766 -1.81 1 97.38 69 LEU B N 1
ATOM 2818 C CA . LEU B 1 69 ? 14.227 -23.391 -1.666 1 97.38 69 LEU B CA 1
ATOM 2819 C C . LEU B 1 69 ? 14.539 -23.078 -0.208 1 97.38 69 LEU B C 1
ATOM 2821 O O . LEU B 1 69 ? 13.945 -23.656 0.7 1 97.38 69 LEU B O 1
ATOM 2825 N N . ASN B 1 70 ? 15.523 -22.188 0.014 1 94.31 70 ASN B N 1
ATOM 2826 C CA . ASN B 1 70 ? 15.812 -21.672 1.347 1 94.31 70 ASN B CA 1
ATOM 2827 C C . ASN B 1 70 ? 14.648 -20.844 1.888 1 94.31 70 ASN B C 1
ATOM 2829 O O . ASN B 1 70 ? 14.266 -19.828 1.289 1 94.31 70 ASN B O 1
ATOM 2833 N N . PRO B 1 71 ? 14.109 -21.234 2.971 1 93.94 71 PRO B N 1
ATOM 2834 C CA . PRO B 1 71 ? 12.938 -20.547 3.51 1 93.94 71 PRO B CA 1
ATOM 2835 C C . PRO B 1 71 ? 13.242 -19.125 3.951 1 93.94 71 PRO B C 1
ATOM 2837 O O . PRO B 1 71 ? 12.32 -18.312 4.105 1 93.94 71 PRO B O 1
ATOM 2840 N N . ARG B 1 72 ? 14.477 -18.781 4.129 1 91 72 ARG B N 1
ATOM 2841 C CA . ARG B 1 72 ? 14.844 -17.422 4.516 1 91 72 ARG B CA 1
ATOM 2842 C C . ARG B 1 72 ? 14.68 -16.469 3.346 1 91 72 ARG B C 1
ATOM 2844 O O . ARG B 1 72 ? 14.516 -15.258 3.547 1 91 72 ARG B O 1
ATOM 2851 N N . GLY B 1 73 ? 14.719 -17.031 2.133 1 95.94 73 GLY B N 1
ATOM 2852 C CA . GLY B 1 73 ? 14.648 -16.188 0.956 1 95.94 73 GLY B CA 1
ATOM 2853 C C . GLY B 1 73 ? 13.375 -16.375 0.153 1 95.94 73 GLY B C 1
ATOM 2854 O O . GLY B 1 73 ? 13.203 -15.766 -0.904 1 95.94 73 GLY B O 1
ATOM 2855 N N . CYS B 1 74 ? 12.57 -17.297 0.61 1 98 74 CYS B N 1
ATOM 2856 C CA . CYS B 1 74 ? 11.297 -17.578 -0.052 1 98 74 CYS B CA 1
ATOM 2857 C C . CYS B 1 74 ? 10.211 -17.891 0.967 1 98 74 CYS B C 1
ATOM 2859 O O . CYS B 1 74 ? 10.383 -18.797 1.797 1 98 74 CYS B O 1
ATOM 2861 N N . ARG B 1 75 ? 9.125 -17.172 0.919 1 97.62 75 ARG B N 1
ATOM 2862 C CA . ARG B 1 75 ? 8.047 -17.469 1.854 1 97.62 75 ARG B CA 1
ATOM 2863 C C . ARG B 1 75 ? 6.699 -17.469 1.148 1 97.62 75 ARG B C 1
ATOM 2865 O O . ARG B 1 75 ? 6.523 -16.812 0.123 1 97.62 75 ARG B O 1
ATOM 2872 N N . VAL B 1 76 ? 5.805 -18.234 1.719 1 98.25 76 VAL B N 1
ATOM 2873 C CA . VAL B 1 76 ? 4.441 -18.359 1.215 1 98.25 76 VAL B CA 1
ATOM 2874 C C . VAL B 1 76 ? 3.486 -17.562 2.104 1 98.25 76 VAL B C 1
ATOM 2876 O O . VAL B 1 76 ? 3.576 -17.625 3.332 1 98.25 76 VAL B O 1
ATOM 2879 N N . VAL B 1 77 ? 2.678 -16.75 1.492 1 98.19 77 VAL B N 1
ATOM 2880 C CA . VAL B 1 77 ? 1.664 -15.961 2.191 1 98.19 77 VAL B CA 1
ATOM 2881 C C . VAL B 1 77 ? 0.273 -16.484 1.843 1 98.19 77 VAL B C 1
ATOM 2883 O O . VAL B 1 77 ? -0.138 -16.453 0.681 1 98.19 77 VAL B O 1
ATOM 2886 N N . ALA B 1 78 ? -0.383 -17 2.725 1 96.56 78 ALA B N 1
ATOM 2887 C CA . ALA B 1 78 ? -1.763 -17.469 2.629 1 96.56 78 ALA B CA 1
ATOM 2888 C C . ALA B 1 78 ? -2.637 -16.828 3.697 1 96.56 78 ALA B C 1
ATOM 2890 O O . ALA B 1 78 ? -2.768 -17.359 4.805 1 96.56 78 ALA B O 1
ATOM 2891 N N . LEU B 1 79 ? -3.27 -15.703 3.35 1 95.31 79 LEU B N 1
ATOM 2892 C CA . LEU B 1 79 ? -4.012 -14.938 4.348 1 95.31 79 LEU B CA 1
ATOM 2893 C C . LEU B 1 79 ? -5.398 -15.531 4.562 1 95.31 79 LEU B C 1
ATOM 2895 O O . LEU B 1 79 ? -6.062 -15.938 3.605 1 95.31 79 LEU B O 1
ATOM 2899 N N . GLN B 1 80 ? -5.781 -15.602 5.715 1 92.5 80 GLN B N 1
ATOM 2900 C CA . GLN B 1 80 ? -7.125 -16.047 6.066 1 92.5 80 GLN B CA 1
ATOM 2901 C C . GLN B 1 80 ? -8.148 -14.938 5.867 1 92.5 80 GLN B C 1
ATOM 2903 O O . GLN B 1 80 ? -7.809 -13.852 5.391 1 92.5 80 GLN B O 1
ATOM 2908 N N . LYS B 1 81 ? -9.367 -15.297 6.191 1 91.88 81 LYS B N 1
ATOM 2909 C CA . LYS B 1 81 ? -10.422 -14.289 6.168 1 91.88 81 LYS B CA 1
ATOM 2910 C C . LYS B 1 81 ? -10.008 -13.039 6.938 1 91.88 81 LYS B C 1
ATOM 2912 O O . LYS B 1 81 ? -9.43 -13.133 8.023 1 91.88 81 LYS B O 1
ATOM 2917 N N . PRO B 1 82 ? -10.234 -11.914 6.379 1 94.69 82 PRO B N 1
ATOM 2918 C CA . PRO B 1 82 ? -9.859 -10.688 7.082 1 94.69 82 PRO B CA 1
ATOM 2919 C C . PRO B 1 82 ? -10.562 -10.539 8.43 1 94.69 82 PRO B C 1
ATOM 2921 O O . PRO B 1 82 ? -11.688 -11.016 8.594 1 94.69 82 PRO B O 1
ATOM 2924 N N . SER B 1 83 ? -9.883 -9.93 9.359 1 94.88 83 SER B N 1
ATOM 2925 C CA . SER B 1 83 ? -10.492 -9.547 10.625 1 94.88 83 SER B CA 1
ATOM 2926 C C . SER B 1 83 ? -11.508 -8.422 10.43 1 94.88 83 SER B C 1
ATOM 2928 O O . SER B 1 83 ? -11.57 -7.812 9.359 1 94.88 83 SER B O 1
ATOM 2930 N N . ASP B 1 84 ? -12.25 -8.188 11.492 1 93.38 84 ASP B N 1
ATOM 2931 C CA . ASP B 1 84 ? -13.227 -7.102 11.445 1 93.38 84 ASP B CA 1
ATOM 2932 C C . ASP B 1 84 ? -12.555 -5.762 11.172 1 93.38 84 ASP B C 1
ATOM 2934 O O . ASP B 1 84 ? -13.062 -4.949 10.398 1 93.38 84 ASP B O 1
ATOM 2938 N N . ILE B 1 85 ? -11.445 -5.535 11.719 1 93.94 85 ILE B N 1
ATOM 2939 C CA . ILE B 1 85 ? -10.711 -4.289 11.523 1 93.94 85 ILE B CA 1
ATOM 2940 C C . ILE B 1 85 ? -10.195 -4.223 10.086 1 93.94 85 ILE B C 1
ATOM 2942 O O . ILE B 1 85 ? -10.344 -3.199 9.414 1 93.94 85 ILE B O 1
ATOM 2946 N N . GLU B 1 86 ? -9.617 -5.316 9.586 1 94.75 86 GLU B N 1
ATOM 2947 C CA . GLU B 1 86 ? -9.055 -5.348 8.234 1 94.75 86 GLU B CA 1
ATOM 2948 C C . GLU B 1 86 ? -10.117 -5.062 7.184 1 94.75 86 GLU B C 1
ATOM 2950 O O . GLU B 1 86 ? -9.836 -4.453 6.152 1 94.75 86 GLU B O 1
ATOM 2955 N N . THR B 1 87 ? -11.312 -5.473 7.477 1 95.06 87 THR B N 1
ATOM 2956 C CA . THR B 1 87 ? -12.391 -5.289 6.508 1 95.06 87 THR B CA 1
ATOM 2957 C C . THR B 1 87 ? -12.719 -3.807 6.34 1 95.06 87 THR B C 1
ATOM 2959 O O . THR B 1 87 ? -13.383 -3.42 5.379 1 95.06 87 THR B O 1
ATOM 2962 N N . THR B 1 88 ? -12.305 -2.982 7.289 1 95.31 88 THR B N 1
ATOM 2963 C CA . THR B 1 88 ? -12.633 -1.562 7.23 1 95.31 88 THR B CA 1
ATOM 2964 C C . THR B 1 88 ? -11.461 -0.76 6.664 1 95.31 88 THR B C 1
ATOM 2966 O O . THR B 1 88 ? -11.578 0.451 6.465 1 95.31 88 THR B O 1
ATOM 2969 N N . GLN B 1 89 ? -10.32 -1.373 6.438 1 97 89 GLN B N 1
ATOM 2970 C CA . GLN B 1 89 ? -9.102 -0.739 5.941 1 97 89 GLN B CA 1
ATOM 2971 C C . GLN B 1 89 ? -9.086 -0.703 4.418 1 97 89 GLN B C 1
ATOM 2973 O O . GLN B 1 89 ? -9.984 -1.239 3.768 1 97 89 GLN B O 1
ATOM 2978 N N . TRP B 1 90 ? -8.062 0.089 3.928 1 97.06 90 TRP B N 1
ATOM 2979 C CA . TRP B 1 90 ? -7.789 -0.024 2.498 1 97.06 90 TRP B CA 1
ATOM 2980 C C . TRP B 1 90 ? -7.559 -1.479 2.102 1 97.06 90 TRP B C 1
ATOM 2982 O O . TRP B 1 90 ? -6.773 -2.184 2.736 1 97.06 90 TRP B O 1
ATOM 2992 N N . TYR B 1 91 ? -8.312 -1.977 1.074 1 97.69 91 TYR B N 1
ATOM 2993 C CA . TYR B 1 91 ? -8.398 -3.393 0.73 1 97.69 91 TYR B CA 1
ATOM 2994 C C . TYR B 1 91 ? -7.012 -4.008 0.591 1 97.69 91 TYR B C 1
ATOM 2996 O O . TYR B 1 91 ? -6.773 -5.125 1.05 1 97.69 91 TYR B O 1
ATOM 3004 N N . PHE B 1 92 ? -6.035 -3.266 -0.019 1 98.12 92 PHE B N 1
ATOM 3005 C CA . PHE B 1 92 ? -4.715 -3.805 -0.329 1 98.12 92 PHE B CA 1
ATOM 3006 C C . PHE B 1 92 ? -3.812 -3.77 0.899 1 98.12 92 PHE B C 1
ATOM 3008 O O . PHE B 1 92 ? -2.734 -4.367 0.902 1 98.12 92 PHE B O 1
ATOM 3015 N N . GLN B 1 93 ? -4.258 -3.062 1.932 1 97.38 93 GLN B N 1
ATOM 3016 C CA . GLN B 1 93 ? -3.408 -2.748 3.076 1 97.38 93 GLN B CA 1
ATOM 3017 C C . GLN B 1 93 ? -2.867 -4.02 3.725 1 97.38 93 GLN B C 1
ATOM 3019 O O . GLN B 1 93 ? -1.669 -4.125 3.996 1 97.38 93 GLN B O 1
ATOM 3024 N N . ARG B 1 94 ? -3.674 -5.062 3.947 1 97.06 94 ARG B N 1
ATOM 3025 C CA . ARG B 1 94 ? -3.25 -6.289 4.609 1 97.06 94 ARG B CA 1
ATOM 3026 C C . ARG B 1 94 ? -2.293 -7.086 3.73 1 97.06 94 ARG B C 1
ATOM 3028 O O . ARG B 1 94 ? -1.49 -7.875 4.234 1 97.06 94 ARG B O 1
ATOM 3035 N N . TYR B 1 95 ? -2.375 -6.914 2.461 1 98.25 95 TYR B N 1
ATOM 3036 C CA . TYR B 1 95 ? -1.497 -7.629 1.54 1 98.25 95 TYR B CA 1
ATOM 3037 C C . TYR B 1 95 ? -0.145 -6.934 1.429 1 98.25 95 TYR B C 1
ATOM 3039 O O . TYR B 1 95 ? 0.893 -7.594 1.335 1 98.25 95 TYR B O 1
ATOM 3047 N N . VAL B 1 96 ? -0.156 -5.574 1.454 1 98.19 96 VAL B N 1
ATOM 3048 C CA . VAL B 1 96 ? 1.046 -4.766 1.283 1 98.19 96 VAL B CA 1
ATOM 3049 C C . VAL B 1 96 ? 2.062 -5.113 2.367 1 98.19 96 VAL B C 1
ATOM 3051 O O . VAL B 1 96 ? 3.27 -5.117 2.117 1 98.19 96 VAL B O 1
ATOM 3054 N N . ALA B 1 97 ? 1.588 -5.477 3.488 1 95.75 97 ALA B N 1
ATOM 3055 C CA . ALA B 1 97 ? 2.447 -5.828 4.613 1 95.75 97 ALA B CA 1
ATOM 3056 C C . ALA B 1 97 ? 3.316 -7.039 4.285 1 95.75 97 ALA B C 1
ATOM 3058 O O . ALA B 1 97 ? 4.309 -7.301 4.969 1 95.75 97 ALA B O 1
ATOM 3059 N N . HIS B 1 98 ? 2.992 -7.75 3.209 1 97.88 98 HIS B N 1
ATOM 3060 C CA . HIS B 1 98 ? 3.66 -9.016 2.938 1 97.88 98 HIS B CA 1
ATOM 3061 C C . HIS B 1 98 ? 4.441 -8.961 1.63 1 97.88 98 HIS B C 1
ATOM 3063 O O . HIS B 1 98 ? 4.941 -9.984 1.153 1 97.88 98 HIS B O 1
ATOM 3069 N N . LEU B 1 99 ? 4.594 -7.785 1.058 1 98.56 99 LEU B N 1
ATOM 3070 C CA . LEU B 1 99 ? 5.332 -7.648 -0.192 1 98.56 99 LEU B CA 1
ATOM 3071 C C . LEU B 1 99 ? 6.809 -7.969 0.013 1 98.56 99 LEU B C 1
ATOM 3073 O O . LEU B 1 99 ? 7.324 -7.863 1.129 1 98.56 99 LEU B O 1
ATOM 3077 N N . PRO B 1 100 ? 7.512 -8.398 -1.019 1 98.56 100 PRO B N 1
ATOM 3078 C CA . PRO B 1 100 ? 8.906 -8.836 -0.875 1 98.56 100 PRO B CA 1
ATOM 3079 C C . PRO B 1 100 ? 9.867 -7.664 -0.668 1 98.56 100 PRO B C 1
ATOM 3081 O O . PRO B 1 100 ? 9.656 -6.582 -1.217 1 98.56 100 PRO B O 1
ATOM 3084 N N . SER B 1 101 ? 10.898 -7.867 0.095 1 98.06 101 SER B N 1
ATOM 3085 C CA . SER B 1 101 ? 12.094 -7.031 0.163 1 98.06 101 SER B CA 1
ATOM 3086 C C . SER B 1 101 ? 13.156 -7.512 -0.816 1 98.06 101 SER B C 1
ATOM 3088 O O . SER B 1 101 ? 13.008 -8.562 -1.438 1 98.06 101 SER B O 1
ATOM 3090 N N . ALA B 1 102 ? 14.227 -6.781 -0.92 1 98 102 ALA B N 1
ATOM 3091 C CA . ALA B 1 102 ? 15.312 -7.184 -1.811 1 98 102 ALA B CA 1
ATOM 3092 C C . ALA B 1 102 ? 15.82 -8.578 -1.456 1 98 102 ALA B C 1
ATOM 3094 O O . ALA B 1 102 ? 16.047 -8.883 -0.281 1 98 102 ALA B O 1
ATOM 3095 N N . GLY B 1 103 ? 15.922 -9.414 -2.49 1 98.19 103 GLY B N 1
ATOM 3096 C CA . GLY B 1 103 ? 16.469 -10.75 -2.318 1 98.19 103 GLY B CA 1
ATOM 3097 C C . GLY B 1 103 ? 15.43 -11.773 -1.908 1 98.19 103 GLY B C 1
ATOM 3098 O O . GLY B 1 103 ? 15.773 -12.922 -1.604 1 98.19 103 GLY B O 1
ATOM 3099 N N . GLU B 1 104 ? 14.156 -11.328 -1.978 1 98.38 104 GLU B N 1
ATOM 3100 C CA . GLU B 1 104 ? 13.109 -12.211 -1.474 1 98.38 104 GLU B CA 1
ATOM 3101 C C . GLU B 1 104 ? 12.18 -12.664 -2.598 1 98.38 104 GLU B C 1
ATOM 3103 O O . GLU B 1 104 ? 11.953 -11.922 -3.555 1 98.38 104 GLU B O 1
ATOM 3108 N N . ILE B 1 105 ? 11.727 -13.867 -2.488 1 98.75 105 ILE B N 1
ATOM 3109 C CA . ILE B 1 105 ? 10.633 -14.422 -3.283 1 98.75 105 ILE B CA 1
ATOM 3110 C C . ILE B 1 105 ? 9.406 -14.633 -2.396 1 98.75 105 ILE B C 1
ATOM 3112 O O . ILE B 1 105 ? 9.461 -15.383 -1.419 1 98.75 105 ILE B O 1
ATOM 3116 N N . VAL B 1 106 ? 8.352 -13.922 -2.668 1 98.88 106 VAL B N 1
ATOM 3117 C CA . VAL B 1 106 ? 7.117 -14.094 -1.914 1 98.88 106 VAL B CA 1
ATOM 3118 C C . VAL B 1 106 ? 6.043 -14.703 -2.812 1 98.88 106 VAL B C 1
ATOM 3120 O O . VAL B 1 106 ? 5.816 -14.234 -3.93 1 98.88 106 VAL B O 1
ATOM 3123 N N . ILE B 1 107 ? 5.418 -15.789 -2.365 1 98.88 107 ILE B N 1
ATOM 3124 C CA . ILE B 1 107 ? 4.367 -16.469 -3.109 1 98.88 107 ILE B CA 1
ATOM 3125 C C . ILE B 1 107 ? 3.035 -16.312 -2.379 1 98.88 107 ILE B C 1
ATOM 3127 O O . ILE B 1 107 ? 2.906 -16.734 -1.222 1 98.88 107 ILE B O 1
ATOM 3131 N N . PHE B 1 108 ? 2.078 -15.711 -3.021 1 98.81 108 PHE B N 1
ATOM 3132 C CA . PHE B 1 108 ? 0.731 -15.609 -2.469 1 98.81 108 PHE B CA 1
ATOM 3133 C C . PHE B 1 108 ? -0.124 -16.797 -2.896 1 98.81 108 PHE B C 1
ATOM 3135 O O . PHE B 1 108 ? -0.356 -17 -4.09 1 98.81 108 PHE B O 1
ATOM 3142 N N . ASP B 1 109 ? -0.465 -17.688 -1.961 1 97.94 109 ASP B N 1
ATOM 3143 C CA . ASP B 1 109 ? -1.552 -18.625 -2.199 1 97.94 109 ASP B CA 1
ATOM 3144 C C . ASP B 1 109 ? -2.912 -17.953 -2.066 1 97.94 109 ASP B C 1
ATOM 3146 O O . ASP B 1 109 ? -3.533 -17.984 -1.003 1 97.94 109 ASP B O 1
ATOM 3150 N N . ARG B 1 110 ? -3.404 -17.531 -3.084 1 95.75 110 ARG B N 1
ATOM 3151 C CA . ARG B 1 110 ? -4.453 -16.516 -3.182 1 95.75 110 ARG B CA 1
ATOM 3152 C C . ARG B 1 110 ? -3.936 -15.148 -2.748 1 95.75 110 ARG B C 1
ATOM 3154 O O . ARG B 1 110 ? -2.883 -15.047 -2.115 1 95.75 110 ARG B O 1
ATOM 3161 N N . SER B 1 111 ? -4.477 -14.195 -3.229 1 98 111 SER B N 1
ATOM 3162 C CA . SER B 1 111 ? -4.016 -12.82 -3.062 1 98 111 SER B CA 1
ATOM 3163 C C . SER B 1 111 ? -5.184 -11.844 -3.012 1 98 111 SER B C 1
ATOM 3165 O O . SER B 1 111 ? -6.301 -12.219 -2.65 1 98 111 SER B O 1
ATOM 3167 N N . TRP B 1 112 ? -4.859 -10.562 -3.305 1 98.5 112 TRP B N 1
ATOM 3168 C CA . TRP B 1 112 ? -5.91 -9.547 -3.387 1 98.5 112 TRP B CA 1
ATOM 3169 C C . TRP B 1 112 ? -6.906 -9.883 -4.492 1 98.5 112 TRP B C 1
ATOM 3171 O O . TRP B 1 112 ? -8 -9.32 -4.543 1 98.5 112 TRP B O 1
ATOM 3181 N N . TYR B 1 113 ? -6.652 -10.898 -5.223 1 98.5 113 TYR B N 1
ATOM 3182 C CA . TYR B 1 113 ? -7.566 -11.273 -6.297 1 98.5 113 TYR B CA 1
ATOM 3183 C C . TYR B 1 113 ? -8.734 -12.094 -5.758 1 98.5 113 TYR B C 1
ATOM 3185 O O . TYR B 1 113 ? -9.648 -12.445 -6.508 1 98.5 113 TYR B O 1
ATOM 3193 N N . ASN B 1 114 ? -8.734 -12.344 -4.434 1 96.81 114 ASN B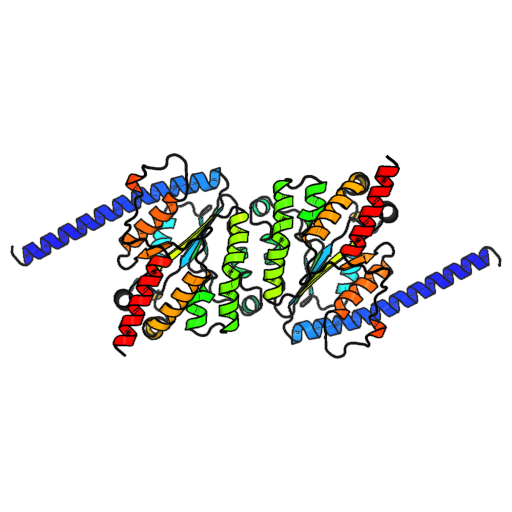 N 1
ATOM 3194 C CA . ASN B 1 114 ? -9.953 -12.852 -3.82 1 96.81 114 ASN B CA 1
ATOM 3195 C C . ASN B 1 114 ? -11.164 -11.992 -4.184 1 96.81 114 ASN B C 1
ATOM 3197 O O . ASN B 1 114 ? -12.258 -12.516 -4.395 1 96.81 114 ASN B O 1
ATOM 3201 N N . ARG B 1 115 ? -10.938 -10.727 -4.305 1 97.38 115 ARG B N 1
ATOM 3202 C CA . ARG B 1 115 ? -12.031 -9.805 -4.59 1 97.38 115 ARG B CA 1
ATOM 3203 C C . ARG B 1 115 ? -12.398 -9.836 -6.07 1 97.38 115 ARG B C 1
ATOM 3205 O O . ARG B 1 115 ? -13.406 -9.25 -6.477 1 97.38 115 ARG B O 1
ATOM 3212 N N . ALA B 1 116 ? -11.625 -10.531 -6.875 1 97.62 116 ALA B N 1
ATOM 3213 C CA . ALA B 1 116 ? -11.969 -10.688 -8.289 1 97.62 116 ALA B CA 1
ATOM 3214 C C . ALA B 1 116 ? -12.852 -11.914 -8.508 1 97.62 116 ALA B C 1
ATOM 3216 O O . ALA B 1 116 ? -13.609 -11.969 -9.477 1 97.62 116 ALA B O 1
ATOM 3217 N N . MET B 1 117 ? -12.75 -12.898 -7.59 1 95 117 MET B N 1
ATOM 3218 C CA . MET B 1 117 ? -13.383 -14.172 -7.926 1 95 117 MET B CA 1
ATOM 3219 C C . MET B 1 117 ? -14.273 -14.656 -6.785 1 95 117 MET B C 1
ATOM 3221 O O . MET B 1 117 ? -15.492 -14.492 -6.84 1 95 117 MET B O 1
ATOM 3225 N N . VAL B 1 118 ? -13.695 -15.078 -5.695 1 92.81 118 VAL B N 1
ATOM 3226 C CA . VAL B 1 118 ? -14.438 -15.773 -4.652 1 92.81 118 VAL B CA 1
ATOM 3227 C C . VAL B 1 118 ? -15.398 -14.805 -3.965 1 92.81 118 VAL B C 1
ATOM 3229 O O . VAL B 1 118 ? -16.531 -15.164 -3.652 1 92.81 118 VAL B O 1
ATOM 3232 N N . GLU B 1 119 ? -14.992 -13.562 -3.768 1 95.06 119 GLU B N 1
ATOM 3233 C CA . GLU B 1 119 ? -15.805 -12.648 -2.973 1 95.06 119 GLU B CA 1
ATOM 3234 C C . GLU B 1 119 ? -17.078 -12.258 -3.711 1 95.06 119 GLU B C 1
ATOM 3236 O O . GLU B 1 119 ? -18.172 -12.297 -3.137 1 95.06 119 GLU B O 1
ATOM 3241 N N . PRO B 1 120 ? -16.984 -11.914 -4.988 1 94.75 120 PRO B N 1
ATOM 3242 C CA . PRO B 1 120 ? -18.234 -11.594 -5.668 1 94.75 120 PRO B CA 1
ATOM 3243 C C . PRO B 1 120 ? -19.141 -12.812 -5.859 1 94.75 120 PRO B C 1
ATOM 3245 O O . PRO B 1 120 ? -20.359 -12.688 -5.836 1 94.75 120 PRO B O 1
ATOM 3248 N N . VAL B 1 121 ? -18.609 -13.992 -6.078 1 92.5 121 VAL B N 1
ATOM 3249 C CA . VAL B 1 121 ? -19.375 -15.203 -6.332 1 92.5 121 VAL B CA 1
ATOM 3250 C C . VAL B 1 121 ? -20.094 -15.633 -5.059 1 92.5 121 VAL B C 1
ATOM 3252 O O . VAL B 1 121 ? -21.266 -16.047 -5.105 1 92.5 121 VAL B O 1
ATOM 3255 N N . MET B 1 122 ? -19.469 -15.461 -3.887 1 91.56 122 MET B N 1
ATOM 3256 C CA . MET B 1 122 ? -20.016 -15.922 -2.617 1 91.56 122 MET B CA 1
ATOM 3257 C C . MET B 1 122 ? -20.781 -14.797 -1.917 1 91.56 122 MET B C 1
ATOM 3259 O O . MET B 1 122 ? -21.359 -15 -0.847 1 91.56 122 MET B O 1
ATOM 3263 N N . GLY B 1 123 ? -20.625 -13.641 -2.49 1 92.19 123 GLY B N 1
ATOM 3264 C CA . GLY B 1 123 ? -21.344 -12.516 -1.923 1 92.19 123 GLY B CA 1
ATOM 3265 C C . GLY B 1 123 ? -20.625 -11.867 -0.76 1 92.19 123 GLY B C 1
ATOM 3266 O O . GLY B 1 123 ? -21.25 -11.305 0.14 1 92.19 123 GLY B O 1
ATOM 3267 N N . PHE B 1 124 ? -19.281 -11.961 -0.75 1 93.19 124 PHE B N 1
ATOM 3268 C CA . PHE B 1 124 ? -18.5 -11.398 0.341 1 93.19 124 PHE B CA 1
ATOM 3269 C C . PHE B 1 124 ? -18.141 -9.945 0.056 1 93.19 124 PHE B C 1
ATOM 3271 O O . PHE B 1 124 ? -17.516 -9.281 0.891 1 93.19 124 PHE B O 1
ATOM 3278 N N . CYS B 1 125 ? -18.469 -9.406 -1.098 1 95.69 125 CYS B N 1
ATOM 3279 C CA . CYS B 1 125 ? -18.281 -7.996 -1.433 1 95.69 125 CYS B CA 1
ATOM 3280 C C . CYS B 1 125 ? -19.469 -7.477 -2.244 1 95.69 125 CYS B C 1
ATOM 3282 O O . CYS B 1 125 ? -20.219 -8.258 -2.834 1 95.69 125 CYS B O 1
ATOM 3284 N N . THR B 1 126 ? -19.656 -6.199 -2.203 1 95.5 126 THR B N 1
ATOM 3285 C CA . THR B 1 126 ? -20.703 -5.594 -3.018 1 95.5 126 THR B CA 1
ATOM 3286 C C . THR B 1 126 ? -20.266 -5.492 -4.477 1 95.5 126 THR B C 1
ATOM 3288 O O . THR B 1 126 ? -19.078 -5.656 -4.785 1 95.5 126 THR B O 1
ATOM 3291 N N . GLN B 1 127 ? -21.219 -5.332 -5.379 1 94.88 127 GLN B N 1
ATOM 3292 C CA . GLN B 1 127 ? -20.906 -5.125 -6.789 1 94.88 127 GLN B CA 1
ATOM 3293 C C . GLN B 1 127 ? -20 -3.914 -6.98 1 94.88 127 GLN B C 1
ATOM 3295 O O . GLN B 1 127 ? -19.109 -3.926 -7.832 1 94.88 127 GLN B O 1
ATOM 3300 N N . GLU B 1 128 ? -20.25 -2.908 -6.195 1 94.88 128 GLU B N 1
ATOM 3301 C CA . GLU B 1 128 ? -19.438 -1.699 -6.27 1 94.88 128 GLU B CA 1
ATOM 3302 C C . GLU B 1 128 ? -17.984 -1.975 -5.848 1 94.88 128 GLU B C 1
ATOM 3304 O O . GLU B 1 128 ? -17.047 -1.534 -6.512 1 94.88 128 GLU B O 1
ATOM 3309 N N . GLU B 1 129 ? -17.828 -2.701 -4.785 1 95.44 129 GLU B N 1
ATOM 3310 C CA . GLU B 1 129 ? -16.5 -3.07 -4.32 1 95.44 129 GLU B CA 1
ATOM 3311 C C . GLU B 1 129 ? -15.75 -3.879 -5.379 1 95.44 129 GLU B C 1
ATOM 3313 O O . GLU B 1 129 ? -14.555 -3.664 -5.605 1 95.44 129 GLU B O 1
ATOM 3318 N N . HIS B 1 130 ? -16.453 -4.801 -5.98 1 96.69 130 HIS B N 1
ATOM 3319 C CA . HIS B 1 130 ? -15.875 -5.637 -7.027 1 96.69 130 HIS B CA 1
ATOM 3320 C C . HIS B 1 130 ? -15.445 -4.797 -8.227 1 96.69 130 HIS B C 1
ATOM 3322 O O . HIS B 1 130 ? -14.312 -4.922 -8.695 1 96.69 130 HIS B O 1
ATOM 3328 N N . ARG B 1 131 ? -16.328 -3.932 -8.648 1 95.94 131 ARG B N 1
ATOM 3329 C CA . ARG B 1 131 ? -16.047 -3.053 -9.773 1 95.94 131 ARG B CA 1
ATOM 3330 C C . ARG B 1 131 ? -14.844 -2.16 -9.484 1 95.94 131 ARG B C 1
ATOM 3332 O O . ARG B 1 131 ? -13.93 -2.053 -10.305 1 95.94 131 ARG B O 1
ATOM 3339 N N . ASP B 1 132 ? -14.859 -1.583 -8.344 1 95.69 132 ASP B N 1
ATOM 3340 C CA . ASP B 1 132 ? -13.766 -0.688 -7.961 1 95.69 132 ASP B CA 1
ATOM 3341 C C . ASP B 1 132 ? -12.438 -1.435 -7.902 1 95.69 132 ASP B C 1
ATOM 3343 O O . ASP B 1 132 ? -11.414 -0.925 -8.359 1 95.69 132 ASP B O 1
ATOM 3347 N N . PHE B 1 133 ? -12.461 -2.611 -7.352 1 97.56 133 PHE B N 1
ATOM 3348 C CA . PHE B 1 133 ? -11.25 -3.422 -7.273 1 97.56 133 PHE B CA 1
ATOM 3349 C C . PHE B 1 133 ? -10.672 -3.664 -8.664 1 97.56 133 PHE B C 1
ATOM 3351 O O . PHE B 1 133 ? -9.484 -3.445 -8.891 1 97.56 133 PHE B O 1
ATOM 3358 N N . LEU B 1 134 ? -11.523 -4.105 -9.555 1 97.19 134 LEU B N 1
ATOM 3359 C CA . LEU B 1 134 ? -11.078 -4.461 -10.891 1 97.19 134 LEU B CA 1
ATOM 3360 C C . LEU B 1 134 ? -10.484 -3.252 -11.609 1 97.19 134 LEU B C 1
ATOM 3362 O O . LEU B 1 134 ? -9.547 -3.389 -12.398 1 97.19 134 LEU B O 1
ATOM 3366 N N . GLN B 1 135 ? -10.977 -2.133 -11.289 1 95.19 135 GLN B N 1
ATOM 3367 C CA . GLN B 1 135 ? -10.492 -0.905 -11.906 1 95.19 135 GLN B CA 1
ATOM 3368 C C . GLN B 1 135 ? -9.164 -0.459 -11.289 1 95.19 135 GLN B C 1
ATOM 3370 O O . GLN B 1 135 ? -8.305 0.087 -11.984 1 95.19 135 GLN B O 1
ATOM 3375 N N . GLU B 1 136 ? -8.977 -0.713 -10.047 1 95.69 136 GLU B N 1
ATOM 3376 C CA . GLU B 1 136 ? -7.879 -0.129 -9.289 1 95.69 136 GLU B CA 1
ATOM 3377 C C . GLU B 1 136 ? -6.645 -1.026 -9.32 1 95.69 136 GLU B C 1
ATOM 3379 O O . GLU B 1 136 ? -5.516 -0.539 -9.266 1 95.69 136 GLU B O 1
ATOM 3384 N N . VAL B 1 137 ? -6.82 -2.334 -9.438 1 97.69 137 VAL B N 1
ATOM 3385 C CA . VAL B 1 137 ? -5.75 -3.297 -9.195 1 97.69 137 VAL B CA 1
ATOM 3386 C C . VAL B 1 137 ? -4.637 -3.102 -10.219 1 97.69 137 VAL B C 1
ATOM 3388 O O . VAL B 1 137 ? -3.453 -3.162 -9.883 1 97.69 137 VAL B O 1
ATOM 3391 N N . PRO B 1 138 ? -4.918 -2.848 -11.547 1 97.12 138 PRO B N 1
ATOM 3392 C CA . PRO B 1 138 ? -3.812 -2.631 -12.484 1 97.12 138 PRO B CA 1
ATOM 3393 C C . PRO B 1 138 ? -2.936 -1.442 -12.094 1 97.12 138 PRO B C 1
ATOM 3395 O O . PRO B 1 138 ? -1.711 -1.501 -12.234 1 97.12 138 PRO B O 1
ATOM 3398 N N . GLY B 1 139 ? -3.535 -0.364 -11.617 1 95.25 139 GLY B N 1
ATOM 3399 C CA . GLY B 1 139 ? -2.773 0.779 -11.141 1 95.25 139 GLY B CA 1
ATOM 3400 C C . GLY B 1 139 ? -1.907 0.458 -9.938 1 95.25 139 GLY B C 1
ATOM 3401 O O . GLY B 1 139 ? -0.744 0.86 -9.875 1 95.25 139 GLY B O 1
ATOM 3402 N N . PHE B 1 140 ? -2.498 -0.259 -8.992 1 97.81 140 PHE B N 1
ATOM 3403 C CA . PHE B 1 140 ? -1.768 -0.685 -7.809 1 97.81 140 PHE B CA 1
ATOM 3404 C C . PHE B 1 140 ? -0.567 -1.543 -8.188 1 97.81 140 PHE B C 1
ATOM 3406 O O . PHE B 1 140 ? 0.552 -1.288 -7.742 1 97.81 140 PH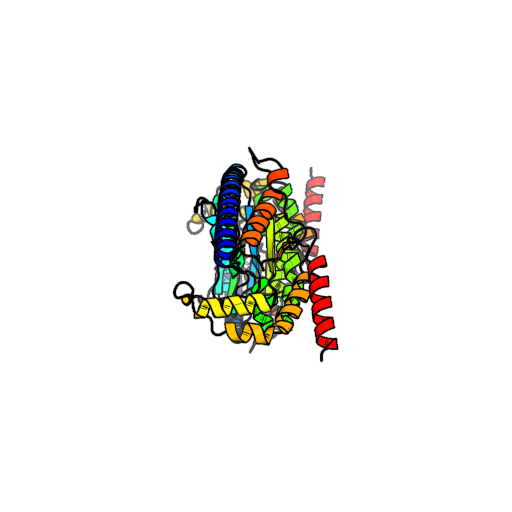E B O 1
ATOM 3413 N N . GLU B 1 141 ? -0.783 -2.514 -9.086 1 98.38 141 GLU B N 1
ATOM 3414 C CA . GLU B 1 141 ? 0.283 -3.426 -9.492 1 98.38 141 GLU B CA 1
ATOM 3415 C C . GLU B 1 141 ? 1.354 -2.697 -10.297 1 98.38 141 GLU B C 1
ATOM 3417 O O . GLU B 1 141 ? 2.537 -3.033 -10.219 1 98.38 141 GLU B O 1
ATOM 3422 N N . ASN B 1 142 ? 0.965 -1.714 -11.062 1 96.62 142 ASN B N 1
ATOM 3423 C CA . ASN B 1 142 ? 1.936 -0.909 -11.797 1 96.62 142 ASN B CA 1
ATOM 3424 C C . ASN B 1 142 ? 2.873 -0.161 -10.852 1 96.62 142 ASN B C 1
ATOM 3426 O O . ASN B 1 142 ? 4.07 -0.057 -11.109 1 96.62 142 ASN B O 1
ATOM 3430 N N . LEU B 1 143 ? 2.305 0.38 -9.75 1 95.94 143 LEU B N 1
ATOM 3431 C CA . LEU B 1 143 ? 3.135 1.03 -8.742 1 95.94 143 LEU B CA 1
ATOM 3432 C C . LEU B 1 143 ? 4.18 0.063 -8.188 1 95.94 143 LEU B C 1
ATOM 3434 O O . LEU B 1 143 ? 5.348 0.424 -8.047 1 95.94 143 LEU B O 1
ATOM 3438 N N . LEU B 1 144 ? 3.746 -1.145 -7.949 1 97.81 144 LEU B N 1
ATOM 3439 C CA . LEU B 1 144 ? 4.645 -2.152 -7.398 1 97.81 144 LEU B CA 1
ATOM 3440 C C . LEU B 1 144 ? 5.727 -2.527 -8.406 1 97.81 144 LEU B C 1
ATOM 3442 O O . LEU B 1 144 ? 6.91 -2.586 -8.062 1 97.81 144 LEU B O 1
ATOM 3446 N N . SER B 1 145 ? 5.324 -2.73 -9.656 1 97.62 145 SER B N 1
ATOM 3447 C CA . SER B 1 145 ? 6.266 -3.154 -10.688 1 97.62 145 SER B CA 1
ATOM 3448 C C . SER B 1 145 ? 7.285 -2.062 -10.992 1 97.62 145 SER B C 1
ATOM 3450 O O . SER B 1 145 ? 8.461 -2.352 -11.219 1 97.62 145 SER B O 1
ATOM 3452 N N . LYS B 1 146 ? 6.867 -0.834 -10.961 1 94.31 146 LYS B N 1
ATOM 3453 C CA . LYS B 1 146 ? 7.762 0.291 -11.219 1 94.31 146 LYS B CA 1
ATOM 3454 C C . LYS B 1 146 ? 8.805 0.423 -10.117 1 94.31 146 LYS B C 1
ATOM 3456 O O . LYS B 1 146 ? 9.883 0.975 -10.336 1 94.31 146 LYS B O 1
ATOM 3461 N N . SER B 1 147 ? 8.422 -0.117 -8.992 1 93.75 147 SER B N 1
ATOM 3462 C CA . SER B 1 147 ? 9.352 -0.046 -7.871 1 93.75 147 SER B CA 1
ATOM 3463 C C . SER B 1 147 ? 10.359 -1.19 -7.91 1 93.75 147 SER B C 1
ATOM 3465 O O . SER B 1 147 ? 11.188 -1.326 -7.012 1 93.75 147 SER B O 1
ATOM 3467 N N . GLY B 1 148 ? 10.258 -2.041 -8.891 1 96.12 148 GLY B N 1
ATOM 3468 C CA . GLY B 1 148 ? 11.242 -3.092 -9.07 1 96.12 148 GLY B CA 1
ATOM 3469 C C . GLY B 1 148 ? 10.742 -4.461 -8.664 1 96.12 148 GLY B C 1
ATOM 3470 O O . GLY B 1 148 ? 11.477 -5.445 -8.727 1 96.12 148 GLY B O 1
ATOM 3471 N N . ILE B 1 149 ? 9.516 -4.574 -8.203 1 98.38 149 ILE B N 1
ATOM 3472 C CA . ILE B 1 149 ? 8.945 -5.879 -7.879 1 98.38 149 ILE B CA 1
ATOM 3473 C C . ILE B 1 149 ? 8.5 -6.582 -9.156 1 98.38 149 ILE B C 1
ATOM 3475 O O . ILE B 1 149 ? 7.699 -6.039 -9.922 1 98.38 149 ILE B O 1
ATOM 3479 N N . LYS B 1 150 ? 9.039 -7.723 -9.438 1 98.56 150 LYS B N 1
ATOM 3480 C CA . LYS B 1 150 ? 8.578 -8.531 -10.562 1 98.56 150 LYS B CA 1
ATOM 3481 C C . LYS B 1 150 ? 7.379 -9.391 -10.172 1 98.56 150 LYS B C 1
ATOM 3483 O O . LYS B 1 150 ? 7.504 -10.305 -9.359 1 98.56 150 LYS B O 1
ATOM 3488 N N . ILE B 1 151 ? 6.262 -9.094 -10.789 1 98.75 151 ILE B N 1
ATOM 3489 C CA . ILE B 1 151 ? 5.027 -9.773 -10.422 1 98.75 151 ILE B CA 1
ATOM 3490 C C . ILE B 1 151 ? 4.738 -10.898 -11.414 1 98.75 151 ILE B C 1
ATOM 3492 O O . ILE B 1 151 ? 4.742 -10.672 -12.625 1 98.75 151 ILE B O 1
ATOM 3496 N N . PHE B 1 152 ? 4.59 -12.086 -10.945 1 98.75 152 PHE B N 1
ATOM 3497 C CA . PHE B 1 152 ? 4.066 -13.227 -11.703 1 98.75 152 PHE B CA 1
ATOM 3498 C C . PHE B 1 152 ? 2.623 -13.516 -11.312 1 98.75 152 PHE B C 1
ATOM 3500 O O . PHE B 1 152 ? 2.33 -13.773 -10.141 1 98.75 152 PHE B O 1
ATOM 3507 N N . LYS B 1 153 ? 1.748 -13.445 -12.242 1 98.75 153 LYS B N 1
ATOM 3508 C CA . LYS B 1 153 ? 0.355 -13.797 -11.984 1 98.75 153 LYS B CA 1
ATOM 3509 C C . LYS B 1 153 ? -0.021 -15.109 -12.664 1 98.75 153 LYS B C 1
ATOM 3511 O O . LYS B 1 153 ? -0.103 -15.172 -13.891 1 98.75 153 LYS B O 1
ATOM 3516 N N . PHE B 1 154 ? -0.259 -16.078 -11.859 1 98.88 154 PHE B N 1
ATOM 3517 C CA . PHE B 1 154 ? -0.649 -17.375 -12.398 1 98.88 154 PHE B CA 1
ATOM 3518 C C . PHE B 1 154 ? -2.115 -17.672 -12.102 1 98.88 154 PHE B C 1
ATOM 3520 O O . PHE B 1 154 ? -2.6 -17.375 -11.008 1 98.88 154 PHE B O 1
ATOM 3527 N N . PHE B 1 155 ? -2.775 -18.188 -13.07 1 98.81 155 PHE B N 1
ATOM 3528 C CA . PHE B 1 155 ? -4.102 -18.766 -12.883 1 98.81 155 PHE B CA 1
ATOM 3529 C C . PHE B 1 155 ? -4.113 -20.234 -13.289 1 98.81 155 PHE B C 1
ATOM 3531 O O . PHE B 1 155 ? -3.887 -20.562 -14.453 1 98.81 155 PHE B O 1
ATOM 3538 N N . LEU B 1 156 ? -4.277 -21.094 -12.367 1 98.56 156 LEU B N 1
ATOM 3539 C CA . LEU B 1 156 ? -4.398 -22.516 -12.664 1 98.56 156 LEU B CA 1
ATOM 3540 C C . LEU B 1 156 ? -5.816 -22.859 -13.109 1 98.56 156 LEU B C 1
ATOM 3542 O O . LEU B 1 156 ? -6.746 -22.844 -12.297 1 98.56 156 LEU B O 1
ATOM 3546 N N . SER B 1 157 ? -5.945 -23.203 -14.359 1 97.12 157 SER B N 1
ATOM 3547 C CA . SER B 1 157 ? -7.238 -23.453 -15 1 97.12 157 SER B CA 1
ATOM 3548 C C . SER B 1 157 ? -7.582 -24.938 -15.008 1 97.12 157 SER B C 1
ATOM 3550 O O . SER B 1 157 ? -6.836 -25.75 -15.555 1 97.12 157 SER B O 1
ATOM 3552 N N . ILE B 1 158 ? -8.68 -25.234 -14.43 1 96.06 158 ILE B N 1
ATOM 3553 C CA . ILE B 1 158 ? -9.164 -26.609 -14.375 1 96.06 158 ILE B CA 1
ATOM 3554 C C . ILE B 1 158 ? -10.562 -26.703 -14.984 1 96.06 158 ILE B C 1
ATOM 3556 O O . ILE B 1 158 ? -11.305 -25.719 -14.977 1 96.06 158 ILE B O 1
ATOM 3560 N N . ASN B 1 159 ? -10.891 -27.797 -15.578 1 93.5 159 ASN B N 1
ATOM 3561 C CA . ASN B 1 159 ? -12.258 -27.938 -16.062 1 93.5 159 ASN B CA 1
ATOM 3562 C C . ASN B 1 159 ? -13.188 -28.484 -14.992 1 93.5 159 ASN B C 1
ATOM 3564 O O . ASN B 1 159 ? -12.727 -28.938 -13.938 1 93.5 159 ASN B O 1
ATOM 3568 N N . LYS B 1 160 ? -14.477 -28.375 -15.258 1 92.12 160 LYS B N 1
ATOM 3569 C CA . LYS B 1 160 ? -15.5 -28.719 -14.266 1 92.12 160 LYS B CA 1
ATOM 3570 C C . LYS B 1 160 ? -15.406 -30.188 -13.867 1 92.12 160 LYS B C 1
ATOM 3572 O O . LYS B 1 160 ? -15.531 -30.531 -12.688 1 92.12 160 LYS B O 1
ATOM 3577 N N . GLU B 1 161 ? -15.18 -31.062 -14.797 1 93.75 161 GLU B N 1
ATOM 3578 C CA . GLU B 1 161 ? -15.094 -32.5 -14.547 1 93.75 161 GLU B CA 1
ATOM 3579 C C . GLU B 1 161 ? -13.906 -32.844 -13.656 1 93.75 161 GLU B C 1
ATOM 3581 O O . GLU B 1 161 ? -14.031 -33.625 -12.711 1 93.75 161 GLU B O 1
ATOM 3586 N N . ALA B 1 162 ? -12.812 -32.25 -14.039 1 94.56 162 ALA B N 1
ATOM 3587 C CA . ALA B 1 162 ? -11.617 -32.469 -13.242 1 94.56 162 ALA B CA 1
ATOM 3588 C C . ALA B 1 162 ? -11.805 -32 -11.805 1 94.56 162 ALA B C 1
ATOM 3590 O O . ALA B 1 162 ? -11.367 -32.656 -10.859 1 94.56 162 ALA B O 1
ATOM 3591 N N . GLN B 1 163 ? -12.414 -30.844 -11.641 1 94.06 163 GLN B N 1
ATOM 3592 C CA . GLN B 1 163 ? -12.68 -30.312 -10.305 1 94.06 163 GLN B CA 1
ATOM 3593 C C . GLN B 1 163 ? -13.547 -31.297 -9.5 1 94.06 163 GLN B C 1
ATOM 3595 O O . GLN B 1 163 ? -13.242 -31.594 -8.344 1 94.06 163 GLN B O 1
ATOM 3600 N N . ALA B 1 164 ? -14.602 -31.781 -10.109 1 92.06 164 ALA B N 1
ATOM 3601 C CA . ALA B 1 164 ? -15.5 -32.719 -9.445 1 92.06 164 ALA B CA 1
ATOM 3602 C C . ALA B 1 164 ? -14.758 -34 -9.016 1 92.06 164 ALA B C 1
ATOM 3604 O O . ALA B 1 164 ? -14.961 -34.469 -7.902 1 92.06 164 ALA B O 1
ATOM 3605 N N . LYS B 1 165 ? -13.953 -34.469 -9.898 1 93.38 165 LYS B N 1
ATOM 3606 C CA . LYS B 1 165 ? -13.164 -35.688 -9.602 1 93.38 165 LYS B CA 1
ATOM 3607 C C . LYS B 1 165 ? -12.258 -35.438 -8.398 1 93.38 165 LYS B C 1
ATOM 3609 O O . LYS B 1 165 ? -12.102 -36.312 -7.547 1 93.38 165 LYS B O 1
ATOM 3614 N N . ARG B 1 166 ? -11.68 -34.281 -8.312 1 92.94 166 ARG B N 1
ATOM 3615 C CA . ARG B 1 166 ? -10.758 -34 -7.227 1 92.94 166 ARG B CA 1
ATOM 3616 C C . ARG B 1 166 ? -11.508 -33.781 -5.914 1 92.94 166 ARG B C 1
ATOM 3618 O O . ARG B 1 166 ? -11 -34.156 -4.848 1 92.94 166 ARG B O 1
ATOM 3625 N N . PHE B 1 167 ? -12.672 -33.219 -6 1 90.5 167 PHE B N 1
ATOM 3626 C CA . PHE B 1 167 ? -13.5 -33.125 -4.801 1 90.5 167 PHE B CA 1
ATOM 3627 C C . PHE B 1 167 ? -13.844 -34.531 -4.277 1 90.5 167 PHE B C 1
ATOM 3629 O O . PHE B 1 167 ? -13.797 -34.75 -3.068 1 90.5 167 PHE B O 1
ATOM 3636 N N . LYS B 1 168 ? -14.172 -35.406 -5.195 1 88.31 168 LYS B N 1
ATOM 3637 C CA . LYS B 1 168 ? -14.477 -36.781 -4.805 1 88.31 168 LYS B CA 1
ATOM 3638 C C . LYS B 1 168 ? -13.266 -37.469 -4.156 1 88.31 168 LYS B C 1
ATOM 3640 O O . LYS B 1 168 ? -13.406 -38.156 -3.15 1 88.31 168 LYS B O 1
ATOM 3645 N N . SER B 1 169 ? -12.164 -37.156 -4.746 1 89.69 169 SER B N 1
ATOM 3646 C CA . SER B 1 169 ? -10.93 -37.719 -4.203 1 89.69 169 SER B CA 1
ATOM 3647 C C . SER B 1 169 ? -10.656 -37.188 -2.799 1 89.69 169 SER B C 1
ATOM 3649 O O . SER B 1 169 ? -10.133 -37.938 -1.951 1 89.69 169 SER B O 1
ATOM 3651 N N . ARG B 1 170 ? -10.938 -35.875 -2.52 1 86.06 170 ARG B N 1
ATOM 3652 C CA . ARG B 1 170 ? -10.773 -35.281 -1.19 1 86.06 170 ARG B CA 1
ATOM 3653 C C . ARG B 1 170 ? -11.609 -36.031 -0.158 1 86.06 170 ARG B C 1
ATOM 3655 O O . ARG B 1 170 ? -11.18 -36.219 0.981 1 86.06 170 ARG B O 1
ATOM 3662 N N . ARG B 1 171 ? -12.688 -36.469 -0.548 1 82.06 171 ARG B N 1
ATOM 3663 C CA . ARG B 1 171 ? -13.625 -37.125 0.36 1 82.06 171 ARG B CA 1
ATOM 3664 C C . ARG B 1 171 ? -13.203 -38.531 0.656 1 82.06 171 ARG B C 1
ATOM 3666 O O . ARG B 1 171 ? -13.438 -39.062 1.754 1 82.06 171 ARG B O 1
ATOM 3673 N N . THR B 1 172 ? -12.469 -39.125 -0.262 1 86.31 172 THR B N 1
ATOM 3674 C CA . THR B 1 172 ? -12.195 -40.531 -0.134 1 86.31 172 THR B CA 1
ATOM 3675 C C . THR B 1 172 ? -10.766 -40.781 0.343 1 86.31 172 THR B C 1
ATOM 3677 O O . THR B 1 172 ? -10.453 -41.844 0.883 1 86.31 172 THR B O 1
ATOM 3680 N N . ASN B 1 173 ? -9.992 -39.844 0.106 1 84.19 173 ASN B N 1
ATOM 3681 C CA . ASN B 1 173 ? -8.602 -39.969 0.519 1 84.19 173 ASN B CA 1
ATOM 3682 C C . ASN B 1 173 ? -8.375 -39.375 1.915 1 84.19 173 ASN B C 1
ATOM 3684 O O . ASN B 1 173 ? -8.516 -38.188 2.125 1 84.19 173 ASN B O 1
ATOM 3688 N N . PRO B 1 174 ? -7.992 -40.188 2.855 1 79.94 174 PRO B N 1
ATOM 3689 C CA . PRO B 1 174 ? -7.844 -39.719 4.234 1 79.94 174 PRO B CA 1
ATOM 3690 C C . PRO B 1 174 ? -6.781 -38.625 4.371 1 79.94 174 PRO B C 1
ATOM 3692 O O . PRO B 1 174 ? -6.855 -37.781 5.277 1 79.94 174 PRO B O 1
ATOM 3695 N N . LEU B 1 175 ? -5.805 -38.625 3.541 1 78.94 175 LEU B N 1
ATOM 3696 C CA . LEU B 1 175 ? -4.715 -37.656 3.623 1 78.94 175 LEU B CA 1
ATOM 3697 C C . LEU B 1 175 ? -5.133 -36.312 3.023 1 78.94 175 LEU B C 1
ATOM 3699 O O . LEU B 1 175 ? -4.391 -35.312 3.113 1 78.94 175 LEU B O 1
ATOM 3703 N N . LYS B 1 176 ? -6.316 -36.25 2.439 1 80.69 176 LYS B N 1
ATOM 3704 C CA . LYS B 1 176 ? -6.777 -35.031 1.792 1 80.69 176 LYS B CA 1
ATOM 3705 C C . LYS B 1 176 ? -8.047 -34.5 2.453 1 80.69 176 LYS B C 1
ATOM 3707 O O . LYS B 1 176 ? -8.562 -33.469 2.07 1 80.69 176 LYS B O 1
ATOM 3712 N N . ARG B 1 177 ? -8.57 -35.125 3.424 1 73.62 177 ARG B N 1
ATOM 3713 C CA . ARG B 1 177 ? -9.852 -34.812 4.043 1 73.62 177 ARG B CA 1
ATOM 3714 C C . ARG B 1 177 ? -9.852 -33.406 4.652 1 73.62 177 ARG B C 1
ATOM 3716 O O . ARG B 1 177 ? -10.883 -32.75 4.688 1 73.62 177 ARG B O 1
ATOM 3723 N N . PHE B 1 178 ? -8.672 -33.031 5.07 1 75 178 PHE B N 1
ATOM 3724 C CA . PHE B 1 178 ? -8.578 -31.734 5.742 1 75 178 PHE B CA 1
ATOM 3725 C C . PHE B 1 178 ? -8.828 -30.594 4.762 1 75 178 PHE B C 1
ATOM 3727 O O . PHE B 1 178 ? -9.07 -29.469 5.172 1 75 178 PHE B O 1
ATOM 3734 N N . LYS B 1 179 ? -8.781 -30.906 3.508 1 81.06 179 LYS B N 1
ATOM 3735 C CA . LYS B 1 179 ? -8.945 -29.891 2.463 1 81.06 179 LYS B CA 1
ATOM 3736 C C . LYS B 1 179 ? -10.422 -29.656 2.158 1 81.06 179 LYS B C 1
ATOM 3738 O O . LYS B 1 179 ? -10.766 -28.734 1.415 1 81.06 179 LYS B O 1
ATOM 3743 N N . ILE B 1 180 ? -11.227 -30.484 2.689 1 78.81 180 ILE B N 1
ATOM 3744 C CA . ILE B 1 180 ? -12.656 -30.391 2.396 1 78.81 180 ILE B CA 1
ATOM 3745 C C . ILE B 1 180 ? -13.227 -29.109 3.023 1 78.81 180 ILE B C 1
ATOM 3747 O O . ILE B 1 180 ? -12.898 -28.781 4.164 1 78.81 180 ILE B O 1
ATOM 3751 N N . SER B 1 181 ? -13.914 -28.375 2.225 1 75.06 181 SER B N 1
ATOM 3752 C CA . SER B 1 181 ? -14.602 -27.188 2.738 1 75.06 181 SER B CA 1
ATOM 3753 C C . SER B 1 181 ? -16.078 -27.203 2.365 1 75.06 181 SER B C 1
ATOM 3755 O O . SER B 1 181 ? -16.484 -27.875 1.411 1 75.06 181 SER B O 1
ATOM 3757 N N . PRO B 1 182 ? -16.844 -26.547 3.186 1 71.5 182 PRO B N 1
ATOM 3758 C CA . PRO B 1 182 ? -18.266 -26.484 2.865 1 71.5 182 PRO B CA 1
ATOM 3759 C C . PRO B 1 182 ? -18.531 -25.875 1.484 1 71.5 182 PRO B C 1
ATOM 3761 O O . PRO B 1 182 ? -19.594 -26.125 0.899 1 71.5 182 PRO B O 1
ATOM 3764 N N . VAL B 1 183 ? -17.578 -25.297 1.037 1 69.25 183 VAL B N 1
ATOM 3765 C CA . VAL B 1 183 ? -17.781 -24.562 -0.209 1 69.25 183 VAL B CA 1
ATOM 3766 C C . VAL B 1 183 ? -17.516 -25.484 -1.397 1 69.25 183 VAL B C 1
ATOM 3768 O O . VAL B 1 183 ? -17.891 -25.172 -2.529 1 69.25 183 VAL B O 1
ATOM 3771 N N . ASP B 1 184 ? -16.984 -26.688 -1.13 1 75.31 184 ASP B N 1
ATOM 3772 C CA . ASP B 1 184 ? -16.641 -27.594 -2.223 1 75.31 184 ASP B CA 1
ATOM 3773 C C . ASP B 1 184 ? -17.875 -27.938 -3.061 1 75.31 184 ASP B C 1
ATOM 3775 O O . ASP B 1 184 ? -17.812 -27.922 -4.293 1 75.31 184 ASP B O 1
ATOM 3779 N N . ASP B 1 185 ? -18.922 -28.188 -2.369 1 73.69 185 ASP B N 1
ATOM 3780 C CA . ASP B 1 185 ? -20.141 -28.5 -3.092 1 73.69 185 ASP B CA 1
ATOM 3781 C C . ASP B 1 185 ? -20.703 -27.281 -3.811 1 73.69 185 ASP B C 1
ATOM 3783 O O . ASP B 1 185 ? -21.25 -27.391 -4.91 1 73.69 185 ASP B O 1
ATOM 3787 N N . MET B 1 186 ? -20.406 -26.219 -3.293 1 82.31 186 MET B N 1
ATOM 3788 C CA . MET B 1 186 ? -20.922 -24.969 -3.871 1 82.31 186 MET B CA 1
ATOM 3789 C C . MET B 1 186 ? -20.094 -24.562 -5.082 1 82.31 186 MET B C 1
ATOM 3791 O O . MET B 1 186 ? -20.594 -23.891 -5.992 1 82.31 186 MET B O 1
ATOM 3795 N N . ALA B 1 187 ? -18.953 -25.094 -5.059 1 84.94 187 ALA B N 1
ATOM 3796 C CA . ALA B 1 187 ? -18.047 -24.719 -6.133 1 84.94 187 ALA B CA 1
ATOM 3797 C C . ALA B 1 187 ? -18.562 -25.188 -7.484 1 84.94 187 ALA B C 1
ATOM 3799 O O . ALA B 1 187 ? -18.469 -24.469 -8.484 1 84.94 187 ALA B O 1
ATOM 3800 N N . GLN B 1 188 ? -19.156 -26.359 -7.48 1 86.88 188 GLN B N 1
ATOM 3801 C CA . GLN B 1 188 ? -19.703 -26.891 -8.719 1 86.88 188 GLN B CA 1
ATOM 3802 C C . GLN B 1 188 ? -20.969 -26.141 -9.133 1 86.88 188 GLN B C 1
ATOM 3804 O O . GLN B 1 188 ? -21.156 -25.859 -10.32 1 86.88 188 GLN B O 1
ATOM 3809 N N . ASP B 1 189 ? -21.703 -25.766 -8.125 1 88.94 189 ASP B N 1
ATOM 3810 C CA . ASP B 1 189 ? -22.953 -25.047 -8.375 1 88.94 189 ASP B CA 1
ATOM 3811 C C . ASP B 1 189 ? -22.672 -23.641 -8.891 1 88.94 189 ASP B C 1
ATOM 3813 O O . ASP B 1 189 ? -23.438 -23.109 -9.703 1 88.94 189 ASP B O 1
ATOM 3817 N N . PHE B 1 190 ? -21.594 -23.125 -8.508 1 90.94 190 PHE B N 1
ATOM 3818 C CA . PHE B 1 190 ? -21.281 -21.75 -8.852 1 90.94 190 PHE B CA 1
ATOM 3819 C C . PHE B 1 190 ? -20.297 -21.703 -10.016 1 90.94 190 PHE B C 1
ATOM 3821 O O . PHE B 1 190 ? -19.641 -20.672 -10.242 1 90.94 190 PHE B O 1
ATOM 3828 N N . TRP B 1 191 ? -20.188 -22.766 -10.742 1 91.75 191 TRP B N 1
ATOM 3829 C CA . TRP B 1 191 ? -19.203 -22.891 -11.805 1 91.75 191 TRP B CA 1
ATOM 3830 C C . TRP B 1 191 ? -19.312 -21.719 -12.781 1 91.75 191 TRP B C 1
ATOM 3832 O O . TRP B 1 191 ? -18.312 -21.078 -13.102 1 91.75 191 TRP B O 1
ATOM 3842 N N . ASN B 1 192 ? -20.516 -21.438 -13.203 1 89.94 192 ASN B N 1
ATOM 3843 C CA . ASN B 1 192 ? -20.719 -20.391 -14.203 1 89.94 192 ASN B CA 1
ATOM 3844 C C . ASN B 1 192 ? -20.438 -19.016 -13.633 1 89.94 192 ASN B C 1
ATOM 3846 O O . ASN B 1 192 ? -19.875 -18.156 -14.32 1 89.94 192 ASN B O 1
ATOM 3850 N N . LYS B 1 193 ? -20.844 -18.828 -12.414 1 91.25 193 LYS B N 1
ATOM 3851 C CA . LYS B 1 193 ? -20.562 -17.547 -11.766 1 91.25 193 LYS B CA 1
ATOM 3852 C C . LYS B 1 193 ? -19.047 -17.312 -11.656 1 91.25 193 LYS B C 1
ATOM 3854 O O . LYS B 1 193 ? -18.578 -16.203 -11.891 1 91.25 193 LYS B O 1
ATOM 3859 N N . TYR B 1 194 ? -18.375 -18.328 -11.344 1 93.38 194 TYR B N 1
ATOM 3860 C CA . TYR B 1 194 ? -16.922 -18.234 -11.266 1 93.38 194 TYR B CA 1
ATOM 3861 C C . TYR B 1 194 ? -16.312 -17.953 -12.633 1 93.38 194 TYR B C 1
ATOM 3863 O O . TYR B 1 194 ? -15.352 -17.188 -12.75 1 93.38 194 TYR B O 1
ATOM 3871 N N . SER B 1 195 ? -16.828 -18.609 -13.625 1 93.56 195 SER B N 1
ATOM 3872 C CA . SER B 1 195 ? -16.344 -18.391 -14.984 1 93.56 195 SER B CA 1
ATOM 3873 C C . SER B 1 195 ? -16.516 -16.938 -15.406 1 93.56 195 SER B C 1
ATOM 3875 O O . SER B 1 195 ? -15.625 -16.344 -16.016 1 93.56 195 SER B O 1
ATOM 3877 N N . MET B 1 196 ? -17.672 -16.391 -15.031 1 92 196 MET B N 1
ATOM 3878 C CA . MET B 1 196 ? -17.938 -15 -15.359 1 92 196 MET B CA 1
ATOM 3879 C C . MET B 1 196 ? -16.984 -14.07 -14.609 1 92 196 MET B C 1
ATOM 3881 O O . MET B 1 196 ? -16.438 -13.133 -15.195 1 92 196 MET B O 1
ATOM 3885 N N . ALA B 1 197 ? -16.797 -14.344 -13.328 1 95.19 197 ALA B N 1
ATOM 3886 C CA . ALA B 1 197 ? -15.875 -13.547 -12.523 1 95.19 197 ALA B CA 1
ATOM 3887 C C . ALA B 1 197 ? -14.453 -13.625 -13.078 1 95.19 197 ALA B C 1
ATOM 3889 O O . ALA B 1 197 ? -13.758 -12.609 -13.148 1 95.19 197 ALA B O 1
ATOM 3890 N N . GLN B 1 198 ? -14.07 -14.812 -13.484 1 95.81 198 GLN B N 1
ATOM 3891 C CA . GLN B 1 198 ? -12.758 -15.031 -14.078 1 95.81 198 GLN B CA 1
ATOM 3892 C C . GLN B 1 198 ? -12.586 -14.211 -15.352 1 95.81 198 GLN B C 1
ATOM 3894 O O . GLN B 1 198 ? -11.531 -13.609 -15.57 1 95.81 198 GLN B O 1
ATOM 3899 N N . GLY B 1 199 ? -13.578 -14.258 -16.156 1 94.75 199 GLY B N 1
ATOM 3900 C CA . GLY B 1 199 ? -13.531 -13.461 -17.375 1 94.75 199 GLY B CA 1
ATOM 3901 C C . GLY B 1 199 ? -13.344 -11.984 -17.109 1 94.75 199 GLY B C 1
ATOM 3902 O O . GLY B 1 199 ? -12.5 -11.336 -17.734 1 94.75 199 GLY B O 1
ATOM 3903 N N . SER B 1 200 ? -14.109 -11.43 -16.156 1 95.31 200 SER B N 1
ATOM 3904 C CA . SER B 1 200 ? -13.992 -10.023 -15.781 1 95.31 200 SER B CA 1
ATOM 3905 C C . SER B 1 200 ? -12.602 -9.711 -15.242 1 95.31 200 SER B C 1
ATOM 3907 O O . SER B 1 200 ? -12.039 -8.656 -15.555 1 95.31 200 SER B O 1
ATOM 3909 N N . MET B 1 201 ? -12.086 -10.617 -14.484 1 97.94 201 MET B N 1
ATOM 3910 C CA . MET B 1 201 ? -10.75 -10.461 -13.922 1 97.94 201 MET B CA 1
ATOM 3911 C C . MET B 1 201 ? -9.703 -10.32 -15.031 1 97.94 201 MET B C 1
ATOM 3913 O O . MET B 1 201 ? -8.922 -9.375 -15.039 1 97.94 201 MET B O 1
ATOM 3917 N N . PHE B 1 202 ? -9.781 -11.25 -15.984 1 97.5 202 PHE B N 1
ATOM 3918 C CA . PHE B 1 202 ? -8.805 -11.242 -17.078 1 97.5 202 PHE B CA 1
ATOM 3919 C C . PHE B 1 202 ? -8.945 -9.984 -17.922 1 97.5 202 PHE B C 1
ATOM 3921 O O . PHE B 1 202 ? -7.953 -9.344 -18.266 1 97.5 202 PHE B O 1
ATOM 3928 N N . LEU B 1 203 ? -10.141 -9.641 -18.234 1 95.56 203 LEU B N 1
ATOM 3929 C CA . LEU B 1 203 ? -10.391 -8.5 -19.109 1 95.56 203 LEU B CA 1
ATOM 3930 C C . LEU B 1 203 ? -9.828 -7.215 -18.5 1 95.56 203 LEU B C 1
ATOM 3932 O O . LEU B 1 203 ? -9.305 -6.363 -19.219 1 95.56 203 LEU B O 1
ATOM 3936 N N . GLN B 1 204 ? -9.898 -7.105 -17.219 1 96.62 204 GLN B N 1
ATOM 3937 C CA . GLN B 1 204 ? -9.594 -5.824 -16.594 1 96.62 204 GLN B CA 1
ATOM 3938 C C . GLN B 1 204 ? -8.156 -5.793 -16.078 1 96.62 204 GLN B C 1
ATOM 3940 O O . GLN B 1 204 ? -7.555 -4.723 -15.969 1 96.62 204 GLN B O 1
ATOM 3945 N N . THR B 1 205 ? -7.555 -6.965 -15.797 1 98.25 205 THR B N 1
ATOM 3946 C CA . THR B 1 205 ? -6.34 -6.902 -14.992 1 98.25 205 THR B CA 1
ATOM 3947 C C . THR B 1 205 ? -5.172 -7.555 -15.727 1 98.25 205 THR B C 1
ATOM 3949 O O . THR B 1 205 ? -4.055 -7.598 -15.211 1 98.25 205 THR B O 1
ATOM 3952 N N . ASP B 1 206 ? -5.434 -8.133 -16.938 1 98 206 ASP B N 1
ATOM 3953 C CA . ASP B 1 206 ? -4.336 -8.586 -17.781 1 98 206 ASP B CA 1
ATOM 3954 C C . ASP B 1 206 ? -3.684 -7.41 -18.516 1 98 206 ASP B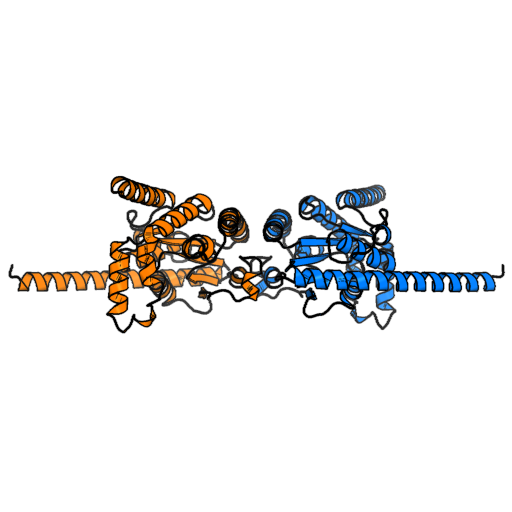 C 1
ATOM 3956 O O . ASP B 1 206 ? -4.277 -6.832 -19.422 1 98 206 ASP B O 1
ATOM 3960 N N . THR B 1 207 ? -2.496 -7.051 -18.094 1 97.38 207 THR B N 1
ATOM 3961 C CA . THR B 1 207 ? -1.794 -5.93 -18.703 1 97.38 207 THR B CA 1
ATOM 3962 C C . THR B 1 207 ? -0.464 -6.379 -19.297 1 97.38 207 THR B C 1
ATOM 3964 O O . THR B 1 207 ? 0.04 -7.453 -18.953 1 97.38 207 THR B O 1
ATOM 3967 N N . ASP B 1 208 ? 0.168 -5.535 -20.125 1 95.62 208 ASP B N 1
ATOM 3968 C CA . ASP B 1 208 ? 1.455 -5.855 -20.734 1 95.62 208 ASP B CA 1
ATOM 3969 C C . ASP B 1 208 ? 2.557 -5.934 -19.672 1 95.62 208 ASP B C 1
ATOM 3971 O O . ASP B 1 208 ? 3.465 -6.758 -19.781 1 95.62 208 ASP B O 1
ATOM 3975 N N . ILE B 1 209 ? 2.41 -5.082 -18.672 1 95.88 209 ILE B N 1
ATOM 3976 C CA . ILE B 1 209 ? 3.438 -5.008 -17.641 1 95.88 209 ILE B CA 1
ATOM 3977 C C . ILE B 1 209 ? 3.301 -6.195 -16.688 1 95.88 209 ILE B C 1
ATOM 3979 O O . ILE B 1 209 ? 4.305 -6.773 -16.266 1 95.88 209 ILE B O 1
ATOM 3983 N N . ASN B 1 210 ? 2.094 -6.5 -16.391 1 98.06 210 ASN B N 1
ATOM 3984 C CA . ASN B 1 210 ? 1.797 -7.594 -15.461 1 98.06 210 ASN B CA 1
ATOM 3985 C C . ASN B 1 210 ? 0.778 -8.562 -16.062 1 98.06 210 ASN B C 1
ATOM 3987 O O . ASN B 1 210 ? -0.372 -8.609 -15.617 1 98.06 210 ASN B O 1
ATOM 3991 N N . PRO B 1 211 ? 1.197 -9.398 -16.953 1 98.44 211 PRO B N 1
ATOM 3992 C CA . PRO B 1 211 ? 0.259 -10.289 -17.641 1 98.44 211 PRO B CA 1
ATOM 3993 C C . PRO B 1 211 ? -0.117 -11.508 -16.812 1 98.44 211 PRO B C 1
ATOM 3995 O O . PRO B 1 211 ? 0.651 -11.93 -15.938 1 98.44 211 PRO B O 1
ATOM 3998 N N . TRP B 1 212 ? -1.279 -12.023 -17.094 1 98.69 212 TRP B N 1
ATOM 3999 C CA . TRP B 1 212 ? -1.667 -13.32 -16.547 1 98.69 212 TRP B CA 1
ATOM 4000 C C . TRP B 1 212 ? -1.032 -14.461 -17.328 1 98.69 212 TRP B C 1
ATOM 4002 O O . TRP B 1 212 ? -0.953 -14.398 -18.562 1 98.69 212 TRP B O 1
ATOM 4012 N N . ILE B 1 213 ? -0.593 -15.398 -16.641 1 98.69 213 ILE B N 1
ATOM 4013 C CA . ILE B 1 213 ? -0.159 -16.672 -17.203 1 98.69 213 ILE B CA 1
ATOM 4014 C C . ILE B 1 213 ? -1.13 -17.766 -16.797 1 98.69 213 ILE B C 1
ATOM 4016 O O . ILE B 1 213 ? -1.204 -18.141 -15.625 1 98.69 213 ILE B O 1
ATOM 4020 N N . VAL B 1 214 ? -1.822 -18.297 -17.734 1 98.62 214 VAL B N 1
ATOM 4021 C CA . VAL B 1 214 ? -2.83 -19.328 -17.453 1 98.62 214 VAL B CA 1
ATOM 4022 C C . VAL B 1 214 ? -2.234 -20.703 -17.672 1 98.62 214 VAL B C 1
ATOM 4024 O O . VAL B 1 214 ? -1.688 -21 -18.75 1 98.62 214 VAL B O 1
ATOM 4027 N N . ILE B 1 215 ? -2.312 -21.516 -16.672 1 98.69 215 ILE B N 1
ATOM 4028 C CA . ILE B 1 215 ? -1.766 -22.859 -16.703 1 98.69 215 ILE B CA 1
ATOM 4029 C C . ILE B 1 215 ? -2.906 -23.875 -16.734 1 98.69 215 ILE B C 1
ATOM 4031 O O . ILE B 1 215 ? -3.762 -23.875 -15.844 1 98.69 215 ILE B O 1
ATOM 4035 N N . ASP B 1 216 ? -2.957 -24.688 -17.781 1 97.69 216 ASP B N 1
ATOM 4036 C CA . ASP B 1 216 ? -3.871 -25.828 -17.75 1 97.69 216 ASP B CA 1
ATOM 4037 C C . ASP B 1 216 ? -3.506 -26.781 -16.609 1 97.69 216 ASP B C 1
ATOM 4039 O O . ASP B 1 216 ? -2.418 -27.359 -16.594 1 97.69 216 ASP B O 1
ATOM 4043 N N . SER B 1 217 ? -4.402 -26.922 -15.68 1 98 217 SER B N 1
ATOM 4044 C CA . SER B 1 217 ? -4.043 -27.672 -14.477 1 98 217 SER B CA 1
ATOM 4045 C C . SER B 1 217 ? -4.836 -28.969 -14.375 1 98 217 SER B C 1
ATOM 4047 O O . SER B 1 217 ? -4.949 -29.547 -13.289 1 98 217 SER B O 1
ATOM 4049 N N . ASN B 1 218 ? -5.414 -29.422 -15.469 1 97 218 ASN B N 1
ATOM 4050 C CA . ASN B 1 218 ? -6.117 -30.688 -15.461 1 97 218 ASN B CA 1
ATOM 4051 C C . ASN B 1 218 ? -5.168 -31.859 -15.164 1 97 218 ASN B C 1
ATOM 4053 O O . ASN B 1 218 ? -5.57 -32.844 -14.578 1 97 218 ASN B O 1
ATOM 4057 N N . ASN B 1 219 ? -4.012 -31.781 -15.664 1 96.88 219 ASN B N 1
ATOM 4058 C CA . ASN B 1 219 ? -2.916 -32.656 -15.25 1 96.88 219 ASN B CA 1
ATOM 4059 C C . ASN B 1 219 ? -1.996 -31.953 -14.25 1 96.88 219 ASN B C 1
ATOM 4061 O O . ASN B 1 219 ? -1.217 -31.078 -14.625 1 96.88 219 ASN B O 1
ATOM 4065 N N . LYS B 1 220 ? -2.029 -32.375 -12.992 1 96.81 220 LYS B N 1
ATOM 4066 C CA . LYS B 1 220 ? -1.334 -31.703 -11.906 1 96.81 220 LYS B CA 1
ATOM 4067 C C . LYS B 1 220 ? 0.172 -31.672 -12.148 1 96.81 220 LYS B C 1
ATOM 4069 O O . LYS B 1 220 ? 0.812 -30.625 -11.984 1 96.81 220 LYS B O 1
ATOM 4074 N N . LYS B 1 221 ? 0.691 -32.781 -12.523 1 97.06 221 LYS B N 1
ATOM 4075 C CA . LYS B 1 221 ? 2.133 -32.906 -12.719 1 97.06 221 LYS B CA 1
ATOM 4076 C C . LYS B 1 221 ? 2.617 -31.969 -13.82 1 97.06 221 LYS B C 1
ATOM 4078 O O . LYS B 1 221 ? 3.598 -31.234 -13.633 1 97.06 221 LYS B O 1
ATOM 4083 N N . GLN B 1 222 ? 1.916 -31.969 -14.883 1 97.5 222 GLN B N 1
ATOM 4084 C CA . GLN B 1 222 ? 2.283 -31.078 -15.984 1 97.5 222 GLN B CA 1
ATOM 4085 C C . GLN B 1 222 ? 2.133 -29.609 -15.602 1 97.5 222 GLN B C 1
ATOM 4087 O O . GLN B 1 222 ? 2.938 -28.781 -16 1 97.5 222 GLN B O 1
ATOM 4092 N N . ALA B 1 223 ? 1.087 -29.297 -14.859 1 98.5 223 ALA B N 1
ATOM 4093 C CA . ALA B 1 223 ? 0.862 -27.922 -14.406 1 98.5 223 ALA B CA 1
ATOM 4094 C C . ALA B 1 223 ? 2.023 -27.438 -13.547 1 98.5 223 ALA B C 1
ATOM 4096 O O . ALA B 1 223 ? 2.479 -26.297 -13.695 1 98.5 223 ALA B O 1
ATOM 4097 N N . ARG B 1 224 ? 2.521 -28.281 -12.688 1 98.69 224 ARG B N 1
ATOM 4098 C CA . ARG B 1 224 ? 3.66 -27.953 -11.828 1 98.69 224 ARG B CA 1
ATOM 4099 C C . ARG B 1 224 ? 4.887 -27.594 -12.664 1 98.69 224 ARG B C 1
ATOM 4101 O O . ARG B 1 224 ? 5.516 -26.562 -12.445 1 98.69 224 ARG B O 1
ATOM 4108 N N . LEU B 1 225 ? 5.16 -28.453 -13.633 1 98.62 225 LEU B N 1
ATOM 4109 C CA . LEU B 1 225 ? 6.328 -28.25 -14.484 1 98.62 225 LEU B CA 1
ATOM 4110 C C . LEU B 1 225 ? 6.195 -26.953 -15.289 1 98.62 225 LEU B C 1
ATOM 4112 O O . LEU B 1 225 ? 7.125 -26.156 -15.336 1 98.62 225 LEU B O 1
ATOM 4116 N N . ASN B 1 226 ? 5.043 -26.766 -15.867 1 98.75 226 ASN B N 1
ATOM 4117 C CA . ASN B 1 226 ? 4.816 -25.594 -16.688 1 98.75 226 ASN B CA 1
ATOM 4118 C C . ASN B 1 226 ? 4.902 -24.312 -15.867 1 98.75 226 ASN B C 1
ATOM 4120 O O . ASN B 1 226 ? 5.402 -23.297 -16.344 1 98.75 226 ASN B O 1
ATOM 4124 N N . THR B 1 227 ? 4.406 -24.312 -14.664 1 98.81 227 THR B N 1
ATOM 4125 C CA . THR B 1 227 ? 4.477 -23.141 -13.805 1 98.81 227 THR B CA 1
ATOM 4126 C C . THR B 1 227 ? 5.926 -22.797 -13.484 1 98.81 227 THR B C 1
ATOM 4128 O O . THR B 1 227 ? 6.336 -21.641 -13.641 1 98.81 227 THR B O 1
ATOM 4131 N N . ILE B 1 228 ? 6.711 -23.781 -13.102 1 98.81 228 ILE B N 1
ATOM 4132 C CA . ILE B 1 228 ? 8.109 -23.562 -12.75 1 98.81 228 ILE B CA 1
ATOM 4133 C C . ILE B 1 228 ? 8.867 -23.031 -13.969 1 98.81 228 ILE B C 1
ATOM 4135 O O . ILE B 1 228 ? 9.617 -22.062 -13.867 1 98.81 228 ILE B O 1
ATOM 4139 N N . LYS B 1 229 ? 8.641 -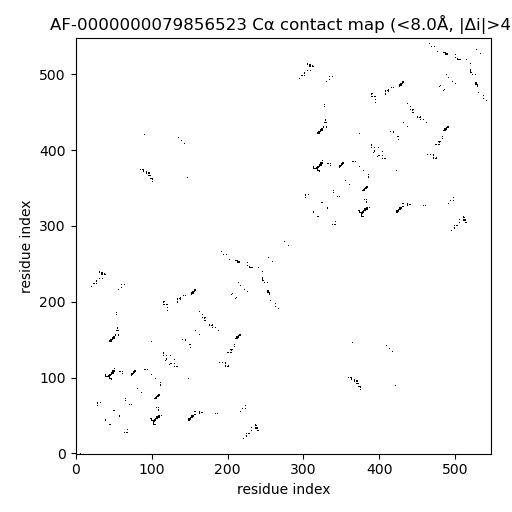23.688 -15.094 1 98.75 229 LYS B N 1
ATOM 4140 C CA . LYS B 1 229 ? 9.305 -23.25 -16.312 1 98.75 229 LYS B CA 1
ATOM 4141 C C . LYS B 1 229 ? 8.938 -21.812 -16.656 1 98.75 229 LYS B C 1
ATOM 4143 O O . LYS B 1 229 ? 9.789 -21.031 -17.094 1 98.75 229 LYS B O 1
ATOM 4148 N N . SER B 1 230 ? 7.684 -21.453 -16.453 1 98.62 230 SER B N 1
ATOM 4149 C CA . SER B 1 230 ? 7.223 -20.094 -16.75 1 98.62 230 SER B CA 1
ATOM 4150 C C . SER B 1 230 ? 7.934 -19.062 -15.875 1 98.62 230 SER B C 1
ATOM 4152 O O . SER B 1 230 ? 8.219 -17.953 -16.328 1 98.62 230 SER B O 1
ATOM 4154 N N . ILE B 1 231 ? 8.164 -19.391 -14.625 1 98.69 231 ILE B N 1
ATOM 4155 C CA . ILE B 1 231 ? 8.891 -18.516 -13.719 1 98.69 231 ILE B CA 1
ATOM 4156 C C . ILE B 1 231 ? 10.336 -18.375 -14.195 1 98.69 231 ILE B C 1
ATOM 4158 O O . ILE B 1 231 ? 10.828 -17.25 -14.367 1 98.69 231 ILE B O 1
ATOM 4162 N N . LEU B 1 232 ? 11 -19.516 -14.453 1 98.62 232 LEU B N 1
ATOM 4163 C CA . LEU B 1 232 ? 12.422 -19.547 -14.789 1 98.62 232 LEU B CA 1
ATOM 4164 C C . LEU B 1 232 ? 12.68 -18.844 -16.109 1 98.62 232 LEU B C 1
ATOM 4166 O O . LEU B 1 232 ? 13.727 -18.203 -16.281 1 98.62 232 LEU B O 1
ATOM 4170 N N . ASN B 1 233 ? 11.75 -18.938 -16.984 1 97.5 233 ASN B N 1
ATOM 4171 C CA . ASN B 1 233 ? 11.891 -18.312 -18.297 1 97.5 233 ASN B CA 1
ATOM 4172 C C . ASN B 1 233 ? 11.945 -16.797 -18.203 1 97.5 233 ASN B C 1
ATOM 4174 O O . ASN B 1 233 ? 12.57 -16.125 -19.031 1 97.5 233 ASN B O 1
ATOM 4178 N N . LYS B 1 234 ? 11.422 -16.25 -17.141 1 96.31 234 LYS B N 1
ATOM 4179 C CA . LYS B 1 234 ? 11.25 -14.797 -17.078 1 96.31 234 LYS B CA 1
ATOM 4180 C C . LYS B 1 234 ? 12.375 -14.141 -16.281 1 96.31 234 LYS B C 1
ATOM 4182 O O . LYS B 1 234 ? 12.43 -12.914 -16.172 1 96.31 234 LYS B O 1
ATOM 4187 N N . ILE B 1 235 ? 13.203 -14.922 -15.734 1 97 235 ILE B N 1
ATOM 4188 C CA . ILE B 1 235 ? 14.32 -14.391 -14.953 1 97 235 ILE B CA 1
ATOM 4189 C C . ILE B 1 235 ? 15.641 -14.844 -15.57 1 97 235 ILE B C 1
ATOM 4191 O O . ILE B 1 235 ? 15.828 -16.031 -15.844 1 97 235 ILE B O 1
ATOM 4195 N N . ASP B 1 236 ? 16.484 -13.922 -15.852 1 96.25 236 ASP B N 1
ATOM 4196 C CA . ASP B 1 236 ? 17.844 -14.258 -16.281 1 96.25 236 ASP B CA 1
ATOM 4197 C C . ASP B 1 236 ? 18.781 -14.391 -15.094 1 96.25 236 ASP B C 1
ATOM 4199 O O . ASP B 1 236 ? 19.078 -13.398 -14.422 1 96.25 236 ASP B O 1
ATOM 4203 N N . TYR B 1 237 ? 19.125 -15.602 -14.75 1 96.94 237 TYR B N 1
ATOM 4204 C CA . TYR B 1 237 ? 19.984 -15.836 -13.602 1 96.94 237 TYR B CA 1
ATOM 4205 C C . TYR B 1 237 ? 21.266 -16.547 -14.016 1 96.94 237 TYR B C 1
ATOM 4207 O O . TYR B 1 237 ? 21.344 -17.109 -15.109 1 96.94 237 TYR B O 1
ATOM 4215 N N . GLU B 1 238 ? 22.219 -16.531 -13.156 1 95.06 238 GLU B N 1
ATOM 4216 C CA . GLU B 1 238 ? 23.531 -17.109 -13.422 1 95.06 238 GLU B CA 1
ATOM 4217 C C . GLU B 1 238 ? 23.453 -18.641 -13.539 1 95.06 238 GLU B C 1
ATOM 4219 O O . GLU B 1 238 ? 22.734 -19.281 -12.781 1 95.06 238 GLU B O 1
ATOM 4224 N N . ASP B 1 239 ? 24.188 -19.219 -14.484 1 94.81 239 ASP B N 1
ATOM 4225 C CA . ASP B 1 239 ? 24.312 -20.656 -14.711 1 94.81 239 ASP B CA 1
ATOM 4226 C C . ASP B 1 239 ? 22.969 -21.266 -15.102 1 94.81 239 ASP B C 1
ATOM 4228 O O . ASP B 1 239 ? 22.672 -22.406 -14.734 1 94.81 239 ASP B O 1
ATOM 4232 N N . LYS B 1 240 ? 22.125 -20.484 -15.641 1 97.31 240 LYS B N 1
ATOM 4233 C CA . LYS B 1 240 ? 20.828 -20.938 -16.141 1 97.31 240 LYS B CA 1
ATOM 4234 C C . LYS B 1 240 ? 21 -22.031 -17.203 1 97.31 240 LYS B C 1
ATOM 4236 O O . LYS B 1 240 ? 21.906 -21.953 -18.031 1 97.31 240 LYS B O 1
ATOM 4241 N N . CYS B 1 241 ? 20.156 -23.047 -17.219 1 96.25 241 CYS B N 1
ATOM 4242 C CA . CYS B 1 241 ? 20.203 -24.141 -18.203 1 96.25 241 CYS B CA 1
ATOM 4243 C C . CYS B 1 241 ? 19.75 -23.656 -19.578 1 96.25 241 CYS B C 1
ATOM 4245 O O . CYS B 1 241 ? 19.375 -22.5 -19.734 1 96.25 241 CYS B O 1
ATOM 4247 N N . SER B 1 242 ? 19.859 -24.516 -20.531 1 94.75 242 SER B N 1
ATOM 4248 C CA . SER B 1 242 ? 19.5 -24.172 -21.891 1 94.75 242 SER B CA 1
ATOM 4249 C C . SER B 1 242 ? 18.016 -23.891 -22.016 1 94.75 242 SER B C 1
ATOM 4251 O O . SER B 1 242 ? 17.203 -24.469 -21.297 1 94.75 242 SER B O 1
ATOM 4253 N N . LYS B 1 243 ? 17.719 -23.094 -22.953 1 94.19 243 LYS B N 1
ATOM 4254 C CA . LYS B 1 243 ? 16.328 -22.719 -23.203 1 94.19 243 LYS B CA 1
ATOM 4255 C C . LYS B 1 243 ? 15.477 -23.938 -23.562 1 94.19 243 LYS B C 1
ATOM 4257 O O . LYS B 1 243 ? 14.281 -23.969 -23.266 1 94.19 243 LYS B O 1
ATOM 4262 N N . ASP B 1 244 ? 16.078 -24.844 -24.141 1 93.69 244 ASP B N 1
ATOM 4263 C CA . ASP B 1 244 ? 15.367 -26.031 -24.578 1 93.69 244 ASP B CA 1
ATOM 4264 C C . ASP B 1 244 ? 14.797 -26.797 -23.375 1 93.69 244 ASP B C 1
ATOM 4266 O O . ASP B 1 244 ? 13.734 -27.422 -23.484 1 93.69 244 ASP B O 1
ATOM 4270 N N . LYS B 1 245 ? 15.453 -26.75 -22.297 1 94.69 245 LYS B N 1
ATOM 4271 C CA . LYS B 1 245 ? 15.031 -27.453 -21.094 1 94.69 245 LYS B CA 1
ATOM 4272 C C . LYS B 1 245 ? 13.898 -26.719 -20.391 1 94.69 245 LYS B C 1
ATOM 4274 O O . LYS B 1 245 ? 13.227 -27.281 -19.531 1 94.69 245 LYS B O 1
ATOM 4279 N N . LEU B 1 246 ? 13.68 -25.453 -20.797 1 97.31 246 LEU B N 1
ATOM 4280 C CA . LEU B 1 246 ? 12.688 -24.625 -20.109 1 97.31 246 LEU B CA 1
ATOM 4281 C C . LEU B 1 246 ? 11.492 -24.359 -21.016 1 97.31 246 LEU B C 1
ATOM 4283 O O . LEU B 1 246 ? 10.656 -23.5 -20.719 1 97.31 246 LEU B O 1
ATOM 4287 N N . LYS B 1 247 ? 11.398 -25.078 -22.094 1 96.38 247 LYS B N 1
ATOM 4288 C CA . LYS B 1 247 ? 10.258 -24.906 -23 1 96.38 247 LYS B CA 1
ATOM 4289 C C . LYS B 1 247 ? 8.961 -25.359 -22.328 1 96.38 247 LYS B C 1
ATOM 4291 O O . LYS B 1 247 ? 8.898 -26.453 -21.766 1 96.38 247 LYS B O 1
ATOM 4296 N N . VAL B 1 248 ? 7.992 -24.5 -22.312 1 96.88 248 VAL B N 1
ATOM 4297 C CA . VAL B 1 248 ? 6.688 -24.844 -21.766 1 96.88 248 VAL B CA 1
ATOM 4298 C C . VAL B 1 248 ? 5.848 -25.547 -22.828 1 96.88 248 VAL B C 1
ATOM 4300 O O . VAL B 1 248 ? 6.148 -25.469 -24.016 1 96.88 248 VAL B O 1
ATOM 4303 N N . ASP B 1 249 ? 4.918 -26.344 -22.406 1 95.56 249 ASP B N 1
ATOM 4304 C CA . ASP B 1 249 ? 3.902 -26.859 -23.312 1 95.56 249 ASP B CA 1
ATOM 4305 C C . ASP B 1 249 ? 2.941 -25.75 -23.75 1 95.56 249 ASP B C 1
ATOM 4307 O O . ASP B 1 249 ? 2.051 -25.359 -23 1 95.56 249 ASP B O 1
ATOM 4311 N N . THR B 1 250 ? 3.02 -25.266 -24.906 1 93.94 250 THR B N 1
ATOM 4312 C CA . THR B 1 250 ? 2.305 -24.094 -25.391 1 93.94 250 THR B CA 1
ATOM 4313 C C . THR B 1 250 ? 0.802 -24.359 -25.453 1 93.94 250 THR B C 1
ATOM 4315 O O . THR B 1 250 ? 0.003 -23.422 -25.516 1 93.94 250 THR B O 1
ATOM 4318 N N . GLN B 1 251 ? 0.469 -25.625 -25.469 1 94.12 251 GLN B N 1
ATOM 4319 C CA . GLN B 1 251 ? -0.951 -25.969 -25.438 1 94.12 251 GLN B CA 1
ATOM 4320 C C . GLN B 1 251 ? -1.512 -25.891 -24.031 1 94.12 251 GLN B C 1
ATOM 4322 O O . GLN B 1 251 ? -2.729 -25.844 -23.844 1 94.12 251 GLN B O 1
ATOM 4327 N N . LYS B 1 252 ? -0.606 -25.906 -23.062 1 97.12 252 LYS B N 1
ATOM 4328 C CA . LYS B 1 252 ? -1.024 -25.984 -21.672 1 97.12 252 LYS B CA 1
ATOM 4329 C C . LYS B 1 252 ? -0.707 -24.688 -20.938 1 97.12 252 LYS B C 1
ATOM 4331 O O . LYS B 1 252 ? -1.09 -24.516 -19.766 1 97.12 252 LYS B O 1
ATOM 4336 N N . VAL B 1 253 ? -0.002 -23.812 -21.516 1 97.94 253 VAL B N 1
ATOM 4337 C CA . VAL B 1 253 ? 0.273 -22.484 -21 1 97.94 253 VAL B CA 1
ATOM 4338 C C . VAL B 1 253 ? -0.311 -21.438 -21.953 1 97.94 253 VAL B C 1
ATOM 4340 O O . VAL B 1 253 ? 0.079 -21.375 -23.125 1 97.94 253 VAL B O 1
ATOM 4343 N N . ARG B 1 254 ? -1.274 -20.688 -21.438 1 95.94 254 ARG B N 1
ATOM 4344 C CA . ARG B 1 254 ? -2.043 -19.781 -22.297 1 95.94 254 ARG B CA 1
ATOM 4345 C C . ARG B 1 254 ? -2.018 -18.359 -21.766 1 95.94 254 ARG B C 1
ATOM 4347 O O . ARG B 1 254 ? -1.709 -18.141 -20.594 1 95.94 254 ARG B O 1
ATOM 4354 N N . THR B 1 255 ? -2.289 -17.469 -22.688 1 95.94 255 THR B N 1
ATOM 4355 C CA . THR B 1 255 ? -2.514 -16.078 -22.281 1 95.94 255 THR B CA 1
ATOM 4356 C C . THR B 1 255 ? -3.93 -15.898 -21.734 1 95.94 255 THR B C 1
ATOM 4358 O O . THR B 1 255 ? -4.793 -16.75 -21.953 1 95.94 255 THR B O 1
ATOM 4361 N N . ALA B 1 256 ? -4.09 -14.836 -21.016 1 95.94 256 ALA B N 1
ATOM 4362 C CA . ALA B 1 256 ? -5.434 -14.492 -20.547 1 95.94 256 ALA B CA 1
ATOM 4363 C C . ALA B 1 256 ? -6.398 -14.367 -21.719 1 95.94 256 ALA B C 1
ATOM 4365 O O . ALA B 1 256 ? -7.555 -14.781 -21.641 1 95.94 256 ALA B O 1
ATOM 4366 N N . ALA B 1 257 ? -5.953 -13.836 -22.828 1 93.5 257 ALA B N 1
ATOM 4367 C CA . ALA B 1 257 ? -6.777 -13.664 -24.016 1 93.5 257 ALA B CA 1
ATOM 4368 C C . ALA B 1 257 ? -7.238 -15.016 -24.562 1 93.5 257 ALA B C 1
ATOM 4370 O O . ALA B 1 257 ? -8.406 -15.18 -24.938 1 93.5 257 ALA B O 1
ATOM 4371 N N . ASP B 1 258 ? -6.332 -15.922 -24.609 1 93.69 258 ASP B N 1
ATOM 4372 C CA . ASP B 1 258 ? -6.668 -17.266 -25.094 1 93.69 258 ASP B CA 1
ATOM 4373 C C . ASP B 1 258 ? -7.66 -17.938 -24.156 1 93.69 258 ASP B C 1
ATOM 4375 O O . ASP B 1 258 ? -8.578 -18.641 -24.609 1 93.69 258 ASP B O 1
ATOM 4379 N N . GLU B 1 259 ? -7.422 -17.75 -22.906 1 93.19 259 GLU B N 1
ATOM 4380 C CA . GLU B 1 259 ? -8.328 -18.344 -21.922 1 93.19 259 GLU B CA 1
ATOM 4381 C C . GLU B 1 259 ? -9.727 -17.734 -22.031 1 93.19 259 GLU B C 1
ATOM 4383 O O . GLU B 1 259 ? -10.719 -18.438 -21.844 1 93.19 259 GLU B O 1
ATOM 4388 N N . LEU B 1 260 ? -9.805 -16.469 -22.266 1 92.25 260 LEU B N 1
ATOM 4389 C CA . LEU B 1 260 ? -11.086 -15.805 -22.422 1 92.25 260 LEU B CA 1
ATOM 4390 C C . LEU B 1 260 ? -11.883 -16.406 -23.578 1 92.25 260 LEU B C 1
ATOM 4392 O O . LEU B 1 260 ? -13.102 -16.547 -23.484 1 92.25 260 LEU B O 1
ATOM 4396 N N . LYS B 1 261 ? -11.18 -16.781 -24.594 1 89.75 261 LYS B N 1
ATOM 4397 C CA . LYS B 1 261 ? -11.836 -17.453 -25.703 1 89.75 261 LYS B CA 1
ATOM 4398 C C . LYS B 1 261 ? -12.414 -18.797 -25.297 1 89.75 261 LYS B C 1
ATOM 4400 O O . LYS B 1 261 ? -13.516 -19.156 -25.703 1 89.75 261 LYS B O 1
ATOM 4405 N N . VAL B 1 262 ? -11.664 -19.438 -24.5 1 85.62 262 VAL B N 1
ATOM 4406 C CA . VAL B 1 262 ? -12.117 -20.734 -24 1 85.62 262 VAL B CA 1
ATOM 4407 C C . VAL B 1 262 ? -13.375 -20.547 -23.156 1 85.62 262 VAL B C 1
ATOM 4409 O O . VAL B 1 262 ? -14.344 -21.297 -23.297 1 85.62 262 VAL B O 1
ATOM 4412 N N . ILE B 1 263 ? -13.359 -19.531 -22.328 1 85.31 263 ILE B N 1
ATOM 4413 C CA . ILE B 1 263 ? -14.477 -19.25 -21.438 1 85.31 263 ILE B CA 1
ATOM 4414 C C . ILE B 1 263 ? -15.711 -18.875 -22.25 1 85.31 263 ILE B C 1
ATOM 4416 O O . ILE B 1 263 ? -16.812 -19.344 -21.969 1 85.31 263 ILE B O 1
ATOM 4420 N N . GLU B 1 264 ? -15.508 -18.078 -23.219 1 83.44 264 GLU B N 1
ATOM 4421 C CA . GLU B 1 264 ? -16.609 -17.625 -24.062 1 83.44 264 GLU B CA 1
ATOM 4422 C C . GLU B 1 264 ? -17.25 -18.797 -24.797 1 83.44 264 GLU B C 1
ATOM 4424 O O . GLU B 1 264 ? -18.484 -18.891 -24.891 1 83.44 264 GLU B O 1
ATOM 4429 N N . GLU B 1 265 ? -16.438 -19.656 -25.281 1 82.69 265 GLU B N 1
ATOM 4430 C CA . GLU B 1 265 ? -16.922 -20.828 -26 1 82.69 265 GLU B CA 1
ATOM 4431 C C . GLU B 1 265 ? -17.719 -21.75 -25.078 1 82.69 265 GLU B C 1
ATOM 4433 O O . GLU B 1 265 ? -18.734 -22.328 -25.484 1 82.69 265 GLU B O 1
ATOM 4438 N N . ALA B 1 266 ? -17.219 -21.797 -23.906 1 78.31 266 ALA B N 1
ATOM 4439 C CA . ALA B 1 266 ? -17.891 -22.641 -22.922 1 78.31 266 ALA B CA 1
ATOM 4440 C C . ALA B 1 266 ? -19.25 -22.062 -22.531 1 78.31 266 ALA B C 1
ATOM 4442 O O . ALA B 1 266 ? -20.219 -22.812 -22.359 1 78.31 266 ALA B O 1
ATOM 4443 N N . ILE B 1 267 ? -19.312 -20.797 -22.422 1 75.06 267 ILE B N 1
ATOM 4444 C CA . ILE B 1 267 ? -20.547 -20.141 -22.047 1 75.06 267 ILE B CA 1
ATOM 4445 C C . ILE B 1 267 ? -21.562 -20.219 -23.172 1 75.06 267 ILE B C 1
ATOM 4447 O O . ILE B 1 267 ? -22.75 -20.438 -22.938 1 75.06 267 ILE B O 1
ATOM 4451 N N . LYS B 1 268 ? -21.062 -20.094 -24.328 1 74.06 268 LYS B N 1
ATOM 4452 C CA . LYS B 1 268 ? -21.922 -20.203 -25.5 1 74.06 268 LYS B CA 1
ATOM 4453 C C . LYS B 1 268 ? -22.562 -21.594 -25.578 1 74.06 268 LYS B C 1
ATOM 4455 O O . LYS B 1 268 ? -23.734 -21.734 -25.938 1 74.06 268 LYS B O 1
ATOM 4460 N N . LYS B 1 269 ? -21.797 -22.5 -25.281 1 68.81 269 LYS B N 1
ATOM 4461 C CA . LYS B 1 269 ? -22.297 -23.875 -25.344 1 68.81 269 LYS B CA 1
ATOM 4462 C C . LYS B 1 269 ? -23.359 -24.141 -24.297 1 68.81 269 LYS B C 1
ATOM 4464 O O . LYS B 1 269 ? -24.312 -24.906 -24.531 1 68.81 269 LYS B O 1
ATOM 4469 N N . ILE B 1 270 ? -23.25 -23.469 -23.219 1 61.12 270 ILE B N 1
ATOM 4470 C CA . ILE B 1 270 ? -24.234 -23.609 -22.156 1 61.12 270 ILE B CA 1
ATOM 4471 C C . ILE B 1 270 ? -25.531 -22.922 -22.547 1 61.12 270 ILE B C 1
ATOM 4473 O O . ILE B 1 270 ? -26.625 -23.422 -22.266 1 61.12 270 ILE B O 1
ATOM 4477 N N . LYS B 1 271 ? -25.344 -21.75 -23.062 1 55.97 271 LYS B N 1
ATOM 4478 C CA . LYS B 1 271 ? -26.547 -21.031 -23.5 1 55.97 271 LYS B CA 1
ATOM 4479 C C . LYS B 1 271 ? -27.281 -21.812 -24.578 1 55.97 271 LYS B C 1
ATOM 4481 O O . LYS B 1 271 ? -28.516 -21.781 -24.641 1 55.97 271 LYS B O 1
ATOM 4486 N N . VAL B 1 272 ? -26.562 -22.469 -25.406 1 50.84 272 VAL B N 1
ATOM 4487 C CA . VAL B 1 272 ? -27.203 -23.234 -26.469 1 50.84 272 VAL B CA 1
ATOM 4488 C C . VAL B 1 272 ? -27.906 -24.453 -25.875 1 50.84 272 VAL B C 1
ATOM 4490 O O . VAL B 1 272 ? -28.938 -24.891 -26.375 1 50.84 272 VAL B O 1
ATOM 4493 N N . ILE B 1 273 ? -27.359 -24.828 -24.828 1 46.69 273 ILE B N 1
ATOM 4494 C CA . ILE B 1 273 ? -27.984 -25.984 -24.203 1 46.69 273 ILE B CA 1
ATOM 4495 C C . ILE B 1 273 ? -29.172 -25.547 -23.359 1 46.69 273 ILE B C 1
ATOM 4497 O O . ILE B 1 273 ? -30.125 -26.297 -23.172 1 46.69 273 ILE B O 1
ATOM 4501 N N . LEU B 1 274 ? -29.125 -24.344 -22.828 1 42.06 274 LEU B N 1
ATOM 4502 C CA . LEU B 1 274 ? -30.281 -23.859 -22.094 1 42.06 274 LEU B CA 1
ATOM 4503 C C . LEU B 1 274 ? -31.359 -23.344 -23.047 1 42.06 274 LEU B C 1
ATOM 4505 O O . LEU B 1 274 ? -31.047 -22.656 -24.016 1 42.06 274 LEU B O 1
#

Secondary structure (DSSP, 8-state):
--HHHHHHHHHHHHHHHHHHHHHHHHHHHHHHHHHHHHHHHHT-EEEEEEEESTTSSHHHHHHHHHTTS-TTTEEEE---SPPTTGGGS-TTHHHHTT---TTEEEEEES-GGGGGTHHHHHTSS-HHHHHHHHHHHHHHHHHHHHTTEEEEEEEEE--HHHHHHHHHHHHH-TTTGGG--THHHHHHHTHHHHHHHHHHHHHHH--SSS-EEEEE-SSHHHHHHHHHHHHHHT---TT---GGGG---TTTEEEHHHHHHHHHHHHHHHHHH-/--HHHHHHHHHHHHHHHHHHHHHHHHHHHHHHHHHHHHHHHHT-EEEEEEEESTTSSHHHHHHHHHTTS-TTTEEEE---SPPTTGGGS-TTHHHHTT---TTEEEEEES-GGGGGTHHHHHTSS-HHHHHHHHHHHHHHHHHHHHTTEEEEEEEEE--HHHHHHHHHHHHH-TTTGGG--THHHHHHHTHHHHHHHHHHHHHHH--SSS-EEEEE-SSHHHHHHHHHHHHHHT---TT---GGGG---TTTEEEHHHHHHHHHHHHHHHHHH-

Organism: NCBI:txid32024